Protein AF-0000000087535527 (afdb_homodimer)

Foldseek 3Di:
DVVVVVLVLLVLLLLLLLVQCLQAPANVPDDPVSSCVRSVHDPVSCCVNPVDSLVSLQVLVVVVLVLLLVLLCVVQDPVHQLLLSVLLSLLLQLLLLQVGVSSLRSLLVLCPDVVNVVVVLLVVLVSCCVRLCVQVPPQDSVNSSVVSNVLSVLSSVLSVDHADPVRHSLNSSLVSQVVSCVSSRPDPVVSVVSNVVVVPDPSNVSSVVSVVVSQVVSCVVSVHDHDD/DVVVVVLVLLVLLLLLLLVQCLQAPANVPDDPVSSCVRSVHDPVSCCVNPVDSLVSLQVLVVVVLVLLLVLLCVVQDDVHQLLLSVLLSLLLQLLLLQVGVSSLRSLLVLCPPVVNVVVVLLVVLVSCCVRLCVQVPPDDSVNSSVVSNVLSVLSSVLSVDHADPVRHSLNSSLVSQVVVCVSSRPDPVVSVVSNVVVVPDPSNVSSVVSVVVSQVVSCVVSVHDHDD

Structure (mmCIF, N/CA/C/O backbone):
data_AF-0000000087535527-model_v1
#
loop_
_entity.id
_entity.type
_entity.pdbx_description
1 polymer 'TetR/AcrR family transcriptional regulator'
#
loop_
_atom_site.group_PDB
_atom_site.id
_atom_site.type_symbol
_atom_site.label_atom_id
_atom_site.label_alt_id
_atom_site.label_comp_id
_atom_site.label_asym_id
_atom_site.label_entity_id
_atom_site.label_seq_id
_atom_site.pdbx_PDB_ins_code
_atom_site.Cartn_x
_atom_site.Cartn_y
_atom_site.Cartn_z
_atom_site.occupancy
_atom_site.B_iso_or_equiv
_atom_site.auth_seq_id
_atom_site.auth_comp_id
_atom_site.auth_asym_id
_atom_site.auth_atom_id
_atom_site.pdbx_PDB_model_num
ATOM 1 N N . MET A 1 1 ? 24.469 -5.582 -38.344 1 39.59 1 MET A N 1
ATOM 2 C CA . MET A 1 1 ? 23.812 -6.855 -38.062 1 39.59 1 MET A CA 1
ATOM 3 C C . MET A 1 1 ? 24.359 -7.5 -36.812 1 39.59 1 MET A C 1
ATOM 5 O O . MET A 1 1 ? 23.609 -8.07 -36 1 39.59 1 MET A O 1
ATOM 9 N N . ALA A 1 2 ? 25.688 -7.484 -36.688 1 49.69 2 ALA A N 1
ATOM 10 C CA . ALA A 1 2 ? 26.5 -8 -35.594 1 49.69 2 ALA A CA 1
ATOM 11 C C . ALA A 1 2 ? 26.141 -7.309 -34.281 1 49.69 2 ALA A C 1
ATOM 13 O O . ALA A 1 2 ? 26.062 -7.953 -33.219 1 49.69 2 ALA A O 1
ATOM 14 N N . SER A 1 3 ? 25.578 -6.176 -34.406 1 61.81 3 SER A N 1
ATOM 15 C CA . SER A 1 3 ? 25.297 -5.258 -33.281 1 61.81 3 SER A CA 1
ATOM 16 C C . SER A 1 3 ? 23.984 -5.613 -32.594 1 61.81 3 SER A C 1
ATOM 18 O O . SER A 1 3 ? 23.922 -5.621 -31.359 1 61.81 3 SER A O 1
ATOM 20 N N . ARG A 1 4 ? 23.172 -6.223 -33.469 1 56.72 4 ARG A N 1
ATOM 21 C CA . ARG A 1 4 ? 21.875 -6.613 -32.906 1 56.72 4 ARG A CA 1
ATOM 22 C C . ARG A 1 4 ? 22 -7.91 -32.125 1 56.72 4 ARG A C 1
ATOM 24 O O . ARG A 1 4 ? 21.453 -8.023 -31.016 1 56.72 4 ARG A O 1
ATOM 31 N N . TYR A 1 5 ? 22.625 -8.836 -32.656 1 60.5 5 TYR A N 1
ATOM 32 C CA . TYR A 1 5 ? 22.844 -10.125 -32 1 60.5 5 TYR A CA 1
ATOM 33 C C . TYR A 1 5 ? 23.609 -9.961 -30.703 1 60.5 5 TYR A C 1
ATOM 35 O O . TYR A 1 5 ? 23.281 -10.609 -29.703 1 60.5 5 TYR A O 1
ATOM 43 N N . GLU A 1 6 ? 24.453 -9.078 -30.812 1 70.62 6 GLU A N 1
ATOM 44 C CA . GLU A 1 6 ? 25.234 -8.805 -29.594 1 70.62 6 GLU A CA 1
ATOM 45 C C . GLU A 1 6 ? 24.344 -8.188 -28.516 1 70.62 6 GLU A C 1
ATOM 47 O O . GLU A 1 6 ? 24.484 -8.531 -27.328 1 70.62 6 GLU A O 1
ATOM 52 N N . LYS A 1 7 ? 23.562 -7.43 -29.094 1 74.19 7 LYS A N 1
ATOM 53 C CA . LYS A 1 7 ? 22.641 -6.785 -28.156 1 74.19 7 LYS A CA 1
ATOM 54 C C . LYS A 1 7 ? 21.672 -7.793 -27.562 1 74.19 7 LYS A C 1
ATOM 56 O O . LYS A 1 7 ? 21.359 -7.73 -26.375 1 74.19 7 LYS A O 1
ATOM 61 N N . GLU A 1 8 ? 21.188 -8.703 -28.422 1 80.38 8 GLU A N 1
ATOM 62 C CA . GLU A 1 8 ? 20.266 -9.734 -27.953 1 80.38 8 GLU A CA 1
ATOM 63 C C . GLU A 1 8 ? 20.938 -10.664 -26.953 1 80.38 8 GLU A C 1
ATOM 65 O O . GLU A 1 8 ? 20.312 -11.078 -25.969 1 80.38 8 GLU A O 1
ATOM 70 N N . ASP A 1 9 ? 22.016 -10.984 -27.234 1 88.19 9 ASP A N 1
ATOM 71 C CA . ASP A 1 9 ? 22.781 -11.836 -26.328 1 88.19 9 ASP A CA 1
ATOM 72 C C . ASP A 1 9 ? 23.016 -11.141 -25 1 88.19 9 ASP A C 1
ATOM 74 O O . ASP A 1 9 ? 22.891 -11.758 -23.938 1 88.19 9 ASP A O 1
ATOM 78 N N . SER A 1 10 ? 23.328 -9.883 -25.094 1 91.38 10 SER A N 1
ATOM 79 C CA . SER A 1 10 ? 23.531 -9.117 -23.859 1 91.38 10 SER A CA 1
ATOM 80 C C . SER A 1 10 ? 22.234 -9.008 -23.062 1 91.38 10 SER A C 1
ATOM 82 O O . SER A 1 10 ? 22.25 -9.102 -21.828 1 91.38 10 SER A O 1
ATOM 84 N N . LYS A 1 11 ? 21.172 -8.828 -23.828 1 91.81 11 LYS A N 1
ATOM 85 C CA . LYS A 1 11 ? 19.875 -8.75 -23.156 1 91.81 11 LYS A CA 1
ATOM 86 C C . LYS A 1 11 ? 19.562 -10.039 -22.406 1 91.81 11 LYS A C 1
ATOM 88 O O . LYS A 1 11 ? 19.109 -10 -21.266 1 91.81 11 LYS A O 1
ATOM 93 N N . ARG A 1 12 ? 19.797 -11.078 -23.016 1 91.81 12 ARG A N 1
ATOM 94 C CA . ARG A 1 12 ? 19.562 -12.375 -22.406 1 91.81 12 ARG A CA 1
ATOM 95 C C . ARG A 1 12 ? 20.453 -12.562 -21.172 1 91.81 12 ARG A C 1
ATOM 97 O O . ARG A 1 12 ? 19.984 -13.055 -20.141 1 91.81 12 ARG A O 1
ATOM 104 N N . ARG A 1 13 ? 21.625 -12.219 -21.203 1 93.88 13 ARG A N 1
ATOM 105 C CA . ARG A 1 13 ? 22.562 -12.367 -20.094 1 93.88 13 ARG A CA 1
ATOM 106 C C . ARG A 1 13 ? 22.141 -11.484 -18.922 1 93.88 13 ARG A C 1
ATOM 108 O O . ARG A 1 13 ? 22.234 -11.898 -17.75 1 93.88 13 ARG A O 1
ATOM 115 N N . ILE A 1 14 ? 21.734 -10.336 -19.25 1 93.81 14 ILE A N 1
ATOM 116 C CA . ILE A 1 14 ? 21.312 -9.406 -18.203 1 93.81 14 ILE A CA 1
ATOM 117 C C . ILE A 1 14 ? 20.062 -9.945 -17.5 1 93.81 14 ILE A C 1
ATOM 119 O O . ILE A 1 14 ? 20 -9.984 -16.281 1 93.81 14 ILE A O 1
ATOM 123 N N . LEU A 1 15 ? 19.172 -10.438 -18.297 1 93.25 15 LEU A N 1
ATOM 124 C CA . LEU A 1 15 ? 17.938 -10.977 -17.734 1 93.25 15 LEU A CA 1
ATOM 125 C C . LEU A 1 15 ? 18.234 -12.195 -16.859 1 93.25 15 LEU A C 1
ATOM 127 O O . LEU A 1 15 ? 17.719 -12.312 -15.75 1 93.25 15 LEU A O 1
ATOM 131 N N . SER A 1 16 ? 19.031 -13 -17.406 1 94.69 16 SER A N 1
ATOM 132 C CA . SER A 1 16 ? 19.406 -14.203 -16.672 1 94.69 16 SER A CA 1
ATOM 133 C C . SER A 1 16 ? 20.078 -13.859 -15.344 1 94.69 16 SER A C 1
ATOM 135 O O . SER A 1 16 ? 19.719 -14.406 -14.305 1 94.69 16 SER A O 1
ATOM 137 N N . ALA A 1 17 ? 20.969 -12.977 -15.344 1 94.69 17 ALA A N 1
ATOM 138 C CA . ALA A 1 17 ? 21.688 -12.547 -14.148 1 94.69 17 ALA A CA 1
ATOM 139 C C . ALA A 1 17 ? 20.734 -11.93 -13.133 1 94.69 17 ALA A C 1
ATOM 141 O O . ALA A 1 17 ? 20.797 -12.25 -11.938 1 94.69 17 ALA A O 1
ATOM 142 N N . CYS A 1 18 ? 19.906 -11.094 -13.609 1 93.94 18 CYS A N 1
ATOM 143 C CA . CYS A 1 18 ? 18.969 -10.391 -12.742 1 93.94 18 CYS A CA 1
ATOM 144 C C . CYS A 1 18 ? 18 -11.367 -12.078 1 93.94 18 CYS A C 1
ATOM 146 O O . CYS A 1 18 ? 17.844 -11.344 -10.852 1 93.94 18 CYS A O 1
ATOM 148 N N . VAL A 1 19 ? 17.422 -12.188 -12.875 1 94.31 19 VAL A N 1
ATOM 149 C CA . VAL A 1 19 ? 16.422 -13.117 -12.352 1 94.31 19 VAL A CA 1
ATOM 150 C C . VAL A 1 19 ? 17.062 -14.039 -11.312 1 94.31 19 VAL A C 1
ATOM 152 O O . VAL A 1 19 ? 16.516 -14.234 -10.227 1 94.31 19 VAL A O 1
ATOM 155 N N . GLN A 1 20 ? 18.203 -14.508 -11.617 1 95.19 20 GLN A N 1
ATOM 156 C CA . GLN A 1 20 ? 18.922 -15.375 -10.68 1 95.19 2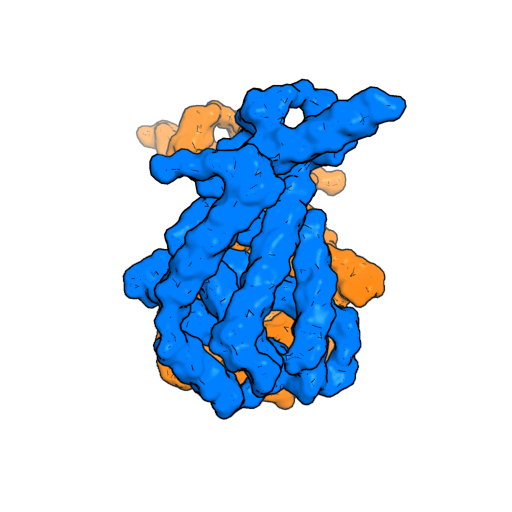0 GLN A CA 1
ATOM 157 C C . GLN A 1 20 ? 19.25 -14.633 -9.383 1 95.19 20 GLN A C 1
ATOM 159 O O . GLN A 1 20 ? 18.984 -15.133 -8.289 1 95.19 20 GLN A O 1
ATOM 164 N N . LEU A 1 21 ? 19.75 -13.477 -9.508 1 95.69 21 LEU A N 1
ATOM 165 C CA . LEU A 1 21 ? 20.156 -12.703 -8.344 1 95.69 21 LEU A CA 1
ATOM 166 C C . LEU A 1 21 ? 18.953 -12.312 -7.504 1 95.69 21 LEU A C 1
ATOM 168 O O . LEU A 1 21 ? 18.984 -12.375 -6.273 1 95.69 21 LEU A O 1
ATOM 172 N N . PHE A 1 22 ? 17.859 -11.93 -8.18 1 95 22 PHE A N 1
ATOM 173 C CA . PHE A 1 22 ? 16.641 -11.562 -7.473 1 95 22 PHE A CA 1
ATOM 174 C C . PHE A 1 22 ? 16.109 -12.742 -6.664 1 95 22 PHE A C 1
ATOM 176 O O . PHE A 1 22 ? 15.672 -12.578 -5.523 1 95 22 PHE A O 1
ATOM 183 N N . LEU A 1 23 ? 16.188 -13.867 -7.258 1 94 23 LEU A N 1
ATOM 184 C CA . LEU A 1 23 ? 15.648 -15.055 -6.605 1 94 23 LEU A CA 1
ATOM 185 C C . LEU A 1 23 ? 16.562 -15.508 -5.473 1 94 23 LEU A C 1
ATOM 187 O O . LEU A 1 23 ? 16.078 -16.047 -4.469 1 94 23 LEU A O 1
ATOM 191 N N . GLU A 1 24 ? 17.859 -15.227 -5.551 1 94.38 24 GLU A N 1
ATOM 192 C CA . GLU A 1 24 ? 18.828 -15.734 -4.586 1 94.38 24 GLU A CA 1
ATOM 193 C C . GLU A 1 24 ? 19.031 -14.758 -3.432 1 94.38 24 GLU A C 1
ATOM 195 O O . GLU A 1 24 ? 19.219 -15.18 -2.287 1 94.38 24 GLU A O 1
ATOM 200 N N . LYS A 1 25 ? 18.938 -13.453 -3.742 1 93.62 25 LYS A N 1
ATOM 201 C CA . LYS A 1 25 ? 19.359 -12.508 -2.707 1 93.62 25 LYS A CA 1
ATOM 202 C C . LYS A 1 25 ? 18.281 -11.453 -2.469 1 93.62 25 LYS A C 1
ATOM 204 O O . LYS A 1 25 ? 18.359 -10.672 -1.52 1 93.62 25 LYS A O 1
ATOM 209 N N . GLY A 1 26 ? 17.297 -11.508 -3.338 1 93.25 26 GLY A N 1
ATOM 210 C CA . GLY A 1 26 ? 16.281 -10.484 -3.232 1 93.25 26 GLY A CA 1
ATOM 211 C C . GLY A 1 26 ? 16.516 -9.305 -4.164 1 93.25 26 GLY A C 1
ATOM 212 O O . GLY A 1 26 ? 17.625 -9.102 -4.641 1 93.25 26 GLY A O 1
ATOM 213 N N . TYR A 1 27 ? 15.539 -8.578 -4.41 1 93.38 27 TYR A N 1
ATOM 214 C CA . TYR A 1 27 ? 15.586 -7.441 -5.328 1 93.38 27 TYR A CA 1
ATOM 215 C C . TYR A 1 27 ? 16.375 -6.285 -4.73 1 93.38 27 TYR A C 1
ATOM 217 O O . TYR A 1 27 ? 17.25 -5.719 -5.391 1 93.38 27 TYR A O 1
ATOM 225 N N . GLN A 1 28 ? 16.078 -5.941 -3.492 1 89.62 28 GLN A N 1
ATOM 226 C CA . GLN A 1 28 ? 16.656 -4.773 -2.844 1 89.62 28 GLN A CA 1
ATOM 227 C C . GLN A 1 28 ? 18.156 -4.965 -2.604 1 89.62 28 GLN A C 1
ATOM 229 O O . GLN A 1 28 ? 18.938 -4.016 -2.709 1 89.62 28 GLN A O 1
ATOM 234 N N . LYS A 1 29 ? 18.562 -6.109 -2.383 1 92.19 29 LYS A N 1
ATOM 235 C CA . LYS A 1 29 ? 19.953 -6.395 -2.041 1 92.19 29 LYS A CA 1
ATOM 236 C C . LYS A 1 29 ? 20.797 -6.578 -3.295 1 92.19 29 LYS A C 1
ATOM 238 O O . LYS A 1 29 ? 22.031 -6.621 -3.219 1 92.19 29 LYS A O 1
ATOM 243 N N . THR A 1 30 ? 20.125 -6.723 -4.398 1 95 30 THR A N 1
ATOM 244 C CA . THR A 1 30 ? 20.859 -6.879 -5.648 1 95 30 THR A CA 1
ATOM 245 C C . THR A 1 30 ? 21.297 -5.523 -6.188 1 95 30 THR A C 1
ATOM 247 O O . THR A 1 30 ? 20.469 -4.645 -6.438 1 95 30 THR A O 1
ATOM 250 N N . THR A 1 31 ? 22.625 -5.371 -6.426 1 93.44 31 THR A N 1
ATOM 251 C CA . THR A 1 31 ? 23.156 -4.105 -6.91 1 93.44 31 THR A CA 1
ATOM 252 C C . THR A 1 31 ? 23.406 -4.168 -8.414 1 93.44 31 THR A C 1
ATOM 254 O O . THR A 1 31 ? 23.531 -5.254 -8.984 1 93.44 31 THR A O 1
ATOM 257 N N . THR A 1 32 ? 23.5 -2.955 -8.953 1 92.56 32 THR A N 1
ATOM 258 C CA . THR A 1 32 ? 23.812 -2.879 -10.375 1 92.56 32 THR A CA 1
ATOM 259 C C . THR A 1 32 ? 25.219 -3.439 -10.641 1 92.56 32 THR A C 1
ATOM 261 O O . THR A 1 32 ? 25.422 -4.117 -11.648 1 92.56 32 THR A O 1
ATOM 264 N N . VAL A 1 33 ? 26.078 -3.221 -9.773 1 94.19 33 VAL A N 1
ATOM 265 C CA . VAL A 1 33 ? 27.438 -3.713 -9.914 1 94.19 33 VAL A CA 1
ATOM 266 C C . VAL A 1 33 ? 27.438 -5.238 -9.992 1 94.19 33 VAL A C 1
ATOM 268 O O . VAL A 1 33 ? 28.109 -5.824 -10.836 1 94.19 33 VAL A O 1
ATOM 271 N N . GLU A 1 34 ? 26.688 -5.887 -9.156 1 95.81 34 GLU A N 1
ATOM 272 C CA . GLU A 1 34 ? 26.594 -7.344 -9.156 1 95.81 34 GLU A CA 1
ATOM 273 C C . GLU A 1 34 ? 26 -7.855 -10.461 1 95.81 34 GLU A C 1
ATOM 275 O O . GLU A 1 34 ? 26.438 -8.875 -10.992 1 95.81 34 GLU A O 1
ATOM 280 N N . ILE A 1 35 ? 25.016 -7.156 -10.922 1 95.19 35 ILE A N 1
ATOM 281 C CA . ILE A 1 35 ? 24.344 -7.535 -12.164 1 95.19 35 ILE A CA 1
ATOM 282 C C . ILE A 1 35 ? 25.344 -7.457 -13.32 1 95.19 35 ILE A C 1
ATOM 284 O O . ILE A 1 35 ? 25.438 -8.391 -14.125 1 95.19 35 ILE A O 1
ATOM 288 N N . LEU A 1 36 ? 26.062 -6.348 -13.375 1 95.44 36 LEU A N 1
ATOM 289 C CA . LEU A 1 36 ? 27.047 -6.137 -14.445 1 95.44 36 LEU A CA 1
ATOM 290 C C . LEU A 1 36 ? 28.109 -7.227 -14.43 1 95.44 36 LEU A C 1
ATOM 292 O O . LEU A 1 36 ? 28.469 -7.758 -15.484 1 95.44 36 LEU A O 1
ATOM 296 N N . LYS A 1 37 ? 28.578 -7.516 -13.297 1 96.5 37 LYS A N 1
ATOM 297 C CA . LYS A 1 37 ? 29.609 -8.539 -13.133 1 96.5 37 LYS A CA 1
ATOM 298 C C . LYS A 1 37 ? 29.094 -9.906 -13.562 1 96.5 37 LYS A C 1
ATOM 300 O O . LYS A 1 37 ? 29.766 -10.617 -14.328 1 96.5 37 LYS A O 1
ATOM 305 N N . LYS A 1 38 ? 27.984 -10.266 -13.188 1 95.38 38 LYS A N 1
ATOM 306 C CA . LYS A 1 38 ? 27.438 -11.586 -13.484 1 95.38 38 LYS A CA 1
ATOM 307 C C . LYS A 1 38 ? 27.078 -11.719 -14.961 1 95.38 38 LYS A C 1
ATOM 309 O O . LYS A 1 38 ? 27.281 -12.766 -15.562 1 95.38 38 LYS A O 1
ATOM 314 N N . ALA A 1 39 ? 26.438 -10.68 -15.461 1 95.19 39 ALA A N 1
ATOM 315 C CA . ALA A 1 39 ? 26.016 -10.68 -16.859 1 95.19 39 ALA A CA 1
ATOM 316 C C . ALA A 1 39 ? 27.219 -10.469 -17.797 1 95.19 39 ALA A C 1
ATOM 318 O O . ALA A 1 39 ? 27.109 -10.672 -19 1 95.19 39 ALA A O 1
ATOM 319 N N . ASP A 1 40 ? 28.266 -10.031 -17.219 1 95.38 40 ASP A N 1
ATOM 320 C CA . ASP A 1 40 ? 29.484 -9.727 -17.969 1 95.38 40 ASP A CA 1
ATOM 321 C C . ASP A 1 40 ? 29.203 -8.703 -19.062 1 95.38 40 ASP A C 1
ATOM 323 O O . ASP A 1 40 ? 29.484 -8.969 -20.234 1 95.38 40 ASP A O 1
ATOM 327 N N . VAL A 1 41 ? 28.688 -7.555 -18.688 1 95.12 41 VAL A N 1
ATOM 328 C CA . VAL A 1 41 ? 28.422 -6.453 -19.609 1 95.12 41 VAL A CA 1
ATOM 329 C C . VAL A 1 41 ? 28.906 -5.141 -19 1 95.12 41 VAL A C 1
ATOM 331 O O . VAL A 1 41 ? 29.109 -5.047 -17.781 1 95.12 41 VAL A O 1
ATOM 334 N N . THR A 1 42 ? 29.125 -4.164 -19.844 1 93.81 42 THR A N 1
ATOM 335 C CA . THR A 1 42 ? 29.516 -2.834 -19.391 1 93.81 42 THR A CA 1
ATOM 336 C C . THR A 1 42 ? 28.297 -2.035 -18.938 1 93.81 42 THR A C 1
ATOM 338 O O . THR A 1 42 ? 27.172 -2.326 -19.344 1 93.81 42 THR A O 1
ATOM 341 N N . PRO A 1 43 ? 28.547 -1.015 -18.047 1 93.75 43 PRO A N 1
ATOM 342 C CA . PRO A 1 43 ? 27.438 -0.139 -17.656 1 93.75 43 PRO A CA 1
ATOM 343 C C . PRO A 1 43 ? 26.734 0.485 -18.844 1 93.75 43 PRO A C 1
ATOM 345 O O . PRO A 1 43 ? 25.5 0.557 -18.875 1 93.75 43 PRO A O 1
ATOM 348 N N . SER A 1 44 ? 27.453 0.892 -19.812 1 93.38 44 SER A N 1
ATOM 349 C CA . SER A 1 44 ? 26.891 1.519 -21 1 93.38 44 SER A CA 1
ATOM 350 C C . SER A 1 44 ? 25.938 0.568 -21.719 1 93.38 44 SER A C 1
ATOM 352 O O . SER A 1 44 ? 24.844 0.963 -22.125 1 93.38 44 SER A O 1
ATOM 354 N N . THR A 1 45 ? 26.391 -0.658 -21.859 1 92.38 45 THR A N 1
ATOM 355 C CA . THR A 1 45 ? 25.562 -1.669 -22.516 1 92.38 45 THR A CA 1
ATOM 356 C C . THR A 1 45 ? 24.281 -1.894 -21.734 1 92.38 45 THR A C 1
ATOM 358 O O . THR A 1 45 ? 23.188 -1.955 -22.312 1 92.38 45 THR A O 1
ATOM 361 N N . PHE A 1 46 ? 24.422 -2.051 -20.391 1 93 46 PHE A N 1
ATOM 362 C CA . PHE A 1 46 ? 23.281 -2.271 -19.516 1 93 46 PHE A CA 1
ATOM 363 C C . PHE A 1 46 ? 22.266 -1.146 -19.672 1 93 46 PHE A C 1
ATOM 365 O O . PHE A 1 46 ? 21.078 -1.399 -19.906 1 93 46 PHE A O 1
ATOM 372 N N . TYR A 1 47 ? 22.688 0.06 -19.641 1 91.69 47 TYR A N 1
ATOM 373 C CA . TYR A 1 47 ? 21.797 1.212 -19.625 1 91.69 47 TYR A CA 1
ATOM 374 C C . TYR A 1 47 ? 21.203 1.458 -21.016 1 91.69 47 TYR A C 1
ATOM 376 O O . TYR A 1 47 ? 20.109 2.008 -21.141 1 91.69 47 TYR A O 1
ATOM 384 N N . ASN A 1 48 ? 21.922 1.005 -22.016 1 91.56 48 ASN A N 1
ATOM 385 C CA . ASN A 1 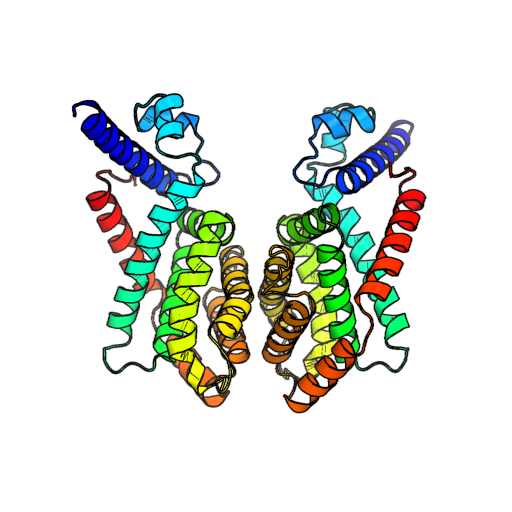48 ? 21.406 1.078 -23.375 1 91.56 48 ASN A CA 1
ATOM 386 C C . ASN A 1 48 ? 20.234 0.116 -23.578 1 91.56 48 ASN A C 1
ATOM 388 O O . ASN A 1 48 ? 19.312 0.402 -24.359 1 91.56 48 ASN A O 1
ATOM 392 N N . ILE A 1 49 ? 20.391 -0.993 -22.875 1 89.94 49 ILE A N 1
ATOM 393 C CA . ILE A 1 49 ? 19.375 -2.027 -23.062 1 89.94 49 ILE A CA 1
ATOM 394 C C . ILE A 1 49 ? 18.234 -1.817 -22.062 1 89.94 49 ILE A C 1
ATOM 396 O O . ILE A 1 49 ? 17.062 -1.855 -22.422 1 89.94 49 ILE A O 1
ATOM 400 N N . TYR A 1 50 ? 18.672 -1.758 -20.672 1 87.81 50 TYR A N 1
ATOM 401 C CA . TYR A 1 50 ? 17.719 -1.548 -19.594 1 87.81 50 TYR A CA 1
ATOM 402 C C . TYR A 1 50 ? 18 -0.243 -18.859 1 87.81 50 TYR A C 1
ATOM 404 O O . TYR A 1 50 ? 19.141 0.016 -18.469 1 87.81 50 TYR A O 1
ATOM 412 N N . HIS A 1 51 ? 17.219 0.588 -18.906 1 81.19 51 HIS A N 1
ATOM 413 C CA . HIS A 1 51 ? 17.422 1.875 -18.266 1 81.19 51 HIS A CA 1
ATOM 414 C C . HIS A 1 51 ? 17.578 1.708 -16.75 1 81.19 51 HIS A C 1
ATOM 416 O O . HIS A 1 51 ? 18.422 2.357 -16.141 1 81.19 51 HIS A O 1
ATOM 422 N N . THR A 1 52 ? 16.844 0.732 -16.125 1 82.94 52 THR A N 1
ATOM 423 C CA . THR A 1 52 ? 16.875 0.519 -14.688 1 82.94 52 THR A CA 1
ATOM 424 C C . THR A 1 52 ? 16.594 -0.941 -14.352 1 82.94 52 THR A C 1
ATOM 426 O O . THR A 1 52 ? 16.094 -1.693 -15.195 1 82.94 52 THR A O 1
ATOM 429 N N . LYS A 1 53 ? 16.891 -1.369 -13.102 1 86 53 LYS A N 1
ATOM 430 C CA . LYS A 1 53 ? 16.531 -2.703 -12.625 1 86 53 LYS A CA 1
ATOM 431 C C . LYS A 1 53 ? 15.023 -2.891 -12.594 1 86 53 LYS A C 1
ATOM 433 O O . LYS A 1 53 ? 14.531 -4.02 -12.656 1 86 53 LYS A O 1
ATOM 438 N N . GLY A 1 54 ? 14.336 -1.789 -12.57 1 86.31 54 GLY A N 1
ATOM 439 C CA . GLY A 1 54 ? 12.883 -1.82 -12.562 1 86.31 54 GLY A CA 1
ATOM 440 C C . GLY A 1 54 ? 12.289 -2.422 -13.82 1 86.31 54 GLY A C 1
ATOM 441 O O . GLY A 1 54 ? 11.297 -3.156 -13.758 1 86.31 54 GLY A O 1
ATOM 442 N N . SER A 1 55 ? 12.906 -2.146 -14.875 1 87.5 55 SER A N 1
ATOM 443 C CA . SER A 1 55 ? 12.414 -2.676 -16.141 1 87.5 55 SER A CA 1
ATOM 444 C C . SER A 1 55 ? 12.539 -4.195 -16.188 1 87.5 55 SER A C 1
ATOM 446 O O . SER A 1 55 ? 11.695 -4.871 -16.797 1 87.5 55 SER A O 1
ATOM 448 N N . ILE A 1 56 ? 13.508 -4.699 -15.594 1 90.38 56 ILE A N 1
ATOM 449 C CA . ILE A 1 56 ? 13.719 -6.145 -15.547 1 90.38 56 ILE A CA 1
ATOM 450 C C . ILE A 1 56 ? 12.688 -6.785 -14.625 1 90.38 56 ILE A C 1
ATOM 452 O O . ILE A 1 56 ? 12.156 -7.855 -14.93 1 90.38 56 ILE A O 1
ATOM 456 N N . LEU A 1 57 ? 12.414 -6.133 -13.555 1 92.56 57 LEU A N 1
ATOM 457 C CA . LEU A 1 57 ? 11.391 -6.598 -12.625 1 92.56 57 LEU A CA 1
ATOM 458 C C . LEU A 1 57 ? 10.047 -6.754 -13.336 1 92.56 57 LEU A C 1
ATOM 460 O O . LEU A 1 57 ? 9.312 -7.707 -13.078 1 92.56 57 LEU A O 1
ATOM 464 N N . THR A 1 58 ? 9.828 -5.832 -14.219 1 91 58 THR A N 1
ATOM 465 C CA . THR A 1 58 ? 8.578 -5.848 -14.961 1 91 58 THR A CA 1
ATOM 466 C C . THR A 1 58 ? 8.477 -7.105 -15.82 1 91 58 THR A C 1
ATOM 468 O O . THR A 1 58 ? 7.453 -7.797 -15.797 1 91 58 THR A O 1
ATOM 471 N N . GLU A 1 59 ? 9.484 -7.414 -16.5 1 88.5 59 GLU A N 1
ATOM 472 C CA . GLU A 1 59 ? 9.484 -8.602 -17.344 1 88.5 59 GLU A CA 1
ATOM 473 C C . GLU A 1 59 ? 9.359 -9.875 -16.5 1 88.5 59 GLU A C 1
ATOM 475 O O . GLU A 1 59 ? 8.609 -10.781 -16.859 1 88.5 59 GLU A O 1
ATOM 480 N N . LEU A 1 60 ? 10.102 -9.922 -15.453 1 91.56 60 LEU A N 1
ATOM 481 C CA . LEU A 1 60 ? 10.062 -11.078 -14.562 1 91.56 60 LEU A CA 1
ATOM 482 C C . LEU A 1 60 ? 8.664 -11.281 -13.992 1 91.56 60 LEU A C 1
ATOM 484 O O . LEU A 1 60 ? 8.125 -12.383 -14.039 1 91.56 60 LEU A O 1
ATOM 488 N N . THR A 1 61 ? 8.016 -10.273 -13.547 1 91.44 61 THR A N 1
ATOM 489 C CA . THR A 1 61 ? 6.727 -10.398 -12.867 1 91.44 61 THR A CA 1
ATOM 490 C C . THR A 1 61 ? 5.613 -10.68 -13.875 1 91.44 61 THR A C 1
ATOM 492 O O . THR A 1 61 ? 4.645 -11.375 -13.555 1 91.44 61 THR A O 1
ATOM 495 N N . GLU A 1 62 ? 5.773 -10.133 -15.039 1 88.56 62 GLU A N 1
ATOM 496 C CA . GLU A 1 62 ? 4.816 -10.484 -16.078 1 88.56 62 GLU A CA 1
ATOM 497 C C . GLU A 1 62 ? 4.809 -11.992 -16.344 1 88.56 62 GLU A C 1
ATOM 499 O O . GLU A 1 62 ? 3.744 -12.594 -16.5 1 88.56 62 GLU A O 1
ATOM 504 N N . PHE A 1 63 ? 5.965 -12.516 -16.375 1 87.38 63 PHE A N 1
ATOM 505 C CA . PHE A 1 63 ? 6.094 -13.961 -16.562 1 87.38 63 PHE A CA 1
ATOM 506 C C . PHE A 1 63 ? 5.496 -14.719 -15.391 1 87.38 63 PHE A C 1
ATOM 508 O O . PHE A 1 63 ? 4.75 -15.68 -15.578 1 87.38 63 PHE A O 1
ATOM 515 N N . MET A 1 64 ? 5.727 -14.297 -14.195 1 87.88 64 MET A N 1
ATOM 516 C CA . MET A 1 64 ? 5.27 -14.977 -12.992 1 87.88 64 MET A CA 1
ATOM 517 C C . MET A 1 64 ? 3.748 -14.914 -12.875 1 87.88 64 MET A C 1
ATOM 519 O O . MET A 1 64 ? 3.102 -15.922 -12.602 1 87.88 64 MET A O 1
ATOM 523 N N . PHE A 1 65 ? 3.15 -13.742 -13.148 1 85.19 65 PHE A N 1
ATOM 524 C CA . PHE A 1 65 ? 1.71 -13.547 -13.039 1 85.19 65 PHE A CA 1
ATOM 525 C C . PHE A 1 65 ? 0.972 -14.359 -14.094 1 85.19 65 PHE A C 1
ATOM 527 O O . PHE A 1 65 ? -0.078 -14.945 -13.82 1 85.19 65 PHE A O 1
ATOM 534 N N . GLY A 1 66 ? 1.544 -14.367 -15.312 1 81.12 66 GLY A N 1
ATOM 535 C CA . GLY A 1 66 ? 0.951 -15.172 -16.375 1 81.12 66 GLY A CA 1
ATOM 536 C C . GLY A 1 66 ? 0.88 -16.656 -16.031 1 81.12 66 GLY A C 1
ATOM 537 O O . GLY A 1 66 ? -0.149 -17.297 -16.25 1 81.12 66 GLY A O 1
ATOM 538 N N . ASN A 1 67 ? 1.841 -17.172 -15.438 1 78.75 67 ASN A N 1
ATOM 539 C CA . ASN A 1 67 ? 1.911 -18.562 -15.047 1 78.75 67 ASN A CA 1
ATOM 540 C C . ASN A 1 67 ? 0.941 -18.891 -13.914 1 78.75 67 ASN A C 1
ATOM 542 O O . ASN A 1 67 ? 0.289 -19.938 -13.922 1 78.75 67 ASN A O 1
ATOM 546 N N . GLN A 1 68 ? 0.778 -17.984 -13.016 1 77.38 68 GLN A N 1
ATOM 547 C CA . GLN A 1 68 ? -0.063 -18.203 -11.844 1 77.38 68 GLN A CA 1
ATOM 548 C C . GLN A 1 68 ? -1.539 -18.25 -12.227 1 77.38 68 GLN A C 1
ATOM 550 O O . GLN A 1 68 ? -2.301 -19.047 -11.688 1 77.38 68 GLN A O 1
ATOM 555 N N . PHE A 1 69 ? -1.947 -17.438 -13.133 1 76.69 69 PHE A N 1
ATOM 556 C CA . PHE A 1 69 ? -3.332 -17.438 -13.586 1 76.69 69 PHE A CA 1
ATOM 557 C C . PHE A 1 69 ? -3.682 -18.75 -14.266 1 76.69 69 PHE A C 1
ATOM 559 O O . PHE A 1 69 ? -4.754 -19.312 -14.031 1 76.69 69 PHE A O 1
ATOM 566 N N . ASN A 1 70 ? -2.727 -19.234 -15.031 1 77.75 70 ASN A N 1
ATOM 567 C CA . ASN A 1 70 ? -2.928 -20.516 -15.711 1 77.75 70 ASN A CA 1
ATOM 568 C C . ASN A 1 70 ? -3.049 -21.672 -14.719 1 77.75 70 ASN A C 1
ATOM 570 O O . ASN A 1 70 ? -3.914 -22.531 -14.875 1 77.75 70 ASN A O 1
ATOM 574 N N . ILE A 1 71 ? -2.299 -21.672 -13.742 1 81.44 71 ILE A N 1
ATOM 575 C CA . ILE A 1 71 ? -2.293 -22.719 -12.727 1 81.44 71 ILE A CA 1
ATOM 576 C C . ILE A 1 71 ? -3.584 -22.656 -11.914 1 81.44 71 ILE A C 1
ATOM 578 O O . ILE A 1 71 ? -4.191 -23.688 -11.617 1 81.44 71 ILE A O 1
ATOM 582 N N . SER A 1 72 ? -3.971 -21.469 -11.508 1 82.94 72 SER A N 1
ATOM 583 C CA . SER A 1 72 ? -5.203 -21.312 -10.75 1 82.94 72 SER A CA 1
ATOM 584 C C . SER A 1 72 ? -6.406 -21.844 -11.523 1 82.94 72 SER A C 1
ATOM 586 O O . SER A 1 72 ? -7.32 -22.422 -10.938 1 82.94 72 SER A O 1
ATOM 588 N N . GLY A 1 73 ? -6.352 -21.594 -12.836 1 82.75 73 GLY A N 1
ATOM 589 C CA . GLY A 1 73 ? -7.41 -22.141 -13.672 1 82.75 73 GLY A CA 1
ATOM 590 C C . GLY A 1 73 ? -7.492 -23.656 -13.625 1 82.75 73 GLY A C 1
ATOM 591 O O . GLY A 1 73 ? -8.586 -24.219 -13.602 1 82.75 73 GLY A O 1
ATOM 592 N N . LYS A 1 74 ? -6.371 -24.312 -13.555 1 82.75 74 LYS A N 1
ATOM 593 C CA . LYS A 1 74 ? -6.316 -25.781 -13.484 1 82.75 74 LYS A CA 1
ATOM 594 C C . LYS A 1 74 ? -6.801 -26.281 -12.125 1 82.75 74 LYS A C 1
ATOM 596 O O . LYS A 1 74 ? -7.387 -27.359 -12.031 1 82.75 74 LYS A O 1
ATOM 601 N N . ILE A 1 75 ? -6.562 -25.562 -11.133 1 82.12 75 ILE A N 1
ATOM 602 C CA . ILE A 1 75 ? -6.941 -25.938 -9.773 1 82.12 75 ILE A CA 1
ATOM 603 C C . ILE A 1 75 ? -8.461 -25.891 -9.633 1 82.12 75 ILE A C 1
ATOM 605 O O . ILE A 1 75 ? -9.062 -26.797 -9.062 1 82.12 75 ILE A O 1
ATOM 609 N N . VAL A 1 76 ? -9.086 -24.812 -10.094 1 83.25 76 VAL A N 1
ATOM 610 C CA . VAL A 1 76 ? -10.516 -24.609 -9.891 1 83.25 76 VAL A CA 1
ATOM 611 C C . VAL A 1 76 ? -11.297 -25.375 -10.961 1 83.25 76 VAL A C 1
ATOM 613 O O . VAL A 1 76 ? -12.477 -25.688 -10.773 1 83.25 76 VAL A O 1
ATOM 616 N N . GLY A 1 77 ? -10.75 -25.797 -11.961 1 76.5 77 GLY A N 1
ATOM 617 C CA . GLY A 1 77 ? -11.414 -26.516 -13.039 1 76.5 77 GLY A CA 1
ATOM 618 C C . GLY A 1 77 ? -12.07 -25.594 -14.047 1 76.5 77 GLY A C 1
ATOM 619 O O . GLY A 1 77 ? -12.188 -24.391 -13.805 1 76.5 77 GLY A O 1
ATOM 620 N N . GLU A 1 78 ? -12.422 -26.031 -15.289 1 62 78 GLU A N 1
ATOM 621 C CA . GLU A 1 78 ? -12.867 -25.281 -16.469 1 62 78 GLU A CA 1
ATOM 622 C C . GLU A 1 78 ? -14.219 -24.609 -16.203 1 62 78 GLU A C 1
ATOM 624 O O . GLU A 1 78 ? -14.477 -23.516 -16.703 1 62 78 GLU A O 1
ATOM 629 N N . GLU A 1 79 ? -15.133 -25.25 -15.656 1 62.31 79 GLU A N 1
ATOM 630 C CA . GLU A 1 79 ? -16.438 -24.625 -15.5 1 62.31 79 GLU A CA 1
ATOM 631 C C . GLU A 1 79 ? -16.484 -23.719 -14.266 1 62.31 79 GLU A C 1
ATOM 633 O O . GLU A 1 79 ? -17.547 -23.484 -13.688 1 62.31 79 GLU A O 1
ATOM 638 N N . THR A 1 80 ? -15.422 -22.812 -14.031 1 75.69 80 THR A N 1
ATOM 639 C CA . THR A 1 80 ? -15.195 -22.281 -12.688 1 75.69 80 THR A CA 1
ATOM 640 C C . THR A 1 80 ? -15.805 -20.891 -12.555 1 75.69 80 THR A C 1
ATOM 642 O O . THR A 1 80 ? -15.883 -20.141 -13.523 1 75.69 80 THR A O 1
ATOM 645 N N . ASN A 1 81 ? -16.531 -20.734 -11.469 1 86.69 81 ASN A N 1
ATOM 646 C CA . ASN A 1 81 ? -16.938 -19.438 -10.945 1 86.69 81 ASN A CA 1
ATOM 647 C C . ASN A 1 81 ? -15.797 -18.422 -10.984 1 86.69 81 ASN A C 1
ATOM 649 O O . ASN A 1 81 ? -14.773 -18.625 -10.328 1 86.69 81 ASN A O 1
ATOM 653 N N . PRO A 1 82 ? -15.914 -17.422 -11.953 1 92.38 82 PRO A N 1
ATOM 654 C CA . PRO A 1 82 ? -14.828 -16.453 -12.102 1 92.38 82 PRO A CA 1
ATOM 655 C C . PRO A 1 82 ? -14.406 -15.844 -10.766 1 92.38 82 PRO A C 1
ATOM 657 O O . PRO A 1 82 ? -13.227 -15.508 -10.586 1 92.38 82 PRO A O 1
ATOM 660 N N . VAL A 1 83 ? -15.336 -15.727 -9.875 1 95.88 83 VAL A N 1
ATOM 661 C CA . VAL A 1 83 ? -15.016 -15.172 -8.562 1 95.88 83 VAL A CA 1
ATOM 662 C C . VAL A 1 83 ? -14.133 -16.141 -7.789 1 95.88 83 VAL A C 1
ATOM 664 O O . VAL A 1 83 ? -13.188 -15.734 -7.109 1 95.88 83 VAL A O 1
ATOM 667 N N . LEU A 1 84 ? -14.461 -17.406 -7.887 1 94.06 84 LEU A N 1
ATOM 668 C CA . LEU A 1 84 ? -13.648 -18.422 -7.238 1 94.06 84 LEU A CA 1
ATOM 669 C C . LEU A 1 84 ? -12.242 -18.453 -7.832 1 94.06 84 LEU A C 1
ATOM 671 O O . LEU A 1 84 ? -11.258 -18.625 -7.105 1 94.06 84 LEU A O 1
ATOM 675 N N . LEU A 1 85 ? -12.148 -18.266 -9.141 1 92.31 85 LEU A N 1
ATOM 676 C CA . LEU A 1 85 ? -10.844 -18.203 -9.789 1 92.31 85 LEU A CA 1
ATOM 677 C C . LEU A 1 85 ? -10.016 -17.047 -9.242 1 92.31 85 LEU A C 1
ATOM 679 O O . LEU A 1 85 ? -8.828 -17.203 -8.953 1 92.31 85 LEU A O 1
ATOM 683 N N . TYR A 1 86 ? -10.625 -15.898 -9.141 1 94.81 86 TYR A N 1
ATOM 684 C CA . TYR A 1 86 ? -9.977 -14.734 -8.547 1 94.81 86 TYR A CA 1
ATOM 685 C C . TYR A 1 86 ? -9.461 -15.055 -7.145 1 94.81 86 TYR A C 1
ATOM 687 O O . TYR A 1 86 ? -8.336 -14.711 -6.797 1 94.81 86 TYR A O 1
ATOM 695 N N . ALA A 1 87 ? -10.312 -15.695 -6.359 1 96 87 ALA A N 1
ATOM 696 C CA . ALA A 1 87 ? -9.977 -16.016 -4.973 1 96 87 ALA A CA 1
ATOM 697 C C . ALA A 1 87 ? -8.773 -16.938 -4.902 1 96 87 ALA A C 1
ATOM 699 O O . ALA A 1 87 ? -7.832 -16.688 -4.145 1 96 87 ALA A O 1
ATOM 700 N N . VAL A 1 88 ? -8.773 -17.938 -5.707 1 94.56 88 VAL A N 1
ATOM 701 C CA . VAL A 1 88 ? -7.695 -18.922 -5.68 1 94.56 88 VAL A CA 1
ATOM 702 C C . VAL A 1 88 ? -6.398 -18.266 -6.16 1 94.56 88 VAL A C 1
ATOM 704 O O . VAL A 1 88 ? -5.34 -18.469 -5.562 1 94.56 88 VAL A O 1
ATOM 707 N N . GLU A 1 89 ? -6.469 -17.5 -7.188 1 93.44 89 GLU A N 1
ATOM 708 C CA . GLU A 1 89 ? -5.293 -16.844 -7.746 1 93.44 89 GLU A CA 1
ATOM 709 C C . GLU A 1 89 ? -4.656 -15.898 -6.738 1 93.44 89 GLU A C 1
ATOM 711 O O . GLU A 1 89 ? -3.438 -15.914 -6.543 1 93.44 89 GLU A O 1
ATOM 716 N N . THR A 1 90 ? -5.422 -15.047 -6.145 1 96.06 90 THR A N 1
ATOM 717 C CA . THR A 1 90 ? -4.891 -14.062 -5.211 1 96.06 90 THR A CA 1
ATOM 718 C C . THR A 1 90 ? -4.348 -14.742 -3.959 1 96.06 90 THR A C 1
ATOM 720 O O . THR A 1 90 ? -3.301 -14.352 -3.436 1 96.06 90 THR A O 1
ATOM 723 N N . CYS A 1 91 ? -5.031 -15.781 -3.506 1 96.62 91 CYS A N 1
ATOM 724 C CA . CYS A 1 91 ? -4.547 -16.516 -2.344 1 96.62 91 CYS A CA 1
ATOM 725 C C . CYS A 1 91 ? -3.234 -17.219 -2.652 1 96.62 91 CYS A C 1
ATOM 727 O O . CYS A 1 91 ? -2.352 -17.297 -1.796 1 96.62 91 CYS A O 1
ATOM 729 N N . LEU A 1 92 ? -3.17 -17.734 -3.869 1 95.44 92 LEU A N 1
ATOM 730 C CA . LEU A 1 92 ? -1.922 -18.359 -4.293 1 95.44 92 LEU A CA 1
ATOM 731 C C . LEU A 1 92 ? -0.774 -17.359 -4.27 1 95.44 92 LEU A C 1
ATOM 733 O O . LEU A 1 92 ? 0.305 -17.656 -3.752 1 95.44 92 LEU A O 1
ATOM 737 N N . GLN A 1 93 ? -0.971 -16.203 -4.773 1 95.25 93 GLN A N 1
ATOM 738 C CA . GLN A 1 93 ? 0.051 -15.156 -4.797 1 95.25 93 GLN A CA 1
ATOM 739 C C . GLN A 1 93 ? 0.479 -14.773 -3.385 1 95.25 93 GLN A C 1
ATOM 741 O O . GLN A 1 93 ? 1.674 -14.672 -3.098 1 95.25 93 GLN A O 1
ATOM 746 N N . LEU A 1 94 ? -0.486 -14.578 -2.527 1 97.62 94 LEU A N 1
ATOM 747 C CA . LEU A 1 94 ? -0.182 -14.234 -1.144 1 97.62 94 LEU A CA 1
ATOM 748 C C . LEU A 1 94 ? 0.613 -15.344 -0.465 1 97.62 94 LEU A C 1
ATOM 750 O O . LEU A 1 94 ? 1.541 -15.07 0.3 1 97.62 94 LEU A O 1
ATOM 754 N N . THR A 1 95 ? 0.241 -16.531 -0.745 1 97.75 95 THR A N 1
ATOM 755 C CA . THR A 1 95 ? 0.904 -17.672 -0.124 1 97.75 95 THR A CA 1
ATOM 756 C C . THR A 1 95 ? 2.334 -17.812 -0.636 1 97.75 95 THR A C 1
ATOM 758 O O . THR A 1 95 ? 3.252 -18.094 0.137 1 97.75 95 THR A O 1
ATOM 761 N N . LEU A 1 96 ? 2.539 -17.625 -1.926 1 95.94 96 LEU A N 1
ATOM 762 C CA . LEU A 1 96 ? 3.885 -17.672 -2.49 1 95.94 96 LEU A CA 1
ATOM 763 C C . LEU A 1 96 ? 4.781 -16.641 -1.817 1 95.94 96 LEU A C 1
ATOM 765 O O . LEU A 1 96 ? 5.922 -16.938 -1.453 1 95.94 96 LEU A O 1
ATOM 769 N N . ALA A 1 97 ? 4.258 -15.438 -1.671 1 96.38 97 ALA A N 1
ATOM 770 C CA . ALA A 1 97 ? 5.004 -14.383 -0.99 1 96.38 97 ALA A CA 1
ATOM 771 C C . ALA A 1 97 ? 5.34 -14.781 0.443 1 96.38 97 ALA A C 1
ATOM 773 O O . ALA A 1 97 ? 6.387 -14.398 0.974 1 96.38 97 ALA A O 1
ATOM 774 N N . GLU A 1 98 ? 4.496 -15.531 1.062 1 97.88 98 GLU A N 1
ATOM 775 C CA . GLU A 1 98 ? 4.703 -15.961 2.441 1 97.88 98 GLU A CA 1
ATOM 776 C C . GLU A 1 98 ? 5.758 -17.062 2.527 1 97.88 98 GLU A C 1
ATOM 778 O O . GLU A 1 98 ? 6.512 -17.125 3.5 1 97.88 98 GLU A O 1
ATOM 783 N N . LEU A 1 99 ? 5.844 -17.875 1.573 1 96.38 99 LEU A N 1
ATOM 784 C CA . LEU A 1 99 ? 6.68 -19.062 1.617 1 96.38 99 LEU A CA 1
ATOM 785 C C . LEU A 1 99 ? 8.133 -18.719 1.325 1 96.38 99 LEU A C 1
ATOM 787 O O . LEU A 1 99 ? 9.039 -19.484 1.674 1 96.38 99 LEU A O 1
ATOM 791 N N . ASN A 1 100 ? 8.391 -17.641 0.611 1 96.19 100 ASN A N 1
ATOM 792 C CA . ASN A 1 100 ? 9.742 -17.281 0.189 1 96.19 100 ASN A CA 1
ATOM 793 C C . ASN A 1 100 ? 9.969 -15.781 0.284 1 96.19 100 ASN A C 1
ATOM 795 O O . ASN A 1 100 ? 9.359 -15 -0.454 1 96.19 100 ASN A O 1
ATOM 799 N N . GLU A 1 101 ? 10.93 -15.398 1.111 1 96.12 101 GLU A N 1
ATOM 800 C CA . GLU A 1 101 ? 11.172 -13.984 1.4 1 96.12 101 GLU A CA 1
ATOM 801 C C . GLU A 1 101 ? 11.656 -13.242 0.159 1 96.12 101 GLU A C 1
ATOM 803 O O . GLU A 1 101 ? 11.328 -12.07 -0.035 1 96.12 101 GLU A O 1
ATOM 808 N N . ASN A 1 102 ? 12.484 -13.883 -0.609 1 95.44 102 ASN A N 1
ATOM 809 C CA . ASN A 1 102 ? 12.961 -13.242 -1.828 1 95.44 102 ASN A CA 1
ATOM 810 C C . ASN A 1 102 ? 11.828 -13.023 -2.828 1 95.44 102 ASN A C 1
ATOM 812 O O . ASN A 1 102 ? 11.75 -11.977 -3.471 1 95.44 102 ASN A O 1
ATOM 816 N N . LEU A 1 103 ? 10.945 -14 -2.945 1 94.69 103 LEU A N 1
ATOM 817 C CA . LEU A 1 103 ? 9.766 -13.828 -3.791 1 94.69 103 LEU A CA 1
ATOM 818 C C . LEU A 1 103 ? 8.875 -12.711 -3.266 1 94.69 103 LEU A C 1
ATOM 820 O O . LEU A 1 103 ? 8.336 -11.922 -4.047 1 94.69 103 LEU A O 1
ATOM 824 N N . ARG A 1 104 ? 8.719 -12.664 -1.934 1 96.5 104 ARG A N 1
ATOM 825 C CA . ARG A 1 104 ? 7.945 -11.578 -1.34 1 96.5 104 ARG A CA 1
ATOM 826 C C . ARG A 1 104 ? 8.492 -10.219 -1.771 1 96.5 104 ARG A C 1
ATOM 828 O O . ARG A 1 104 ? 7.727 -9.344 -2.176 1 96.5 104 ARG A O 1
ATOM 835 N N . GLU A 1 105 ? 9.773 -10.062 -1.69 1 95.81 105 GLU A N 1
ATOM 836 C CA . GLU A 1 105 ? 10.398 -8.797 -2.068 1 95.81 105 GLU A CA 1
ATOM 837 C C . GLU A 1 105 ? 10.125 -8.469 -3.533 1 95.81 105 GLU A C 1
ATOM 839 O O . GLU A 1 105 ? 9.844 -7.316 -3.871 1 95.81 105 GLU A O 1
ATOM 844 N N . ILE A 1 106 ? 10.234 -9.484 -4.305 1 94.69 106 ILE A N 1
ATOM 845 C CA . ILE A 1 106 ? 10 -9.297 -5.734 1 94.69 106 ILE A CA 1
ATOM 846 C C . ILE A 1 106 ? 8.562 -8.828 -5.965 1 94.69 106 ILE A C 1
ATOM 848 O O . ILE A 1 106 ? 8.336 -7.848 -6.676 1 94.69 106 ILE A O 1
ATOM 852 N N . TYR A 1 107 ? 7.602 -9.438 -5.355 1 95.19 107 TYR A N 1
ATOM 853 C CA . TYR A 1 107 ? 6.195 -9.094 -5.535 1 95.19 107 TYR A CA 1
ATOM 854 C C . TYR A 1 107 ? 5.898 -7.699 -4.992 1 95.19 107 TYR A C 1
ATOM 856 O O . TYR A 1 107 ? 5.234 -6.898 -5.656 1 95.19 107 TYR A O 1
ATOM 864 N N . VAL A 1 108 ? 6.355 -7.445 -3.832 1 95.44 108 VAL A N 1
ATOM 865 C CA . VAL A 1 108 ? 6.102 -6.156 -3.199 1 95.44 108 VAL A CA 1
ATOM 866 C C . VAL A 1 108 ? 6.691 -5.039 -4.055 1 95.44 108 VAL A C 1
ATOM 868 O O . VAL A 1 108 ? 6.043 -4.012 -4.281 1 95.44 108 VAL A O 1
ATOM 871 N N . GLU A 1 109 ? 7.902 -5.246 -4.586 1 94.38 109 GLU A N 1
ATOM 872 C CA . GLU A 1 109 ? 8.531 -4.246 -5.445 1 94.38 109 GLU A CA 1
ATOM 873 C C . GLU A 1 109 ? 7.77 -4.09 -6.758 1 94.38 109 GLU A C 1
ATOM 875 O O . GLU A 1 109 ? 7.691 -2.992 -7.312 1 94.38 109 GLU A O 1
ATOM 880 N N . ALA A 1 110 ? 7.297 -5.199 -7.23 1 93.94 110 ALA A N 1
ATOM 881 C CA . ALA A 1 110 ? 6.512 -5.141 -8.461 1 93.94 110 ALA A CA 1
ATOM 882 C C . ALA A 1 110 ? 5.297 -4.234 -8.297 1 93.94 110 ALA A C 1
ATOM 884 O O . ALA A 1 110 ? 4.949 -3.48 -9.211 1 93.94 110 ALA A O 1
ATOM 885 N N . TYR A 1 111 ? 4.691 -4.238 -7.117 1 94.88 111 TYR A N 1
ATOM 886 C CA . TYR A 1 111 ? 3.514 -3.432 -6.824 1 94.88 111 TYR A CA 1
ATOM 887 C C . TYR A 1 111 ? 3.91 -2.025 -6.387 1 94.88 111 TYR A C 1
ATOM 889 O O . TYR A 1 111 ? 3.061 -1.237 -5.965 1 94.88 111 TYR A O 1
ATOM 897 N N . THR A 1 112 ? 5.156 -1.76 -6.418 1 92.38 112 THR A N 1
ATOM 898 C CA . THR A 1 112 ? 5.625 -0.475 -5.91 1 92.38 112 THR A CA 1
ATOM 899 C C . THR A 1 112 ? 6.219 0.368 -7.035 1 92.38 112 THR A C 1
ATOM 901 O O . THR A 1 112 ? 5.934 1.562 -7.141 1 92.38 112 THR A O 1
ATOM 904 N N . VAL A 1 113 ? 7.043 -0.243 -7.879 1 90.19 113 VAL A N 1
ATOM 905 C CA . VAL A 1 113 ? 7.758 0.469 -8.93 1 90.19 113 VAL A CA 1
ATOM 906 C C . VAL A 1 113 ? 6.762 1.017 -9.953 1 90.19 113 VAL A C 1
ATOM 908 O O . VAL A 1 113 ? 5.926 0.276 -10.477 1 90.19 113 VAL A O 1
ATOM 911 N N . PRO A 1 114 ? 6.824 2.258 -10.266 1 87.31 114 PRO A N 1
ATOM 912 C CA . PRO A 1 114 ? 5.797 2.926 -11.07 1 87.31 114 PRO A CA 1
ATOM 913 C C . PRO A 1 114 ? 5.566 2.246 -12.422 1 87.31 114 PRO A C 1
ATOM 915 O O . PRO A 1 114 ? 4.422 1.993 -12.797 1 87.31 114 PRO A O 1
ATOM 918 N N . GLU A 1 115 ? 6.656 1.925 -13.086 1 84 115 GLU A N 1
ATOM 919 C CA . GLU A 1 115 ? 6.488 1.31 -14.406 1 84 115 GLU A CA 1
ATOM 920 C C . GLU A 1 115 ? 5.824 -0.06 -14.289 1 84 115 GLU A C 1
ATOM 922 O O . GLU A 1 115 ? 4.988 -0.42 -15.117 1 84 115 GLU A O 1
ATOM 927 N N . ASN A 1 116 ? 6.117 -0.758 -13.289 1 91.56 116 ASN A N 1
ATOM 928 C CA . ASN A 1 116 ? 5.582 -2.102 -13.102 1 91.56 116 ASN A CA 1
ATOM 929 C C . ASN A 1 116 ? 4.133 -2.066 -12.617 1 91.56 116 ASN A C 1
ATOM 931 O O . ASN A 1 116 ? 3.279 -2.773 -13.156 1 91.56 116 ASN A O 1
ATOM 935 N N . ILE A 1 117 ? 3.857 -1.257 -11.711 1 92.44 117 ILE A N 1
ATOM 936 C CA . ILE A 1 117 ? 2.535 -1.235 -11.094 1 92.44 117 ILE A CA 1
ATOM 937 C C . ILE A 1 117 ? 1.501 -0.755 -12.109 1 92.44 117 ILE A C 1
ATOM 939 O O . ILE A 1 117 ? 0.355 -1.211 -12.102 1 92.44 117 ILE A O 1
ATOM 943 N N . GLU A 1 118 ? 1.892 0.138 -13.039 1 92.19 118 GLU A N 1
ATOM 944 C CA . GLU A 1 118 ? 0.983 0.586 -14.086 1 92.19 118 GLU A CA 1
ATOM 945 C C . GLU A 1 118 ? 0.582 -0.57 -15 1 92.19 118 GLU A C 1
ATOM 947 O O . GLU A 1 118 ? -0.587 -0.698 -15.367 1 92.19 118 GLU A O 1
ATOM 952 N N . LEU A 1 119 ? 1.578 -1.331 -15.289 1 91.56 119 LEU A N 1
ATOM 953 C CA . LEU A 1 119 ? 1.285 -2.494 -16.125 1 91.56 119 LEU A CA 1
ATOM 954 C C . LEU A 1 119 ? 0.355 -3.461 -15.398 1 91.56 119 LEU A C 1
ATOM 956 O O . LEU A 1 119 ? -0.571 -4.008 -16 1 91.56 119 LEU A O 1
ATOM 960 N N . ILE A 1 120 ? 0.561 -3.625 -14.133 1 92.56 120 ILE A N 1
ATOM 961 C CA . ILE A 1 120 ? -0.288 -4.496 -13.328 1 92.56 120 ILE A CA 1
ATOM 962 C C . ILE A 1 120 ? -1.711 -3.943 -13.289 1 92.56 120 ILE A C 1
ATOM 964 O O . ILE A 1 120 ? -2.676 -4.688 -13.484 1 92.56 120 ILE A O 1
ATOM 968 N N . HIS A 1 121 ? -1.846 -2.678 -13.078 1 94.31 121 HIS A N 1
ATOM 969 C CA . HIS A 1 121 ? -3.16 -2.045 -13.047 1 94.31 121 HIS A CA 1
ATOM 970 C C . HIS A 1 121 ? -3.924 -2.303 -14.344 1 94.31 121 HIS A C 1
ATOM 972 O O . HIS A 1 121 ? -5.086 -2.715 -14.312 1 94.31 121 HIS A O 1
ATOM 978 N N . LYS A 1 122 ? -3.256 -2.113 -15.461 1 93.31 122 LYS A N 1
ATOM 979 C CA . LYS A 1 122 ? -3.906 -2.23 -16.766 1 93.31 122 LYS A CA 1
ATOM 980 C C . LYS A 1 122 ? -4.336 -3.67 -17.031 1 93.31 122 LYS A C 1
ATOM 982 O O . LYS A 1 122 ? -5.48 -3.918 -17.422 1 93.31 122 LYS A O 1
ATOM 987 N N . LYS A 1 123 ? -3.492 -4.559 -16.797 1 92.31 123 LYS A N 1
ATOM 988 C CA . LYS A 1 123 ? -3.785 -5.957 -17.094 1 92.31 123 LYS A CA 1
ATOM 989 C C . LYS A 1 123 ? -4.836 -6.512 -16.141 1 92.31 123 LYS A C 1
ATOM 991 O O . LYS A 1 123 ? -5.754 -7.219 -16.547 1 92.31 123 LYS A O 1
ATOM 996 N N . THR A 1 124 ? -4.691 -6.207 -14.883 1 93.62 124 THR A N 1
ATOM 997 C CA . THR A 1 124 ? -5.605 -6.727 -13.875 1 93.62 124 THR A CA 1
ATOM 998 C C . THR A 1 124 ? -6.992 -6.109 -14.031 1 93.62 124 THR A C 1
ATOM 1000 O O . THR A 1 124 ? -8.008 -6.773 -13.797 1 93.62 124 THR A O 1
ATOM 1003 N N . THR A 1 125 ? -7.059 -4.875 -14.453 1 96.31 125 THR A N 1
ATOM 1004 C CA . THR A 1 125 ? -8.328 -4.191 -14.664 1 96.31 125 THR A CA 1
ATOM 1005 C C . THR A 1 125 ? -9.211 -4.977 -15.625 1 96.31 125 THR A C 1
ATOM 1007 O O . THR A 1 125 ? -10.406 -5.164 -15.375 1 96.31 125 THR A O 1
ATOM 1010 N N . VAL A 1 126 ? -8.648 -5.465 -16.672 1 94.25 126 VAL A N 1
ATOM 1011 C CA . VAL A 1 126 ? -9.391 -6.211 -17.672 1 94.25 126 VAL A CA 1
ATOM 1012 C C . VAL A 1 126 ? -10.008 -7.461 -17.047 1 94.25 126 VAL A C 1
ATOM 1014 O O . VAL A 1 126 ? -11.18 -7.762 -17.281 1 94.25 126 VAL A O 1
ATOM 1017 N N . GLN A 1 127 ? -9.273 -8.125 -16.25 1 91.88 127 GLN A N 1
ATOM 1018 C CA . GLN A 1 127 ? -9.742 -9.344 -15.602 1 91.88 127 GLN A CA 1
ATOM 1019 C C . GLN A 1 127 ? -10.812 -9.039 -14.555 1 91.88 127 GLN A C 1
ATOM 1021 O O . GLN A 1 127 ? -11.812 -9.742 -14.461 1 91.88 127 GLN A O 1
ATOM 1026 N N . LEU A 1 128 ? -10.578 -7.977 -13.781 1 95.94 128 LEU A N 1
ATOM 1027 C CA . LEU A 1 128 ? -11.539 -7.598 -12.75 1 95.94 128 LEU A CA 1
ATOM 1028 C C . LEU A 1 128 ? -12.891 -7.246 -13.367 1 95.94 128 LEU A C 1
ATOM 1030 O O . LEU A 1 128 ? -13.938 -7.621 -12.836 1 95.94 128 LEU A O 1
ATOM 1034 N N . GLN A 1 129 ? -12.797 -6.496 -14.461 1 97.12 129 GLN A N 1
ATOM 1035 C CA . GLN A 1 129 ? -14.039 -6.129 -15.133 1 97.12 129 GLN A CA 1
ATOM 1036 C C . GLN A 1 129 ? -14.797 -7.371 -15.602 1 97.12 129 GLN A C 1
ATOM 1038 O O . GLN A 1 129 ? -16.016 -7.48 -15.391 1 97.12 129 GLN A O 1
ATOM 1043 N N . LYS A 1 130 ? -14.086 -8.297 -16.219 1 94.31 130 LYS A N 1
ATOM 1044 C CA . LYS A 1 130 ? -14.695 -9.539 -16.688 1 94.31 130 LYS A CA 1
ATOM 1045 C C . LYS A 1 130 ? -15.328 -10.32 -15.547 1 94.31 130 LYS A C 1
ATOM 1047 O O . LYS A 1 130 ? -16.438 -10.852 -15.695 1 94.31 130 LYS A O 1
ATOM 1052 N N . ILE A 1 131 ? -14.742 -10.328 -14.43 1 94.75 131 ILE A N 1
ATOM 1053 C CA . ILE A 1 131 ? -15.156 -11.164 -13.312 1 94.75 131 ILE A CA 1
ATOM 1054 C C . ILE A 1 131 ? -16.25 -10.469 -12.516 1 94.75 131 ILE A C 1
ATOM 1056 O O . ILE A 1 131 ? -17.234 -11.094 -12.117 1 94.75 131 ILE A O 1
ATOM 1060 N N . PHE A 1 132 ? -16.156 -9.148 -12.305 1 97.69 132 PHE A N 1
ATOM 1061 C CA . PHE A 1 132 ? -16.953 -8.539 -11.25 1 97.69 132 PHE A CA 1
ATOM 1062 C C . PHE A 1 132 ? -17.969 -7.57 -11.836 1 97.69 132 PHE A C 1
ATOM 1064 O O . PHE A 1 132 ? -18.812 -7.02 -11.109 1 97.69 132 PHE A O 1
ATOM 1071 N N . ALA A 1 133 ? -17.969 -7.316 -13.188 1 97.31 133 ALA A N 1
ATOM 1072 C CA . ALA A 1 133 ? -18.922 -6.422 -13.828 1 97.31 133 ALA A CA 1
ATOM 1073 C C . ALA A 1 133 ? -20.359 -6.797 -13.453 1 97.31 133 ALA A C 1
ATOM 1075 O O . ALA A 1 133 ? -21.203 -5.922 -13.242 1 97.31 133 ALA A O 1
ATOM 1076 N N . PRO A 1 134 ? -20.672 -8.078 -13.328 1 97.19 134 PRO A N 1
ATOM 1077 C CA . PRO A 1 134 ? -22.047 -8.445 -12.969 1 97.19 134 PRO A CA 1
ATOM 1078 C C . PRO A 1 134 ? -22.453 -7.922 -11.594 1 97.19 134 PRO A C 1
ATOM 1080 O O . PRO A 1 134 ? -23.641 -7.719 -11.328 1 97.19 134 PRO A O 1
ATOM 1083 N N . TYR A 1 135 ? -21.547 -7.672 -10.688 1 97.62 135 TYR A N 1
ATOM 1084 C CA . TYR A 1 135 ? -21.828 -7.227 -9.328 1 97.62 135 TYR A CA 1
ATOM 1085 C C . TYR A 1 135 ? -21.828 -5.707 -9.242 1 97.62 135 TYR A C 1
ATOM 1087 O O . TYR A 1 135 ? -22.266 -5.137 -8.234 1 97.62 135 TYR A O 1
ATOM 1095 N N . LEU A 1 136 ? -21.281 -5.078 -10.219 1 97.25 136 LEU A N 1
ATOM 1096 C CA . LEU A 1 136 ? -21.141 -3.627 -10.25 1 97.25 136 LEU A CA 1
ATOM 1097 C C . LEU A 1 136 ? -21.719 -3.057 -11.547 1 97.25 136 LEU A C 1
ATOM 1099 O O . LEU A 1 136 ? -20.984 -2.498 -12.359 1 97.25 136 LEU A O 1
ATOM 1103 N N . PRO A 1 137 ? -23.016 -3.17 -11.656 1 96.06 137 PRO A N 1
ATOM 1104 C CA . PRO A 1 137 ? -23.625 -2.682 -12.898 1 96.06 137 PRO A CA 1
ATOM 1105 C C . PRO A 1 137 ? -23.359 -1.198 -13.141 1 96.06 137 PRO A C 1
ATOM 1107 O O . PRO A 1 137 ? -23.438 -0.392 -12.211 1 96.06 137 PRO A O 1
ATOM 1110 N N . GLY A 1 138 ? -22.969 -0.819 -14.367 1 95.38 138 GLY A N 1
ATOM 1111 C CA . GLY A 1 138 ? -22.766 0.571 -14.742 1 95.38 138 GLY A CA 1
ATOM 1112 C C . GLY A 1 138 ? -21.312 1.012 -14.617 1 95.38 138 GLY A C 1
ATOM 1113 O O . GLY A 1 138 ? -20.953 2.105 -15.062 1 95.38 138 GLY A O 1
ATOM 1114 N N . TYR A 1 139 ? -20.484 0.161 -14.016 1 97.12 139 TYR A N 1
ATOM 1115 C CA . TYR A 1 139 ? -19.078 0.514 -13.898 1 97.12 139 TYR A CA 1
ATOM 1116 C C . TYR A 1 139 ? -18.359 0.341 -15.234 1 97.12 139 TYR A C 1
ATOM 1118 O O . TYR A 1 139 ? -18.547 -0.667 -15.922 1 97.12 139 TYR A O 1
ATOM 1126 N N . SER A 1 140 ? -17.594 1.3 -15.57 1 97.06 140 SER A N 1
ATOM 1127 C CA . SER A 1 140 ? -16.797 1.288 -16.797 1 97.06 140 SER A CA 1
ATOM 1128 C C . SER A 1 140 ? -15.406 0.699 -16.547 1 97.06 140 SER A C 1
ATOM 1130 O O . SER A 1 140 ? -15.055 0.376 -15.406 1 97.06 140 SER A O 1
ATOM 1132 N N . ALA A 1 141 ? -14.656 0.559 -17.641 1 96.69 141 ALA A N 1
ATOM 1133 C CA . ALA A 1 141 ? -13.266 0.13 -17.516 1 96.69 141 ALA A CA 1
ATOM 1134 C C . ALA A 1 141 ? -12.477 1.087 -16.641 1 96.69 141 ALA A C 1
ATOM 1136 O O . ALA A 1 141 ? -11.625 0.656 -15.852 1 96.69 141 ALA A O 1
ATOM 1137 N N . SER A 1 142 ? -12.781 2.35 -16.75 1 97 142 SER A N 1
ATOM 1138 C CA . SER A 1 142 ? -12.109 3.354 -15.93 1 97 142 SER A CA 1
ATOM 1139 C C . SER A 1 142 ? -12.438 3.166 -14.453 1 97 142 SER A C 1
ATOM 1141 O O . SER A 1 142 ? -11.562 3.318 -13.594 1 97 142 SER A O 1
ATOM 1143 N N . ASP A 1 143 ? -13.711 2.811 -14.172 1 97.75 143 ASP A N 1
ATOM 1144 C CA . ASP A 1 143 ? -14.094 2.549 -12.789 1 97.75 143 ASP A CA 1
ATOM 1145 C C . ASP A 1 143 ? -13.305 1.374 -12.211 1 97.75 143 ASP A C 1
ATOM 1147 O O . ASP A 1 143 ? -12.812 1.445 -11.086 1 97.75 143 ASP A O 1
ATOM 1151 N N . PHE A 1 144 ? -13.18 0.369 -13.016 1 98.06 144 PHE A N 1
ATOM 1152 C CA . PHE A 1 144 ? -12.453 -0.807 -12.547 1 98.06 144 PHE A CA 1
ATOM 1153 C C . PHE A 1 144 ? -10.969 -0.501 -12.398 1 98.06 144 PHE A C 1
ATOM 1155 O O . PHE A 1 144 ? -10.305 -1.041 -11.508 1 98.06 144 PHE A O 1
ATOM 1162 N N . TYR A 1 145 ? -10.438 0.309 -13.273 1 97.81 145 TYR A N 1
ATOM 1163 C CA . TYR A 1 145 ? -9.047 0.727 -13.141 1 97.81 145 TYR A CA 1
ATOM 1164 C C . TYR A 1 145 ? -8.828 1.468 -11.828 1 97.81 145 TYR A C 1
ATOM 1166 O O . TYR A 1 145 ? -7.852 1.21 -11.117 1 97.81 145 TYR A O 1
ATOM 1174 N N . GLU A 1 146 ? -9.711 2.367 -11.531 1 98.06 146 GLU A N 1
ATOM 1175 C CA . GLU A 1 146 ? -9.617 3.131 -10.297 1 98.06 146 GLU A CA 1
ATOM 1176 C C . GLU A 1 146 ? -9.711 2.219 -9.07 1 98.06 146 GLU A C 1
ATOM 1178 O O . GLU A 1 146 ? -9.008 2.426 -8.086 1 98.06 146 GLU A O 1
ATOM 1183 N N . MET A 1 147 ? -10.578 1.202 -9.133 1 97.75 147 MET A N 1
ATOM 1184 C CA . MET A 1 147 ? -10.688 0.22 -8.055 1 97.75 147 MET A CA 1
ATOM 1185 C C . MET A 1 147 ? -9.406 -0.599 -7.934 1 97.75 147 MET A C 1
ATOM 1187 O O . MET A 1 147 ? -8.969 -0.919 -6.824 1 97.75 147 MET A O 1
ATOM 1191 N N . GLU A 1 148 ? -8.82 -0.88 -9.094 1 97.5 148 GLU A N 1
ATOM 1192 C CA . GLU A 1 148 ? -7.617 -1.703 -9.117 1 97.5 148 GLU A CA 1
ATOM 1193 C C . GLU A 1 148 ? -6.457 -1.002 -8.422 1 97.5 148 GLU A C 1
ATOM 1195 O O . GLU A 1 148 ? -5.629 -1.651 -7.777 1 97.5 148 GLU A O 1
ATOM 1200 N N . ILE A 1 149 ? -6.422 0.281 -8.469 1 96.75 149 ILE A N 1
ATOM 1201 C CA . ILE A 1 149 ? -5.414 1.019 -7.719 1 96.75 149 ILE A CA 1
ATOM 1202 C C . ILE A 1 149 ? -5.48 0.627 -6.246 1 96.75 149 ILE A C 1
ATOM 1204 O O . ILE A 1 149 ? -4.453 0.332 -5.629 1 96.75 149 ILE A O 1
ATOM 1208 N N . GLY A 1 150 ? -6.672 0.536 -5.754 1 96.31 150 GLY A N 1
ATOM 1209 C CA . GLY A 1 150 ? -6.887 0.18 -4.359 1 96.31 150 GLY A CA 1
ATOM 1210 C C . GLY A 1 150 ? -6.629 -1.287 -4.074 1 96.31 150 GLY A C 1
ATOM 1211 O O . GLY A 1 150 ? -5.945 -1.625 -3.104 1 96.31 150 GLY A O 1
ATOM 1212 N N . THR A 1 151 ? -7.133 -2.145 -4.918 1 96.81 151 THR A N 1
ATOM 1213 C CA . THR A 1 151 ? -7.016 -3.57 -4.633 1 96.81 151 THR A CA 1
ATOM 1214 C C . THR A 1 151 ? -5.574 -4.039 -4.812 1 96.81 151 THR A C 1
ATOM 1216 O O . THR A 1 151 ? -5.117 -4.941 -4.109 1 96.81 151 THR A O 1
ATOM 1219 N N . ALA A 1 152 ? -4.887 -3.412 -5.77 1 96.25 152 ALA A N 1
ATOM 1220 C CA . ALA A 1 152 ? -3.457 -3.684 -5.879 1 96.25 152 ALA A CA 1
ATOM 1221 C C . ALA A 1 152 ? -2.717 -3.252 -4.617 1 96.25 152 ALA A C 1
ATOM 1223 O O . ALA A 1 152 ? -1.805 -3.943 -4.156 1 96.25 152 ALA A O 1
ATOM 1224 N N . ALA A 1 153 ? -3.129 -2.156 -4.113 1 96.25 153 ALA A N 1
ATOM 1225 C CA . ALA A 1 153 ? -2.529 -1.683 -2.869 1 96.25 153 ALA A CA 1
ATOM 1226 C C . ALA A 1 153 ? -2.828 -2.637 -1.717 1 96.25 153 ALA A C 1
ATOM 1228 O O . ALA A 1 153 ? -1.97 -2.881 -0.865 1 96.25 153 ALA A O 1
ATOM 1229 N N . PHE A 1 154 ? -4.008 -3.191 -1.686 1 96.12 154 PHE A N 1
ATOM 1230 C CA . PHE A 1 154 ? -4.371 -4.215 -0.714 1 96.12 154 PHE A CA 1
ATOM 1231 C C . PHE A 1 154 ? -3.412 -5.398 -0.789 1 96.12 154 PHE A C 1
ATOM 1233 O O . PHE A 1 154 ? -2.885 -5.844 0.233 1 96.12 154 PHE A O 1
ATOM 1240 N N . MET A 1 155 ? -3.271 -5.789 -1.983 1 97.25 155 MET A N 1
ATOM 1241 C CA . MET A 1 155 ? -2.398 -6.934 -2.23 1 97.25 155 MET A CA 1
ATOM 1242 C C . MET A 1 155 ? -0.979 -6.648 -1.751 1 97.25 155 MET A C 1
ATOM 1244 O O . MET A 1 155 ? -0.394 -7.445 -1.018 1 97.25 155 MET A O 1
ATOM 1248 N N . ARG A 1 156 ? -0.505 -5.527 -2.123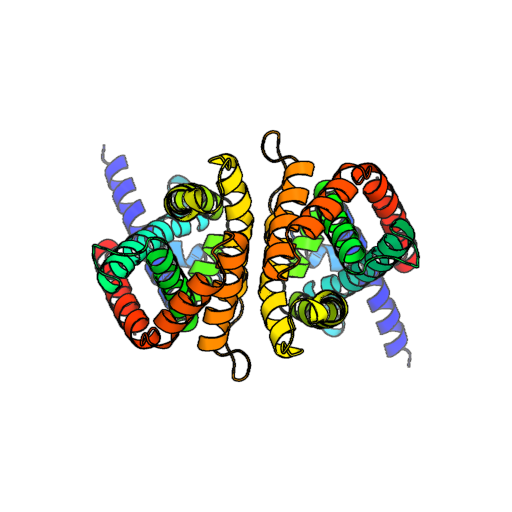 1 96.62 156 ARG A N 1
ATOM 1249 C CA . ARG A 1 156 ? 0.842 -5.133 -1.722 1 96.62 156 ARG A CA 1
ATOM 1250 C C . ARG A 1 156 ? 0.967 -5.082 -0.203 1 96.62 156 ARG A C 1
ATOM 1252 O O . ARG A 1 156 ? 1.972 -5.523 0.358 1 96.62 156 ARG A O 1
ATOM 1259 N N . GLY A 1 157 ? 0.011 -4.477 0.392 1 96.62 157 GLY A N 1
ATOM 1260 C CA . GLY A 1 157 ? 0.042 -4.316 1.837 1 96.62 157 GLY A CA 1
ATOM 1261 C C . GLY A 1 157 ? 0.091 -5.641 2.582 1 96.62 157 GLY A C 1
ATOM 1262 O O . GLY A 1 157 ? 0.896 -5.809 3.5 1 96.62 157 GLY A O 1
ATOM 1263 N N . TYR A 1 158 ? -0.708 -6.535 2.189 1 97.81 158 TYR A N 1
ATOM 1264 C CA . TYR A 1 158 ? -0.75 -7.828 2.865 1 97.81 158 TYR A CA 1
ATOM 1265 C C . TYR A 1 158 ? 0.492 -8.648 2.545 1 97.81 158 TYR A C 1
ATOM 1267 O O . TYR A 1 158 ? 0.97 -9.414 3.387 1 97.81 158 TYR A O 1
ATOM 1275 N N . MET A 1 159 ? 1.034 -8.508 1.328 1 97.38 159 MET A N 1
ATOM 1276 C CA . MET A 1 159 ? 2.271 -9.203 0.987 1 97.38 159 MET A CA 1
ATOM 1277 C C . MET A 1 159 ? 3.438 -8.68 1.818 1 97.38 159 MET A C 1
ATOM 1279 O O . MET A 1 159 ? 4.305 -9.453 2.232 1 97.38 159 MET A O 1
ATOM 1283 N N . ALA A 1 160 ? 3.424 -7.406 2.037 1 95.88 160 ALA A N 1
ATOM 1284 C CA . ALA A 1 160 ? 4.543 -6.758 2.717 1 95.88 160 ALA A CA 1
ATOM 1285 C C . ALA A 1 160 ? 4.582 -7.141 4.195 1 95.88 160 ALA A C 1
ATOM 1287 O O . ALA A 1 160 ? 5.621 -7.008 4.848 1 95.88 160 ALA A O 1
ATOM 1288 N N . ARG A 1 161 ? 3.455 -7.594 4.699 1 95.88 161 ARG A N 1
ATOM 1289 C CA . ARG A 1 161 ? 3.377 -7.977 6.105 1 95.88 161 ARG A CA 1
ATOM 1290 C C . ARG A 1 161 ? 3.529 -9.484 6.27 1 95.88 161 ARG A C 1
ATOM 1292 O O . ARG A 1 161 ? 2.588 -10.242 6.02 1 95.88 161 ARG A O 1
ATOM 1299 N N . PRO A 1 162 ? 4.672 -9.938 6.754 1 96.06 162 PRO A N 1
ATOM 1300 C CA . PRO A 1 162 ? 4.809 -11.375 6.988 1 96.06 162 PRO A CA 1
ATOM 1301 C C . PRO A 1 162 ? 3.863 -11.891 8.07 1 96.06 162 PRO A C 1
ATOM 1303 O O . PRO A 1 162 ? 3.541 -11.156 9.016 1 96.06 162 PRO A O 1
ATOM 1306 N N . CYS A 1 163 ? 3.486 -13.078 7.891 1 97.25 163 CYS A N 1
ATOM 1307 C CA . CYS A 1 163 ? 2.666 -13.734 8.906 1 97.25 163 CYS A CA 1
ATOM 1308 C C . CYS A 1 163 ? 3.469 -14 10.172 1 97.25 163 CYS A C 1
ATOM 1310 O O . CYS A 1 163 ? 4.699 -14.008 10.141 1 97.25 163 CYS A O 1
ATOM 1312 N N . ASP A 1 164 ? 2.816 -14.062 11.258 1 95.75 164 ASP A N 1
ATOM 1313 C CA . ASP A 1 164 ? 3.395 -14.461 12.531 1 95.75 164 ASP A CA 1
ATOM 1314 C C . ASP A 1 164 ? 2.426 -15.344 13.32 1 95.75 164 ASP A C 1
ATOM 1316 O O . ASP A 1 164 ? 1.478 -15.891 12.758 1 95.75 164 ASP A O 1
ATOM 1320 N N . MET A 1 165 ? 2.715 -15.586 14.547 1 94.75 165 MET A N 1
ATOM 1321 C CA . MET A 1 165 ? 1.931 -16.531 15.328 1 94.75 165 MET A CA 1
ATOM 1322 C C . MET A 1 165 ? 0.501 -16.047 15.516 1 94.75 165 MET A C 1
ATOM 1324 O O . MET A 1 165 ? -0.415 -16.844 15.719 1 94.75 165 MET A O 1
ATOM 1328 N N . TYR A 1 166 ? 0.26 -14.742 15.477 1 94.56 166 TYR A N 1
ATOM 1329 C CA . TYR A 1 166 ? -1.07 -14.172 15.672 1 94.56 166 TYR A CA 1
ATOM 1330 C C . TYR A 1 166 ? -1.747 -13.898 14.336 1 94.56 166 TYR A C 1
ATOM 1332 O O . TYR A 1 166 ? -2.938 -14.172 14.164 1 94.56 166 TYR A O 1
ATOM 1340 N N . PHE A 1 167 ? -1.021 -13.414 13.445 1 97.06 167 PHE A N 1
ATOM 1341 C CA . PHE A 1 167 ? -1.493 -13.164 12.086 1 97.06 167 PHE A CA 1
ATOM 1342 C C . PHE A 1 167 ? -1.039 -14.273 11.141 1 97.06 167 PHE A C 1
ATOM 1344 O O . PHE A 1 167 ? -0.102 -14.086 10.359 1 97.06 167 PHE A O 1
ATOM 1351 N N . THR A 1 168 ? -1.824 -15.391 11.156 1 97.56 168 THR A N 1
ATOM 1352 C CA . THR A 1 168 ? -1.456 -16.578 10.398 1 97.56 168 THR A CA 1
ATOM 1353 C C . THR A 1 168 ? -1.797 -16.406 8.922 1 97.56 168 THR A C 1
ATOM 1355 O O . THR A 1 168 ? -2.49 -15.453 8.547 1 97.56 168 THR A O 1
ATOM 1358 N N . LEU A 1 169 ? -1.298 -17.297 8.133 1 98.06 169 LEU A N 1
ATOM 1359 C CA . LEU A 1 169 ? -1.6 -17.25 6.707 1 98.06 169 LEU A CA 1
ATOM 1360 C C . LEU A 1 169 ? -3.1 -17.375 6.465 1 98.06 169 LEU A C 1
ATOM 1362 O O . LEU A 1 169 ? -3.658 -16.672 5.625 1 98.06 169 LEU A O 1
ATOM 1366 N N . GLU A 1 170 ? -3.746 -18.266 7.184 1 97.5 170 GLU A N 1
ATOM 1367 C CA . GLU A 1 170 ? -5.184 -18.484 7.043 1 97.5 170 GLU A CA 1
ATOM 1368 C C . GLU A 1 170 ? -5.961 -17.203 7.328 1 97.5 170 GLU A C 1
ATOM 1370 O O . GLU A 1 170 ? -6.891 -16.859 6.594 1 97.5 170 GLU A O 1
ATOM 1375 N N . ARG A 1 171 ? -5.559 -16.5 8.375 1 97.5 171 ARG A N 1
ATOM 1376 C CA . ARG A 1 171 ? -6.219 -15.25 8.719 1 97.5 171 ARG A CA 1
ATOM 1377 C C . ARG A 1 171 ? -5.969 -14.188 7.656 1 97.5 171 ARG A C 1
ATOM 1379 O O . ARG A 1 171 ? -6.879 -13.438 7.297 1 97.5 171 ARG A O 1
ATOM 1386 N N . LYS A 1 172 ? -4.766 -14.156 7.191 1 98.38 172 LYS A N 1
ATOM 1387 C CA . LYS A 1 172 ? -4.402 -13.203 6.145 1 98.38 172 LYS A CA 1
ATOM 1388 C C . LYS A 1 172 ? -5.246 -13.414 4.895 1 98.38 172 LYS A C 1
ATOM 1390 O O . LYS A 1 172 ? -5.793 -12.453 4.34 1 98.38 172 LYS A O 1
ATOM 1395 N N . LEU A 1 173 ? -5.312 -14.656 4.457 1 98.38 173 LEU A N 1
ATOM 1396 C CA . LEU A 1 173 ? -6.07 -14.977 3.254 1 98.38 173 LEU A CA 1
ATOM 1397 C C . LEU A 1 173 ? -7.547 -14.641 3.441 1 98.38 173 LEU A C 1
ATOM 1399 O O . LEU A 1 173 ? -8.172 -14.062 2.551 1 98.38 173 LEU A O 1
ATOM 1403 N N . ALA A 1 174 ? -8.094 -14.977 4.566 1 97.69 174 ALA A N 1
ATOM 1404 C CA . ALA A 1 174 ? -9.492 -14.703 4.859 1 97.69 174 ALA A CA 1
ATOM 1405 C C . ALA A 1 174 ? -9.773 -13.203 4.875 1 97.69 174 ALA A C 1
ATOM 1407 O O . ALA A 1 174 ? -10.789 -12.75 4.332 1 97.69 174 ALA A O 1
ATOM 1408 N N . ARG A 1 175 ? -8.875 -12.453 5.492 1 97.56 175 ARG A N 1
ATOM 1409 C CA . ARG A 1 175 ? -9.039 -11.008 5.582 1 97.56 175 ARG A CA 1
ATOM 1410 C C . ARG A 1 175 ? -8.961 -10.359 4.203 1 97.56 175 ARG A C 1
ATOM 1412 O O . ARG A 1 175 ? -9.82 -9.547 3.844 1 97.56 175 ARG A O 1
ATOM 1419 N N . PHE A 1 176 ? -7.961 -10.758 3.486 1 98.31 176 PHE A N 1
ATOM 1420 C CA . PHE A 1 176 ? -7.793 -10.211 2.146 1 98.31 176 PHE A CA 1
ATOM 1421 C C . PHE A 1 176 ? -9.031 -10.477 1.296 1 98.31 176 PHE A C 1
ATOM 1423 O O . PHE A 1 176 ? -9.562 -9.57 0.656 1 98.31 176 PHE A O 1
ATOM 1430 N N . LEU A 1 177 ? -9.477 -11.695 1.303 1 97.94 177 LEU A N 1
ATOM 1431 C CA . LEU A 1 177 ? -10.586 -12.094 0.448 1 97.94 177 LEU A CA 1
ATOM 1432 C C . LEU A 1 177 ? -11.875 -11.406 0.883 1 97.94 177 LEU A C 1
ATOM 1434 O O . LEU A 1 177 ? -12.625 -10.891 0.046 1 97.94 177 LEU A O 1
ATOM 1438 N N . SER A 1 178 ? -12.109 -11.438 2.188 1 97.31 178 SER A N 1
ATOM 1439 C CA . SER A 1 178 ? -13.328 -10.797 2.678 1 97.31 178 SER A CA 1
ATOM 1440 C C . SER A 1 178 ? -13.383 -9.328 2.285 1 97.31 178 SER A C 1
ATOM 1442 O O . SER A 1 178 ? -14.414 -8.836 1.819 1 97.31 178 SER A O 1
ATOM 1444 N N . MET A 1 179 ? -12.297 -8.656 2.375 1 97.62 179 MET A N 1
ATOM 1445 C CA . MET A 1 179 ? -12.242 -7.227 2.074 1 97.62 179 MET A CA 1
ATOM 1446 C C . MET A 1 179 ? -12.344 -6.984 0.571 1 97.62 179 MET A C 1
ATOM 1448 O O . MET A 1 179 ? -13.133 -6.152 0.125 1 97.62 179 MET A O 1
ATOM 1452 N N . SER A 1 180 ? -11.57 -7.758 -0.21 1 97.88 180 SER A N 1
ATOM 1453 C CA . SER A 1 180 ? -11.594 -7.57 -1.656 1 97.88 180 SER A CA 1
ATOM 1454 C C . SER A 1 180 ? -12.977 -7.867 -2.229 1 97.88 180 SER A C 1
ATOM 1456 O O . SER A 1 180 ? -13.492 -7.109 -3.053 1 97.88 180 SER A O 1
ATOM 1458 N N . LEU A 1 181 ? -13.562 -8.938 -1.785 1 98.25 181 LEU A N 1
ATOM 1459 C CA . LEU A 1 181 ? -14.859 -9.328 -2.318 1 98.25 181 LEU A CA 1
ATOM 1460 C C . LEU A 1 181 ? -15.945 -8.336 -1.889 1 98.25 181 LEU A C 1
ATOM 1462 O O . LEU A 1 181 ? -16.906 -8.109 -2.623 1 98.25 181 LEU A O 1
ATOM 1466 N N . SER A 1 182 ? -15.797 -7.727 -0.665 1 97.81 182 SER A N 1
ATOM 1467 C CA . SER A 1 182 ? -16.719 -6.684 -0.236 1 97.81 182 SER A CA 1
ATOM 1468 C C . SER A 1 182 ? -16.609 -5.445 -1.119 1 97.81 182 SER A C 1
ATOM 1470 O O . SER A 1 182 ? -17.609 -4.82 -1.461 1 97.81 182 SER A O 1
ATOM 1472 N N . VAL A 1 183 ? -15.414 -5.113 -1.516 1 97.88 183 VAL A N 1
ATOM 1473 C CA . VAL A 1 183 ? -15.164 -3.971 -2.389 1 97.88 183 VAL A CA 1
ATOM 1474 C C . VAL A 1 183 ? -15.867 -4.18 -3.729 1 97.88 183 VAL A C 1
ATOM 1476 O O . VAL A 1 183 ? -16.422 -3.238 -4.301 1 97.88 183 VAL A O 1
ATOM 1479 N N . PHE A 1 184 ? -15.859 -5.43 -4.164 1 98.12 184 PHE A N 1
ATOM 1480 C CA . PHE A 1 184 ? -16.453 -5.734 -5.457 1 98.12 184 PHE A CA 1
ATOM 1481 C C . PHE A 1 184 ? -17.938 -6.078 -5.305 1 98.12 184 PHE A C 1
ATOM 1483 O O . PHE A 1 184 ? -18.562 -6.57 -6.246 1 98.12 184 PHE A O 1
ATOM 1490 N N . LYS A 1 185 ? -18.469 -5.945 -4.125 1 97.5 185 LYS A N 1
ATOM 1491 C CA . LYS A 1 185 ? -19.906 -6.039 -3.82 1 97.5 185 LYS A CA 1
ATOM 1492 C C . LYS A 1 185 ? -20.422 -7.457 -4.039 1 97.5 185 LYS A C 1
ATOM 1494 O O . LYS A 1 185 ? -21.562 -7.652 -4.441 1 97.5 185 LYS A O 1
ATOM 1499 N N . VAL A 1 186 ? -19.578 -8.43 -3.908 1 97.94 186 VAL A N 1
ATOM 1500 C CA . VAL A 1 186 ? -20.016 -9.82 -3.934 1 97.94 186 VAL A CA 1
ATOM 1501 C C . VAL A 1 186 ? -20.906 -10.102 -2.73 1 97.94 186 VAL A C 1
ATOM 1503 O O . VAL A 1 186 ? -20.578 -9.742 -1.601 1 97.94 186 VAL A O 1
ATOM 1506 N N . PRO A 1 187 ? -22.031 -10.734 -2.934 1 96.94 187 PRO A N 1
ATOM 1507 C CA . PRO A 1 187 ? -22.969 -10.992 -1.827 1 96.94 187 PRO A CA 1
ATOM 1508 C C . PRO A 1 187 ? -22.328 -11.82 -0.709 1 96.94 187 PRO A C 1
ATOM 1510 O O . PRO A 1 187 ? -21.5 -12.703 -0.977 1 96.94 187 PRO A O 1
ATOM 1513 N N . GLN A 1 188 ? -22.797 -11.578 0.496 1 95.81 188 GLN A N 1
ATOM 1514 C CA . GLN A 1 188 ? -22.203 -12.156 1.697 1 95.81 188 GLN A CA 1
ATOM 1515 C C . GLN A 1 188 ? -22.203 -13.68 1.637 1 95.81 188 GLN A C 1
ATOM 1517 O O . GLN A 1 188 ? -21.219 -14.328 1.986 1 95.81 188 GLN A O 1
ATOM 1522 N N . GLU A 1 189 ? -23.328 -14.219 1.218 1 97 189 GLU A N 1
ATOM 1523 C CA . GLU A 1 189 ? -23.438 -15.672 1.147 1 97 189 GLU A CA 1
ATOM 1524 C C . GLU A 1 189 ? -22.391 -16.266 0.202 1 97 189 GLU A C 1
ATOM 1526 O O . GLU A 1 189 ? -21.797 -17.297 0.502 1 97 189 GLU A O 1
ATOM 1531 N N . GLU A 1 190 ? -22.203 -15.586 -0.929 1 97.31 190 GLU A N 1
ATOM 1532 C CA . GLU A 1 190 ? -21.203 -16.031 -1.891 1 97.31 190 GLU A CA 1
ATOM 1533 C C . GLU A 1 190 ? -19.797 -15.875 -1.333 1 97.31 190 GLU A C 1
ATOM 1535 O O . GLU A 1 190 ? -18.938 -16.734 -1.555 1 97.31 190 GLU A O 1
ATOM 1540 N N . GLN A 1 191 ? -19.484 -14.82 -0.628 1 97.75 191 GLN A N 1
ATOM 1541 C CA . GLN A 1 191 ? -18.203 -14.641 0.032 1 97.75 191 GLN A CA 1
ATOM 1542 C C . GLN A 1 191 ? -17.891 -15.797 0.979 1 97.75 191 GLN A C 1
ATOM 1544 O O . GLN A 1 191 ? -16.797 -16.344 0.964 1 97.75 191 GLN A O 1
ATOM 1549 N N . GLU A 1 192 ? -18.906 -16.141 1.771 1 97.38 192 GLU A N 1
ATOM 1550 C CA . GLU A 1 192 ? -18.734 -17.203 2.756 1 97.38 192 GLU A CA 1
ATOM 1551 C C . GLU A 1 192 ? -18.438 -18.531 2.08 1 97.38 192 GLU A C 1
ATOM 1553 O O . GLU A 1 192 ? -17.609 -19.312 2.564 1 97.38 192 GLU A O 1
ATOM 1558 N N . ALA A 1 193 ? -19.109 -18.797 1.01 1 96.81 193 ALA A N 1
ATOM 1559 C CA . ALA A 1 193 ? -18.875 -20.016 0.26 1 96.81 193 ALA A CA 1
ATOM 1560 C C . ALA A 1 193 ? -17.453 -20.062 -0.281 1 96.81 193 ALA A C 1
ATOM 1562 O O . ALA A 1 193 ? -16.797 -21.109 -0.217 1 96.81 193 ALA A O 1
ATOM 1563 N N . ILE A 1 194 ? -16.984 -18.953 -0.797 1 96.5 194 ILE A N 1
ATOM 1564 C CA . ILE A 1 194 ? -15.641 -18.859 -1.365 1 96.5 194 ILE A CA 1
ATOM 1565 C C . ILE A 1 194 ? -14.602 -19.031 -0.261 1 96.5 194 ILE A C 1
ATOM 1567 O O . ILE A 1 194 ? -13.625 -19.766 -0.427 1 96.5 194 ILE A O 1
ATOM 1571 N N . LEU A 1 195 ? -14.805 -18.375 0.863 1 97.12 195 LEU A N 1
ATOM 1572 C CA . LEU A 1 195 ? -13.891 -18.484 1.994 1 97.12 195 LEU A CA 1
ATOM 1573 C C . LEU A 1 195 ? -13.805 -19.922 2.488 1 97.12 195 LEU A C 1
ATOM 1575 O O . LEU A 1 195 ? -12.719 -20.406 2.801 1 97.12 195 LEU A O 1
ATOM 1579 N N . SER A 1 196 ? -14.953 -20.547 2.561 1 97 196 SER A N 1
ATOM 1580 C CA . SER A 1 196 ? -15 -21.938 2.967 1 97 196 SER A CA 1
ATOM 1581 C C . SER A 1 196 ? -14.219 -22.828 1.998 1 97 196 SER A C 1
ATOM 1583 O O . SER A 1 196 ? -13.508 -23.734 2.418 1 97 196 SER A O 1
ATOM 1585 N N . TYR A 1 197 ? -14.383 -22.562 0.747 1 94.88 197 TYR A N 1
ATOM 1586 C CA . TYR A 1 197 ? -13.641 -23.312 -0.26 1 94.88 197 TYR A CA 1
ATOM 1587 C C . TYR A 1 197 ? -12.141 -23.156 -0.052 1 94.88 197 TYR A C 1
ATOM 1589 O O . TYR A 1 197 ? -11.406 -24.141 -0.046 1 94.88 197 TYR A O 1
ATOM 1597 N N . ILE A 1 198 ? -11.641 -21.953 0.114 1 95.69 198 ILE A N 1
ATOM 1598 C CA . ILE A 1 198 ? -10.219 -21.656 0.277 1 95.69 198 ILE A CA 1
ATOM 1599 C C . ILE A 1 198 ? -9.703 -22.328 1.549 1 95.69 198 ILE A C 1
ATOM 1601 O O . ILE A 1 198 ? -8.594 -22.875 1.564 1 95.69 198 ILE A O 1
ATOM 1605 N N . GLU A 1 199 ? -10.477 -22.25 2.586 1 95.19 199 GLU A N 1
ATOM 1606 C CA . GLU A 1 199 ? -10.094 -22.844 3.861 1 95.19 199 GLU A CA 1
ATOM 1607 C C . GLU A 1 199 ? -9.875 -24.344 3.721 1 95.19 199 GLU A C 1
ATOM 1609 O O . GLU A 1 199 ? -9.07 -24.922 4.445 1 95.19 199 GLU A O 1
ATOM 1614 N N . ASN A 1 200 ? -10.578 -24.922 2.838 1 94.44 200 ASN A N 1
ATOM 1615 C CA . ASN A 1 200 ? -10.508 -26.375 2.674 1 94.44 200 ASN A CA 1
ATOM 1616 C C . ASN A 1 200 ? -9.469 -26.766 1.63 1 94.44 200 ASN A C 1
ATOM 1618 O O . ASN A 1 200 ? -9.219 -27.953 1.415 1 94.44 200 ASN A O 1
ATOM 1622 N N . LEU A 1 201 ? -8.953 -25.797 1.002 1 91.88 201 LEU A N 1
ATOM 1623 C CA . LEU A 1 201 ? -7.887 -26.031 0.034 1 91.88 201 LEU A CA 1
ATOM 1624 C C . LEU A 1 201 ? -6.535 -26.125 0.73 1 91.88 201 LEU A C 1
ATOM 1626 O O . LEU A 1 201 ? -6.246 -25.359 1.651 1 91.88 201 LEU A O 1
ATOM 1630 N N . ASN A 1 202 ? -5.73 -27.109 0.556 1 92.69 202 ASN A N 1
ATOM 1631 C CA . ASN A 1 202 ? -4.355 -27.125 1.035 1 92.69 202 ASN A CA 1
ATOM 1632 C C . ASN A 1 202 ? -3.477 -26.156 0.238 1 92.69 202 ASN A C 1
ATOM 1634 O O . ASN A 1 202 ? -2.588 -26.594 -0.498 1 92.69 202 ASN A O 1
ATOM 1638 N N . ILE A 1 203 ? -3.631 -24.906 0.452 1 94.12 203 ILE A N 1
ATOM 1639 C CA . ILE A 1 203 ? -3.066 -23.859 -0.394 1 94.12 203 ILE A CA 1
ATOM 1640 C C . ILE A 1 203 ? -1.548 -23.828 -0.241 1 94.12 203 ILE A C 1
ATOM 1642 O O . ILE A 1 203 ? -0.828 -23.516 -1.191 1 94.12 203 ILE A O 1
ATOM 1646 N N . ARG A 1 204 ? -1.031 -24.156 0.902 1 95.19 204 ARG A N 1
ATOM 1647 C CA . ARG A 1 204 ? 0.412 -24.172 1.114 1 95.19 204 ARG A CA 1
ATOM 1648 C C . ARG A 1 204 ? 1.081 -25.234 0.239 1 95.19 204 ARG A C 1
ATOM 1650 O O . ARG A 1 204 ? 2.117 -24.969 -0.374 1 95.19 204 ARG A O 1
ATOM 1657 N N . GLU A 1 205 ? 0.466 -26.344 0.234 1 94.69 205 GLU A N 1
ATOM 1658 C CA . GLU A 1 205 ? 1.008 -27.422 -0.595 1 94.69 205 GLU A CA 1
ATOM 1659 C C . GLU A 1 205 ? 0.95 -27.047 -2.076 1 94.69 205 GLU A C 1
ATOM 1661 O O . GLU A 1 205 ? 1.917 -27.266 -2.811 1 94.69 205 GLU A O 1
ATOM 1666 N N . ILE A 1 206 ? -0.172 -26.531 -2.455 1 93.06 206 ILE A N 1
ATOM 1667 C CA . ILE A 1 206 ? -0.35 -26.125 -3.844 1 93.06 206 ILE A CA 1
ATOM 1668 C C . ILE A 1 206 ? 0.68 -25.062 -4.199 1 93.06 206 ILE A C 1
ATOM 1670 O O . ILE A 1 206 ? 1.349 -25.141 -5.23 1 93.06 206 ILE A O 1
ATOM 1674 N N . ALA A 1 207 ? 0.863 -24.062 -3.361 1 94.5 207 ALA A N 1
ATOM 1675 C CA . ALA A 1 207 ? 1.797 -22.969 -3.594 1 94.5 207 ALA A CA 1
ATOM 1676 C C . ALA A 1 207 ? 3.234 -23.469 -3.668 1 94.5 207 ALA A C 1
ATOM 1678 O O . ALA A 1 207 ? 4.027 -23 -4.484 1 94.5 207 ALA A O 1
ATOM 1679 N N . ASN A 1 208 ? 3.539 -24.406 -2.822 1 94.81 208 ASN A N 1
ATOM 1680 C CA . ASN A 1 208 ? 4.879 -24.984 -2.85 1 94.81 208 ASN A CA 1
ATOM 1681 C C . ASN A 1 208 ? 5.172 -25.656 -4.188 1 94.81 208 ASN A C 1
ATOM 1683 O O . ASN A 1 208 ? 6.258 -25.5 -4.746 1 94.81 208 ASN A O 1
ATOM 1687 N N 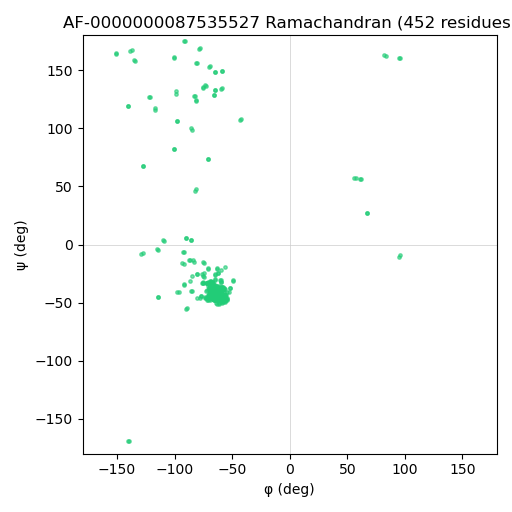. LYS A 1 209 ? 4.219 -26.375 -4.648 1 92.25 209 LYS A N 1
ATOM 1688 C CA . LYS A 1 209 ? 4.371 -27.031 -5.945 1 92.25 209 LYS A CA 1
ATOM 1689 C C . LYS A 1 209 ? 4.504 -26 -7.066 1 92.25 209 LYS A C 1
ATOM 1691 O O . LYS A 1 209 ? 5.355 -26.156 -7.949 1 92.25 209 LYS A O 1
ATOM 1696 N N . VAL A 1 210 ? 3.686 -25.016 -7.008 1 90.94 210 VAL A N 1
ATOM 1697 C CA . VAL A 1 210 ? 3.707 -23.969 -8.008 1 90.94 210 VAL A CA 1
ATOM 1698 C C . VAL A 1 210 ? 5.051 -23.25 -7.973 1 90.94 210 VAL A C 1
ATOM 1700 O O . VAL A 1 210 ? 5.617 -22.922 -9.023 1 90.94 210 VAL A O 1
ATOM 1703 N N . MET A 1 211 ? 5.539 -22.969 -6.824 1 91.88 211 MET A N 1
ATOM 1704 C CA . MET A 1 211 ? 6.82 -22.297 -6.652 1 91.88 211 MET A CA 1
ATOM 1705 C C . MET A 1 211 ? 7.957 -23.109 -7.258 1 91.88 211 MET A C 1
ATOM 1707 O O . MET A 1 211 ? 8.812 -22.578 -7.961 1 91.88 211 MET A O 1
ATOM 1711 N N . GLN A 1 212 ? 7.965 -24.391 -6.977 1 91.5 212 GLN A N 1
ATOM 1712 C CA . GLN A 1 212 ? 8.984 -25.266 -7.531 1 91.5 212 GLN A CA 1
ATOM 1713 C C . GLN A 1 212 ? 8.938 -25.281 -9.055 1 91.5 212 GLN A C 1
ATOM 1715 O O . GLN A 1 212 ? 9.977 -25.188 -9.719 1 91.5 212 GLN A O 1
ATOM 1720 N N . GLN A 1 213 ? 7.766 -25.359 -9.523 1 89.75 213 GLN A N 1
ATOM 1721 C CA . GLN A 1 213 ? 7.602 -25.344 -10.977 1 89.75 213 GLN A CA 1
ATOM 1722 C C . GLN A 1 213 ? 8.055 -24.016 -11.562 1 89.75 213 GLN A C 1
ATOM 1724 O O . GLN A 1 213 ? 8.656 -23.969 -12.641 1 89.75 213 GLN A O 1
ATOM 1729 N N . LEU A 1 214 ? 7.688 -22.969 -10.898 1 89.19 214 LEU A N 1
ATOM 1730 C CA . LEU A 1 214 ? 8.086 -21.641 -11.336 1 89.19 214 LEU A CA 1
ATOM 1731 C C . LEU A 1 214 ? 9.602 -21.516 -11.422 1 89.19 214 LEU A C 1
ATOM 1733 O O . LEU A 1 214 ? 10.133 -21 -12.414 1 89.19 214 LEU A O 1
ATOM 1737 N N . PHE A 1 215 ? 10.297 -21.984 -10.43 1 90.38 215 PHE A N 1
ATOM 1738 C CA . PHE A 1 215 ? 11.75 -21.906 -10.398 1 90.38 215 PHE A CA 1
ATOM 1739 C C . PHE A 1 215 ? 12.367 -22.719 -11.539 1 90.38 215 PHE A C 1
ATOM 1741 O O . PHE A 1 215 ? 13.297 -22.25 -12.203 1 90.38 215 PHE A O 1
ATOM 1748 N N . VAL A 1 216 ? 11.812 -23.844 -11.766 1 91.56 216 VAL A N 1
ATOM 1749 C CA . VAL A 1 216 ? 12.312 -24.688 -12.852 1 91.56 216 VAL A CA 1
ATOM 1750 C C . VAL A 1 216 ? 12.102 -23.984 -14.188 1 91.56 216 VAL A C 1
ATOM 1752 O O . VAL A 1 216 ? 13 -23.938 -15.023 1 91.56 216 VAL A O 1
ATOM 1755 N N . THR A 1 217 ? 10.945 -23.422 -14.359 1 90.88 217 THR A N 1
ATOM 1756 C CA . THR A 1 217 ? 10.609 -22.75 -15.609 1 90.88 217 THR A CA 1
ATOM 1757 C C . THR A 1 217 ? 11.492 -21.531 -15.82 1 90.88 217 THR A C 1
ATOM 1759 O O . THR A 1 217 ? 11.922 -21.25 -16.938 1 90.88 217 THR A O 1
ATOM 1762 N N . LEU A 1 218 ? 11.727 -20.797 -14.727 1 89.75 218 LEU A N 1
ATOM 1763 C CA . LEU A 1 218 ? 12.586 -19.609 -14.82 1 89.75 218 LEU A CA 1
ATOM 1764 C C . LEU A 1 218 ? 14.016 -20.016 -15.148 1 89.75 218 LEU A C 1
ATOM 1766 O O . LEU A 1 218 ? 14.68 -19.359 -15.953 1 89.75 218 LEU A O 1
ATOM 1770 N N . GLU A 1 219 ? 14.477 -21.094 -14.523 1 91.75 219 GLU A N 1
ATOM 1771 C CA . GLU A 1 219 ? 15.805 -21.609 -14.82 1 91.75 219 GLU A CA 1
ATOM 1772 C C . GLU A 1 219 ? 15.945 -21.953 -16.297 1 91.75 219 GLU A C 1
ATOM 1774 O O . GLU A 1 219 ? 16.953 -21.641 -16.922 1 91.75 219 GLU A O 1
ATOM 1779 N N . MET A 1 220 ? 14.969 -22.562 -16.797 1 90.31 220 MET A N 1
ATOM 1780 C CA . MET A 1 220 ? 14.984 -22.984 -18.203 1 90.31 220 MET A CA 1
ATOM 1781 C C . MET A 1 220 ? 14.875 -21.797 -19.141 1 90.31 220 MET A C 1
ATOM 1783 O O . MET A 1 220 ? 15.641 -21.688 -20.094 1 90.31 220 MET A O 1
ATOM 1787 N N . LYS A 1 221 ? 13.969 -20.906 -18.844 1 89.31 221 LYS A N 1
ATOM 1788 C CA . LYS A 1 221 ? 13.688 -19.766 -19.719 1 89.31 221 LYS A CA 1
ATOM 1789 C C . LYS A 1 221 ? 14.875 -18.812 -19.766 1 89.31 221 LYS A C 1
ATOM 1791 O O . LYS A 1 221 ? 15.203 -18.281 -20.828 1 89.31 221 LYS A O 1
ATOM 1796 N N . TYR A 1 222 ? 15.492 -18.641 -18.625 1 89.56 222 TYR A N 1
ATOM 1797 C CA . TYR A 1 222 ? 16.531 -17.625 -18.578 1 89.56 222 TYR A CA 1
ATOM 1798 C C . TYR A 1 222 ? 17.906 -18.25 -18.453 1 89.56 222 TYR A C 1
ATOM 1800 O O . TYR A 1 222 ? 18.906 -17.547 -18.234 1 89.56 222 TYR A O 1
ATOM 1808 N N . GLU A 1 223 ? 18.016 -19.469 -18.484 1 89.25 223 GLU A N 1
ATOM 1809 C CA . GLU A 1 223 ? 19.25 -20.234 -18.609 1 89.25 223 GLU A CA 1
ATOM 1810 C C . GLU A 1 223 ? 20.203 -19.969 -17.453 1 89.25 223 GLU A C 1
ATOM 1812 O O . GLU A 1 223 ? 21.344 -19.547 -17.656 1 89.25 223 GLU A O 1
ATOM 1817 N N . PHE A 1 224 ? 19.672 -20.203 -16.281 1 88.56 224 PHE A N 1
ATOM 1818 C CA . PHE A 1 224 ? 20.5 -20.156 -15.086 1 88.56 224 PHE A CA 1
ATOM 1819 C C . PHE A 1 224 ? 20.172 -21.312 -14.148 1 88.56 224 PHE A C 1
ATOM 1821 O O . PHE A 1 224 ? 19.25 -22.094 -14.406 1 88.56 224 PHE A O 1
ATOM 1828 N N . THR A 1 225 ? 21.047 -21.516 -13.164 1 88.94 225 THR A N 1
ATOM 1829 C CA . THR A 1 225 ? 20.781 -22.484 -12.117 1 88.94 225 THR A CA 1
ATOM 1830 C C . THR A 1 225 ? 20.812 -21.828 -10.742 1 88.94 225 THR A C 1
ATOM 1832 O O . THR A 1 225 ? 21.734 -21.094 -10.422 1 88.94 225 THR A O 1
ATOM 1835 N N . LEU A 1 226 ? 19.719 -22.047 -10 1 88.56 226 LEU A N 1
ATOM 1836 C CA . LEU A 1 226 ? 19.656 -21.5 -8.656 1 88.56 226 LEU A CA 1
ATOM 1837 C C . LEU A 1 226 ? 20.578 -22.266 -7.707 1 88.56 226 LEU A C 1
ATOM 1839 O O . LEU A 1 226 ? 20.688 -23.484 -7.801 1 88.56 226 LEU A O 1
ATOM 1843 N N . THR A 1 227 ? 21.266 -21.5 -6.906 1 75.75 227 THR A N 1
ATOM 1844 C CA . THR A 1 227 ? 22.156 -22.125 -5.93 1 75.75 227 THR A CA 1
ATOM 1845 C C . THR A 1 227 ? 21.391 -22.516 -4.664 1 75.75 227 THR A C 1
ATOM 1847 O O . THR A 1 227 ? 20.609 -21.703 -4.137 1 75.75 227 THR A O 1
ATOM 1850 N N . ASN A 1 228 ? 20.938 -23.781 -4.441 1 60.66 228 ASN A N 1
ATOM 1851 C CA . ASN A 1 228 ? 20.234 -24.281 -3.273 1 60.66 228 ASN A CA 1
ATOM 1852 C C . ASN A 1 228 ? 20.953 -23.922 -1.976 1 60.66 228 ASN A C 1
ATOM 1854 O O . ASN A 1 228 ? 22.172 -23.844 -1.94 1 60.66 228 ASN A O 1
ATOM 1858 N N . MET B 1 1 ? 25.688 16.062 33.312 1 38.03 1 MET B N 1
ATOM 1859 C CA . MET B 1 1 ? 24.469 16.859 33.25 1 38.03 1 MET B CA 1
ATOM 1860 C C . MET B 1 1 ? 24.406 17.656 31.953 1 38.03 1 MET B C 1
ATOM 1862 O O . MET B 1 1 ? 23.328 17.844 31.391 1 38.03 1 MET B O 1
ATOM 1866 N N . ALA B 1 2 ? 25.578 18.266 31.578 1 48.59 2 ALA B N 1
ATOM 1867 C CA . ALA B 1 2 ? 25.859 19.031 30.359 1 48.59 2 ALA B CA 1
ATOM 1868 C C . ALA B 1 2 ? 25.562 18.203 29.109 1 48.59 2 ALA B C 1
ATOM 1870 O O . ALA B 1 2 ? 25.062 18.734 28.125 1 48.59 2 ALA B O 1
ATOM 1871 N N . SER B 1 3 ? 25.5 16.938 29.281 1 61.22 3 SER B N 1
ATOM 1872 C CA . SER B 1 3 ? 25.469 15.93 28.234 1 61.22 3 SER B CA 1
ATOM 1873 C C . SER B 1 3 ? 24.047 15.68 27.75 1 61.22 3 SER B C 1
ATOM 1875 O O . SER B 1 3 ? 23.797 15.609 26.547 1 61.22 3 SER B O 1
ATOM 1877 N N . ARG B 1 4 ? 23.172 15.875 28.766 1 55.69 4 ARG B N 1
ATOM 1878 C CA . ARG B 1 4 ? 21.781 15.68 28.422 1 55.69 4 ARG B CA 1
ATOM 1879 C C . ARG B 1 4 ? 21.219 16.875 27.656 1 55.69 4 ARG B C 1
ATOM 1881 O O . ARG B 1 4 ? 20.516 16.719 26.656 1 55.69 4 ARG B O 1
ATOM 1888 N N . TYR B 1 5 ? 21.484 18.016 28.125 1 58.44 5 TYR B N 1
ATOM 1889 C CA . TYR B 1 5 ? 21.031 19.25 27.5 1 58.44 5 TYR B CA 1
ATOM 1890 C C . TYR B 1 5 ? 21.578 19.391 26.094 1 58.44 5 TYR B C 1
ATOM 1892 O O . TYR B 1 5 ? 20.875 19.812 25.188 1 58.44 5 TYR B O 1
ATOM 1900 N N . GLU B 1 6 ? 22.734 18.953 26.047 1 69.75 6 GLU B N 1
ATOM 1901 C CA . GLU B 1 6 ? 23.344 19 24.719 1 69.75 6 GLU B CA 1
ATOM 1902 C C . GLU B 1 6 ? 22.672 18.031 23.766 1 69.75 6 GLU B C 1
ATOM 1904 O O . GLU B 1 6 ? 22.469 18.344 22.594 1 69.75 6 GLU B O 1
ATOM 1909 N N . LYS B 1 7 ? 22.375 17 24.438 1 73.25 7 LYS B N 1
ATOM 1910 C CA . LYS B 1 7 ? 21.703 16.016 23.625 1 73.25 7 LYS B CA 1
ATOM 1911 C C . LYS B 1 7 ? 20.312 16.484 23.219 1 73.25 7 LYS B C 1
ATOM 1913 O O . LYS B 1 7 ? 19.859 16.25 22.078 1 73.25 7 LYS B O 1
ATOM 1918 N N . GLU B 1 8 ? 19.609 17.141 24.172 1 79.56 8 GLU B N 1
ATOM 1919 C CA . GLU B 1 8 ? 18.281 17.656 23.891 1 79.56 8 GLU B CA 1
ATOM 1920 C C . GLU B 1 8 ? 18.328 18.766 22.828 1 79.56 8 GLU B C 1
ATOM 1922 O O . GLU B 1 8 ? 17.453 18.844 21.969 1 79.56 8 GLU B O 1
ATOM 1927 N N . ASP B 1 9 ? 19.219 19.5 22.969 1 87.88 9 ASP B N 1
ATOM 1928 C CA . ASP B 1 9 ? 19.406 20.562 21.984 1 87.88 9 ASP B CA 1
ATOM 1929 C C . ASP B 1 9 ? 19.719 20 20.609 1 87.88 9 ASP B C 1
ATOM 1931 O O . ASP B 1 9 ? 19.172 20.453 19.594 1 87.88 9 ASP B O 1
ATOM 1935 N N . SER B 1 10 ? 20.531 18.984 20.609 1 91.31 10 SER B N 1
ATOM 1936 C CA . SER B 1 10 ? 20.859 18.344 19.344 1 91.31 10 SER B CA 1
ATOM 1937 C C . SER B 1 10 ? 19.625 17.672 18.734 1 91.31 10 SER B C 1
ATOM 1939 O O . SER B 1 10 ? 19.422 17.734 17.531 1 91.31 10 SER B O 1
ATOM 1941 N N . LYS B 1 11 ? 18.859 17.078 19.641 1 91.81 11 LYS B N 1
ATOM 1942 C CA . LYS B 1 11 ? 17.641 16.453 19.188 1 91.81 11 LYS B CA 1
ATOM 1943 C C . LYS B 1 11 ? 16.703 17.469 18.531 1 91.81 11 LYS B C 1
ATOM 1945 O O . LYS B 1 11 ? 16.141 17.203 17.469 1 91.81 11 LYS B O 1
ATOM 1950 N N . ARG B 1 12 ? 16.578 18.531 19.141 1 91.75 12 ARG B N 1
ATOM 1951 C CA . ARG B 1 12 ? 15.719 19.578 18.609 1 91.75 12 ARG B CA 1
ATOM 1952 C C . ARG B 1 12 ? 16.234 20.094 17.266 1 91.75 12 ARG B C 1
ATOM 1954 O O . ARG B 1 12 ? 15.461 20.312 16.328 1 91.75 12 ARG B O 1
ATOM 1961 N N . ARG B 1 13 ? 17.453 20.266 17.109 1 93.81 13 ARG B N 1
ATOM 1962 C CA . ARG B 1 13 ? 18.047 20.766 15.867 1 93.81 13 ARG B CA 1
ATOM 1963 C C . ARG B 1 13 ? 17.891 19.75 14.742 1 93.81 13 ARG B C 1
ATOM 1965 O O . ARG B 1 13 ? 17.609 20.125 13.602 1 93.81 13 ARG B O 1
ATOM 1972 N N . ILE B 1 14 ? 18.047 18.547 15.094 1 93.81 14 ILE B N 1
ATOM 1973 C CA . ILE B 1 14 ? 17.891 17.484 14.102 1 93.81 14 ILE B CA 1
ATOM 1974 C C . ILE B 1 14 ? 16.453 17.438 13.609 1 93.81 14 ILE B C 1
ATOM 1976 O O . ILE B 1 14 ? 16.203 17.391 12.406 1 93.81 14 ILE B O 1
ATOM 1980 N N . LEU B 1 15 ? 15.562 17.531 14.547 1 93.31 15 LEU B N 1
ATOM 1981 C CA . LEU B 1 15 ? 14.148 17.484 14.188 1 93.31 15 LEU B CA 1
ATOM 1982 C C . LEU B 1 15 ? 13.773 18.688 13.328 1 93.31 15 LEU B C 1
ATOM 1984 O O . LEU B 1 15 ? 13.102 18.531 12.305 1 93.31 15 LEU B O 1
ATOM 1988 N N . SER B 1 16 ? 14.211 19.766 13.773 1 94.62 16 SER B N 1
ATOM 1989 C CA . SER B 1 16 ? 13.938 21 13.031 1 94.62 16 SER B CA 1
ATOM 1990 C C . SER B 1 16 ? 14.477 20.922 11.609 1 94.62 16 SER B C 1
ATOM 1992 O O . SER B 1 16 ? 13.773 21.234 10.648 1 94.62 16 SER B O 1
ATOM 1994 N N . ALA B 1 17 ? 15.672 20.484 11.445 1 94.69 17 ALA B N 1
ATOM 1995 C CA . ALA B 1 17 ? 16.312 20.375 10.133 1 94.69 17 ALA B CA 1
ATOM 1996 C C . ALA B 1 17 ? 15.562 19.375 9.25 1 94.69 17 ALA B C 1
ATOM 1998 O O . ALA B 1 17 ? 15.297 19.641 8.078 1 94.69 17 ALA B O 1
ATOM 1999 N N . CYS B 1 18 ? 15.234 18.281 9.82 1 93.94 18 CYS B N 1
ATOM 2000 C CA . CYS B 1 18 ? 14.555 17.219 9.078 1 93.94 18 CYS B CA 1
ATOM 2001 C C . CYS B 1 18 ? 13.188 17.688 8.594 1 93.94 18 CYS B C 1
ATOM 2003 O O . CYS B 1 18 ? 12.859 17.547 7.418 1 93.94 18 CYS B O 1
ATOM 2005 N N . VAL B 1 19 ? 12.438 18.219 9.508 1 94.31 19 VAL B N 1
ATOM 2006 C CA . VAL B 1 19 ? 11.078 18.625 9.172 1 94.31 19 VAL B CA 1
ATOM 2007 C C . VAL B 1 19 ? 11.117 19.688 8.078 1 94.31 19 VAL B C 1
ATOM 2009 O O . VAL B 1 19 ? 10.383 19.609 7.09 1 94.31 19 VAL B O 1
ATOM 2012 N N . GLN B 1 20 ? 11.992 20.609 8.227 1 95.19 20 GLN B N 1
ATOM 2013 C CA . GLN B 1 20 ? 12.133 21.656 7.223 1 95.19 20 GLN B CA 1
ATOM 2014 C C . GLN B 1 20 ? 12.539 21.078 5.871 1 95.19 20 GLN B C 1
ATOM 2016 O O . GLN B 1 20 ? 11.93 21.391 4.844 1 95.19 20 GLN B O 1
ATOM 2021 N N . LEU B 1 21 ? 13.492 20.25 5.879 1 95.69 21 LEU B N 1
ATOM 2022 C CA . LEU B 1 21 ? 14 19.672 4.637 1 95.69 21 LEU B CA 1
ATOM 2023 C C . LEU B 1 21 ? 12.953 18.781 3.982 1 95.69 21 LEU B C 1
ATOM 2025 O O . LEU B 1 21 ? 12.781 18.812 2.76 1 95.69 21 LEU B O 1
ATOM 2029 N N . PHE B 1 22 ? 12.25 18 4.797 1 95 22 PHE B N 1
ATOM 2030 C CA . PHE B 1 22 ? 11.195 17.125 4.266 1 95 22 PHE B CA 1
ATOM 2031 C C . PHE B 1 22 ? 10.109 17.953 3.586 1 95 22 PHE B C 1
ATOM 2033 O O . PHE B 1 22 ? 9.617 17.578 2.521 1 95 22 PHE B O 1
ATOM 2040 N N . LEU B 1 23 ? 9.805 19.031 4.199 1 94 23 LEU B N 1
ATOM 2041 C CA . LEU B 1 23 ? 8.727 19.859 3.676 1 94 23 LEU B CA 1
ATOM 2042 C C . LEU B 1 23 ? 9.172 20.625 2.432 1 94 23 LEU B C 1
ATOM 2044 O O . LEU B 1 23 ? 8.375 20.875 1.529 1 94 23 LEU B O 1
ATOM 2048 N N . GLU B 1 24 ? 10.469 20.906 2.309 1 94.38 24 GLU B N 1
ATOM 2049 C CA . GLU B 1 24 ? 10.977 21.75 1.228 1 94.38 24 GLU B CA 1
ATOM 2050 C C . GLU B 1 24 ? 11.391 20.906 0.024 1 94.38 24 GLU B C 1
ATOM 2052 O O . GLU B 1 24 ? 11.211 21.312 -1.123 1 94.38 24 GLU B O 1
ATOM 2057 N N . LYS B 1 25 ? 11.922 19.688 0.31 1 93.56 25 LYS B N 1
ATOM 2058 C CA . LYS B 1 25 ? 12.531 18.969 -0.801 1 93.56 25 LYS B CA 1
ATOM 2059 C C . LYS B 1 25 ? 11.969 17.547 -0.913 1 93.56 25 LYS B C 1
ATOM 2061 O O . LYS B 1 25 ? 12.227 16.844 -1.892 1 93.56 25 LYS B O 1
ATOM 2066 N N . GLY B 1 26 ? 11.195 17.219 0.08 1 93.31 26 GLY B N 1
ATOM 2067 C CA . GLY B 1 26 ? 10.688 15.859 0.097 1 93.31 26 GLY B CA 1
ATOM 2068 C C . GLY B 1 26 ? 11.539 14.922 0.938 1 93.31 26 GLY B C 1
ATOM 2069 O O . GLY B 1 26 ? 12.703 15.211 1.221 1 93.31 26 GLY B O 1
ATOM 2070 N N . TYR B 1 27 ? 11 13.867 1.318 1 93.56 27 TYR B N 1
ATOM 2071 C CA . TYR B 1 27 ? 11.656 12.891 2.178 1 93.56 27 TYR B CA 1
ATOM 2072 C C . TYR B 1 27 ? 12.758 12.148 1.425 1 93.56 27 TYR B C 1
ATOM 2074 O O . TYR B 1 27 ? 13.875 12.016 1.923 1 93.56 27 TYR B O 1
ATOM 2082 N N . GLN B 1 28 ? 12.453 11.68 0.231 1 89.75 28 GLN B N 1
ATOM 2083 C CA . GLN B 1 28 ? 13.367 10.836 -0.542 1 89.75 28 GLN B CA 1
ATOM 2084 C C . GLN B 1 28 ? 14.586 11.633 -0.995 1 89.75 28 GLN B C 1
ATOM 2086 O O . GLN B 1 28 ? 15.695 11.094 -1.044 1 89.75 28 GLN B O 1
ATOM 2091 N N . LYS B 1 29 ? 14.445 12.828 -1.226 1 92.31 29 LYS B N 1
ATOM 2092 C CA . LYS B 1 29 ? 15.516 13.656 -1.763 1 92.31 29 LYS B CA 1
ATOM 2093 C C . LYS B 1 29 ? 16.391 14.219 -0.643 1 92.31 29 LYS B C 1
ATOM 2095 O O . LYS B 1 29 ? 17.453 14.773 -0.9 1 92.31 29 LYS B O 1
ATOM 2100 N N . THR B 1 30 ? 15.891 14.109 0.55 1 95 30 THR B N 1
ATOM 2101 C CA . THR B 1 30 ? 16.656 14.602 1.684 1 95 30 THR B CA 1
ATOM 2102 C C . THR B 1 30 ? 17.703 13.57 2.105 1 95 30 THR B C 1
ATOM 2104 O O . THR B 1 30 ? 17.375 12.438 2.455 1 95 30 THR B O 1
ATOM 2107 N N . THR B 1 31 ? 18.984 13.992 2.121 1 93.5 31 THR B N 1
ATOM 2108 C CA . THR B 1 31 ? 20.062 13.086 2.48 1 93.5 31 THR B CA 1
ATOM 2109 C C . THR B 1 31 ? 20.5 13.297 3.93 1 93.5 31 THR B C 1
ATOM 2111 O O . THR B 1 31 ? 20.234 14.352 4.508 1 93.5 31 THR B O 1
ATOM 2114 N N . THR B 1 32 ? 21.156 12.25 4.406 1 92.69 32 THR B N 1
ATOM 2115 C CA . THR B 1 32 ? 21.688 12.367 5.758 1 92.69 32 THR B CA 1
ATOM 2116 C C . THR B 1 32 ? 22.75 13.469 5.84 1 92.69 32 THR B C 1
ATOM 2118 O O . THR B 1 32 ? 22.797 14.211 6.82 1 92.69 32 THR B O 1
ATOM 2121 N N . VAL B 1 33 ? 23.484 13.609 4.852 1 94.19 33 VAL B N 1
ATOM 2122 C CA . VAL B 1 33 ? 24.516 14.633 4.805 1 94.19 33 VAL B CA 1
ATOM 2123 C C . VAL B 1 33 ? 23.891 16.016 4.93 1 94.19 33 VAL B C 1
ATOM 2125 O O . VAL B 1 33 ? 24.375 16.859 5.684 1 94.19 33 VAL B O 1
ATOM 2128 N N . GLU B 1 34 ? 22.828 16.266 4.234 1 95.88 34 GLU B N 1
ATOM 2129 C CA . GLU B 1 34 ? 22.125 17.547 4.301 1 95.88 34 GLU B CA 1
ATOM 2130 C C . GLU B 1 34 ? 21.578 17.797 5.699 1 95.88 34 GLU B C 1
ATOM 2132 O O . GLU B 1 34 ? 21.625 18.938 6.188 1 95.88 34 GLU B O 1
ATOM 2137 N N . ILE B 1 35 ? 21.047 16.766 6.266 1 95.19 35 ILE B N 1
ATOM 2138 C CA . ILE B 1 35 ? 20.484 16.875 7.605 1 95.19 35 ILE B CA 1
ATOM 2139 C C . ILE B 1 35 ? 21.578 17.266 8.602 1 95.19 35 ILE B C 1
ATOM 2141 O O . ILE B 1 35 ? 21.391 18.172 9.406 1 95.19 35 ILE B O 1
ATOM 2145 N N . LEU B 1 36 ? 22.703 16.562 8.516 1 95.44 36 LEU B N 1
ATOM 2146 C CA . LEU B 1 36 ? 23.828 16.812 9.414 1 95.44 36 LEU B CA 1
ATOM 2147 C C . LEU B 1 36 ? 24.312 18.25 9.281 1 95.44 36 LEU B C 1
ATOM 2149 O O . LEU B 1 36 ? 24.578 18.922 10.281 1 95.44 36 LEU B O 1
ATOM 2153 N N . LYS B 1 37 ? 24.453 18.672 8.109 1 96.5 37 LYS B N 1
ATOM 2154 C CA . LYS B 1 37 ? 24.922 20.031 7.828 1 96.5 37 LYS B CA 1
ATOM 2155 C C . LYS B 1 37 ? 23.953 21.062 8.375 1 96.5 37 LYS B C 1
ATOM 2157 O O . LYS B 1 37 ? 24.375 22.016 9.047 1 96.5 37 LYS B O 1
ATOM 2162 N N . LYS B 1 38 ? 22.766 20.906 8.172 1 95.31 38 LYS B N 1
ATOM 2163 C CA . LYS B 1 38 ? 21.766 21.891 8.586 1 95.31 38 LYS B CA 1
ATOM 2164 C C . LYS B 1 38 ? 21.594 21.906 10.102 1 95.31 38 LYS B C 1
ATOM 2166 O O . LYS B 1 38 ? 21.438 22.969 10.703 1 95.31 38 LYS B O 1
ATOM 2171 N N . ALA B 1 39 ? 21.547 20.719 10.656 1 95.12 39 ALA B N 1
ATOM 2172 C CA . ALA B 1 39 ? 21.375 20.594 12.109 1 95.12 39 ALA B CA 1
ATOM 2173 C C . ALA B 1 39 ? 22.672 20.938 12.836 1 95.12 39 ALA B C 1
ATOM 2175 O O . ALA B 1 39 ? 22.672 21.109 14.055 1 95.12 39 ALA B O 1
ATOM 2176 N N . ASP B 1 40 ? 23.719 20.969 12.094 1 95.38 40 ASP B N 1
ATOM 2177 C CA . ASP B 1 40 ? 25.047 21.219 12.641 1 95.38 40 ASP B CA 1
ATOM 2178 C C . ASP B 1 40 ? 25.391 20.219 13.742 1 95.38 40 ASP B C 1
ATOM 2180 O O . ASP B 1 40 ? 25.703 20.609 14.867 1 95.38 40 ASP B O 1
ATOM 2184 N N . VAL B 1 41 ? 25.344 18.938 13.414 1 95.12 41 VAL B N 1
ATOM 2185 C CA . VAL B 1 41 ? 25.703 17.859 14.32 1 95.12 41 VAL B CA 1
ATOM 2186 C C . VAL B 1 41 ? 26.594 16.844 13.609 1 95.12 41 VAL B C 1
ATOM 2188 O O . VAL B 1 41 ? 26.641 16.812 12.375 1 95.12 41 VAL B O 1
ATOM 2191 N N . THR B 1 42 ? 27.328 16.094 14.375 1 93.81 42 THR B N 1
ATOM 2192 C CA . THR B 1 42 ? 28.172 15.031 13.82 1 93.81 42 THR B CA 1
ATOM 2193 C C . THR B 1 42 ? 27.344 13.781 13.539 1 93.81 42 THR B C 1
ATOM 2195 O O . THR B 1 42 ? 26.281 13.586 14.125 1 93.81 42 THR B O 1
ATOM 2198 N N . PRO B 1 43 ? 27.859 12.914 12.562 1 93.69 43 PRO B N 1
ATOM 2199 C CA . PRO B 1 43 ? 27.188 11.648 12.312 1 93.69 43 PRO B CA 1
ATOM 2200 C C . PRO B 1 43 ? 26.984 10.82 13.586 1 93.69 43 PRO B C 1
ATOM 2202 O O . PRO B 1 43 ? 25.922 10.242 13.789 1 93.69 43 PRO B O 1
ATOM 2205 N N . SER B 1 44 ? 27.953 10.805 14.414 1 93.38 44 SER B N 1
ATOM 2206 C CA . SER B 1 44 ? 27.891 10.031 15.656 1 93.38 44 SER B CA 1
ATOM 2207 C C . SER B 1 44 ? 26.75 10.523 16.547 1 93.38 44 SER B C 1
ATOM 2209 O O . SER B 1 44 ? 26 9.719 17.094 1 93.38 44 SER B O 1
ATOM 2211 N N . THR B 1 45 ? 26.656 11.828 16.672 1 92.44 45 THR B N 1
ATOM 2212 C CA . THR B 1 45 ? 25.594 12.422 17.469 1 92.44 45 THR B CA 1
ATOM 2213 C C . THR B 1 45 ? 24.234 12.055 16.891 1 92.44 45 THR B C 1
ATOM 2215 O O . THR B 1 45 ? 23.328 11.672 17.641 1 92.44 45 THR B O 1
ATOM 2218 N N . PHE B 1 46 ? 24.094 12.211 15.555 1 93 46 PHE B N 1
ATOM 2219 C CA . PHE B 1 46 ? 22.844 11.898 14.875 1 93 46 PHE B CA 1
ATOM 2220 C C . PHE B 1 46 ? 22.438 10.453 15.141 1 93 46 PHE B C 1
ATOM 2222 O O . PHE B 1 46 ? 21.297 10.195 15.555 1 93 46 PHE B O 1
ATOM 2229 N N . TYR B 1 47 ? 23.312 9.523 14.992 1 91.75 47 TYR B N 1
ATOM 2230 C CA . TYR B 1 47 ? 23 8.102 15.078 1 91.75 47 TYR B CA 1
ATOM 2231 C C . TYR B 1 47 ? 22.781 7.68 16.531 1 91.75 47 TYR B C 1
ATOM 2233 O O . TYR B 1 47 ? 22.047 6.723 16.797 1 91.75 47 TYR B O 1
ATOM 2241 N N . ASN B 1 48 ? 23.375 8.438 17.438 1 91.56 48 ASN B N 1
ATOM 2242 C CA . ASN B 1 48 ? 23.141 8.195 18.859 1 91.56 48 ASN B CA 1
ATOM 2243 C C . ASN B 1 48 ? 21.734 8.586 19.266 1 91.56 48 ASN B C 1
ATOM 2245 O O . ASN B 1 48 ? 21.141 7.965 20.156 1 91.56 48 ASN B O 1
ATOM 2249 N N . ILE B 1 49 ? 21.297 9.633 18.578 1 90 49 ILE B N 1
ATOM 2250 C CA . ILE B 1 49 ? 19.984 10.148 18.938 1 90 49 ILE B CA 1
ATOM 2251 C C . ILE B 1 49 ? 18.906 9.445 18.109 1 90 49 ILE B C 1
ATOM 2253 O O . ILE B 1 49 ? 17.891 9 18.641 1 90 49 ILE B O 1
ATOM 2257 N N . TYR B 1 50 ? 19.125 9.539 16.672 1 87.94 50 TYR B N 1
ATOM 2258 C CA . TYR B 1 50 ? 18.188 8.906 15.742 1 87.94 50 TYR B CA 1
ATOM 2259 C C . TYR B 1 50 ? 18.891 7.824 14.93 1 87.94 50 TYR B C 1
ATOM 2261 O O . TYR B 1 50 ? 19.969 8.047 14.383 1 87.94 50 TYR B O 1
ATOM 2269 N N . HIS B 1 51 ? 18.516 6.723 15.047 1 81.5 51 HIS B N 1
ATOM 2270 C CA . HIS B 1 51 ? 19.141 5.629 14.32 1 81.5 51 HIS B CA 1
ATOM 2271 C C . HIS B 1 51 ? 18.984 5.805 12.812 1 81.5 51 HIS B C 1
ATOM 2273 O O . HIS B 1 51 ? 19.922 5.547 12.055 1 81.5 51 HIS B O 1
ATOM 2279 N N . THR B 1 52 ? 17.828 6.352 12.359 1 83.06 52 THR B N 1
ATOM 2280 C CA . THR B 1 52 ? 17.547 6.512 10.938 1 83.06 52 THR B CA 1
ATOM 2281 C C . THR B 1 52 ? 16.625 7.703 10.695 1 83.06 52 THR B C 1
ATOM 2283 O O . THR B 1 52 ? 16 8.211 11.625 1 83.06 52 THR B O 1
ATOM 2286 N N . LYS B 1 53 ? 16.531 8.18 9.438 1 86.25 53 LYS B N 1
ATOM 2287 C CA . LYS B 1 53 ? 15.594 9.227 9.062 1 86.25 53 LYS B CA 1
ATOM 2288 C C . LYS B 1 53 ? 14.148 8.758 9.266 1 86.25 53 LYS B C 1
ATOM 2290 O O . LYS B 1 53 ? 13.25 9.578 9.445 1 86.25 53 LYS B O 1
ATOM 2295 N N . GLY B 1 54 ? 13.992 7.465 9.312 1 86.56 54 GLY B N 1
ATOM 2296 C CA . GLY B 1 54 ? 12.68 6.887 9.531 1 86.56 54 GLY B CA 1
ATOM 2297 C C . GLY B 1 54 ? 12.086 7.223 10.883 1 86.56 54 GLY B C 1
ATOM 2298 O O . GLY B 1 54 ? 10.891 7.473 11 1 86.56 54 GLY B O 1
ATOM 2299 N N . SER B 1 55 ? 12.93 7.266 11.82 1 87.81 55 SER B N 1
ATOM 2300 C CA . SER B 1 55 ? 12.461 7.578 13.164 1 87.81 55 SER B CA 1
ATOM 2301 C C . SER B 1 55 ? 11.945 9.016 13.25 1 87.81 55 SER B C 1
ATOM 2303 O O . SER B 1 55 ? 11.008 9.297 14 1 87.81 55 SER B O 1
ATOM 2305 N N . ILE B 1 56 ? 12.516 9.859 12.531 1 90.69 56 ILE B N 1
ATOM 2306 C CA . ILE B 1 56 ? 12.094 11.258 12.508 1 90.69 56 ILE B CA 1
ATOM 2307 C C . ILE B 1 56 ? 10.766 11.383 11.773 1 90.69 56 ILE B C 1
ATOM 2309 O O . ILE B 1 56 ? 9.883 12.141 12.203 1 90.69 56 ILE B O 1
ATOM 2313 N N . LEU B 1 57 ? 10.641 10.648 10.727 1 92.81 57 LEU B N 1
ATOM 2314 C CA . LEU B 1 57 ? 9.391 10.617 9.984 1 92.81 57 LEU B CA 1
ATOM 2315 C C . LEU B 1 57 ? 8.227 10.227 10.891 1 92.81 57 LEU B C 1
ATOM 2317 O O . LEU B 1 57 ? 7.129 10.773 10.773 1 92.81 57 LEU B O 1
ATOM 2321 N N . THR B 1 58 ? 8.539 9.312 11.758 1 91.06 58 THR B N 1
ATOM 2322 C CA . THR B 1 58 ? 7.52 8.828 12.688 1 91.06 58 THR B CA 1
ATOM 2323 C C . THR B 1 58 ? 7.031 9.953 13.594 1 91.06 58 THR B C 1
ATOM 2325 O O . THR B 1 58 ? 5.824 10.148 13.75 1 91.06 58 THR B O 1
ATOM 2328 N N . GLU B 1 59 ? 7.898 10.68 14.109 1 88.56 59 GLU B N 1
ATOM 2329 C CA . GLU B 1 59 ? 7.527 11.789 14.984 1 88.56 59 GLU B CA 1
ATOM 2330 C C . GLU B 1 59 ? 6.762 12.867 14.227 1 88.56 59 GLU B C 1
ATOM 2332 O O . GLU B 1 59 ? 5.762 13.391 14.719 1 88.56 59 GLU B O 1
ATOM 2337 N N . LEU B 1 60 ? 7.246 13.18 13.078 1 91.56 60 LEU B N 1
ATOM 2338 C CA . LEU B 1 60 ? 6.598 14.18 12.242 1 91.56 60 LEU B CA 1
ATOM 2339 C C . LEU B 1 60 ? 5.172 13.758 11.898 1 91.56 60 LEU B C 1
ATOM 2341 O O . LEU B 1 60 ? 4.23 14.539 12.062 1 91.56 60 LEU B O 1
ATOM 2345 N N . THR B 1 61 ? 4.949 12.555 11.516 1 91.38 61 THR B N 1
ATOM 2346 C CA . THR B 1 61 ? 3.643 12.109 11.047 1 91.38 61 THR B CA 1
ATOM 2347 C C . THR B 1 61 ? 2.678 11.93 12.211 1 91.38 61 THR B C 1
ATOM 2349 O O . THR B 1 61 ? 1.474 12.148 12.07 1 91.38 61 THR B O 1
ATOM 2352 N N . GLU B 1 62 ? 3.227 11.547 13.32 1 88.56 62 GLU B N 1
ATOM 2353 C CA . GLU B 1 62 ? 2.383 11.5 14.516 1 88.56 62 GLU B CA 1
ATOM 2354 C C . GLU B 1 62 ? 1.781 12.867 14.82 1 88.56 62 GLU B C 1
ATOM 2356 O O . GLU B 1 62 ? 0.601 12.969 15.156 1 88.56 62 GLU B O 1
ATOM 2361 N N . PHE B 1 63 ? 2.602 13.828 14.703 1 87.19 63 PHE B N 1
ATOM 2362 C CA . PHE B 1 63 ? 2.139 15.195 14.922 1 87.19 63 PHE B CA 1
ATOM 2363 C C . PHE B 1 63 ? 1.112 15.594 13.867 1 87.19 63 PHE B C 1
ATOM 2365 O O . PHE B 1 63 ? 0.07 16.172 14.195 1 87.19 63 PHE B O 1
ATOM 2372 N N . MET B 1 64 ? 1.321 15.273 12.648 1 87.56 64 MET B N 1
ATOM 2373 C CA . MET B 1 64 ? 0.444 15.656 11.547 1 87.56 64 MET B CA 1
ATOM 2374 C C . MET B 1 64 ? -0.909 14.961 11.656 1 87.56 64 MET B C 1
ATOM 2376 O O . MET B 1 64 ? -1.953 15.602 11.523 1 87.56 64 MET B O 1
ATOM 2380 N N . PHE B 1 65 ? -0.911 13.656 11.984 1 84.81 65 PHE B N 1
ATOM 2381 C CA . PHE B 1 65 ? -2.141 12.875 12.086 1 84.81 65 PHE B CA 1
ATOM 2382 C C . PHE B 1 65 ? -2.977 13.336 13.273 1 84.81 65 PHE B C 1
ATOM 2384 O O . PHE B 1 65 ? -4.203 13.422 13.188 1 84.81 65 PHE B O 1
ATOM 2391 N N . GLY B 1 66 ? -2.277 13.648 14.383 1 80.75 66 GLY B N 1
ATOM 2392 C CA . GLY B 1 66 ? -2.979 14.164 15.539 1 80.75 66 GLY B CA 1
ATOM 2393 C C . GLY B 1 66 ? -3.715 15.461 15.266 1 80.75 66 GLY B C 1
ATOM 2394 O O . GLY B 1 66 ? -4.867 15.625 15.672 1 80.75 66 GLY B O 1
ATOM 2395 N N . ASN B 1 67 ? -3.17 16.312 14.539 1 78.44 67 ASN B N 1
ATOM 2396 C CA . ASN B 1 67 ? -3.76 17.594 14.195 1 78.44 67 ASN B CA 1
ATOM 2397 C C . ASN B 1 67 ? -4.934 17.438 13.234 1 78.44 67 ASN B C 1
ATOM 2399 O O . ASN B 1 67 ? -5.949 18.125 13.367 1 78.44 67 ASN B O 1
ATOM 2403 N N . GLN B 1 68 ? -4.852 16.516 12.344 1 76.88 68 GLN B N 1
ATOM 2404 C CA . GLN B 1 68 ? -5.875 16.312 11.32 1 76.88 68 GLN B CA 1
ATOM 2405 C C . GLN B 1 68 ? -7.16 15.758 11.93 1 76.88 68 GLN B C 1
ATOM 2407 O O . GLN B 1 68 ? -8.258 16.156 11.539 1 76.88 68 GLN B O 1
ATOM 2412 N N . PHE B 1 69 ? -7.062 14.891 12.867 1 75.88 69 PHE B N 1
ATOM 2413 C CA . PHE B 1 69 ? -8.227 14.328 13.531 1 75.88 69 PHE B CA 1
ATOM 2414 C C . PHE B 1 69 ? -9 15.406 14.281 1 75.88 69 PHE B C 1
ATOM 2416 O O . PHE B 1 69 ? -10.234 15.445 14.227 1 75.88 69 PHE B O 1
ATOM 2423 N N . ASN B 1 70 ? -8.234 16.281 14.898 1 76.81 70 ASN B N 1
ATOM 2424 C CA . ASN B 1 70 ? -8.859 17.375 15.633 1 76.81 70 ASN B CA 1
ATOM 2425 C C . ASN B 1 70 ? -9.602 18.328 14.703 1 76.81 70 ASN B C 1
ATOM 2427 O O . ASN B 1 70 ? -10.711 18.766 15 1 76.81 70 ASN B O 1
ATOM 2431 N N . ILE B 1 71 ? -9.078 18.594 13.617 1 80.75 71 ILE B N 1
ATOM 2432 C CA . ILE B 1 71 ? -9.664 19.516 12.641 1 80.75 71 ILE B CA 1
ATOM 2433 C C . ILE B 1 71 ? -10.914 18.875 12.023 1 80.75 71 ILE B C 1
ATOM 2435 O O . ILE B 1 71 ? -11.93 19.547 11.852 1 80.75 71 ILE B O 1
ATOM 2439 N N . SER B 1 72 ? -10.82 17.625 11.664 1 82.12 72 SER B N 1
ATOM 2440 C CA . SER B 1 72 ? -11.961 16.922 11.094 1 82.12 72 SER B CA 1
ATOM 2441 C C . SER B 1 72 ? -13.148 16.938 12.055 1 82.12 72 SER B C 1
ATOM 2443 O O . SER B 1 72 ? -14.297 17.062 11.625 1 82.12 72 SER B O 1
ATOM 2445 N N . GLY B 1 73 ? -12.812 16.797 13.328 1 82.56 73 GLY B N 1
ATOM 2446 C CA . GLY B 1 73 ? -13.859 16.875 14.328 1 82.56 73 GLY B CA 1
ATOM 2447 C C . GLY B 1 73 ? -14.586 18.219 14.328 1 82.56 73 GLY B C 1
ATOM 2448 O O . GLY B 1 73 ? -15.805 18.266 14.484 1 82.56 73 GLY B O 1
ATOM 2449 N N . LYS B 1 74 ? -13.875 19.281 14.117 1 82.38 74 LYS B N 1
ATOM 2450 C CA . LYS B 1 74 ? -14.445 20.625 14.078 1 82.38 74 LYS B CA 1
ATOM 2451 C C . LYS B 1 74 ? -15.289 20.828 12.82 1 82.38 74 LYS B C 1
ATOM 2453 O O . LYS B 1 74 ? -16.281 21.562 12.836 1 82.38 74 LYS B O 1
ATOM 2458 N N . ILE B 1 75 ? -14.922 20.219 11.789 1 81.81 75 ILE B N 1
ATOM 2459 C CA . ILE B 1 75 ? -15.609 20.344 10.508 1 81.81 75 ILE B CA 1
ATOM 2460 C C . ILE B 1 75 ? -16.969 19.672 10.586 1 81.81 75 ILE B C 1
ATOM 2462 O O . ILE B 1 75 ? -17.984 20.219 10.133 1 81.81 75 ILE B O 1
ATOM 2466 N N . VAL B 1 76 ? -17.016 18.469 11.117 1 83.12 76 VAL B N 1
ATOM 2467 C CA . VAL B 1 76 ? -18.25 17.688 11.125 1 83.12 76 VAL B CA 1
ATOM 2468 C C . VAL B 1 76 ? -19.109 18.094 12.32 1 83.12 76 VAL B C 1
ATOM 2470 O O . VAL B 1 76 ? -20.328 17.875 12.312 1 83.12 76 VAL B O 1
ATOM 2473 N N . GLY B 1 77 ? -18.672 18.75 13.219 1 76.06 77 GLY B N 1
ATOM 2474 C CA . GLY B 1 77 ? -19.391 19.156 14.406 1 76.06 77 GLY B CA 1
ATOM 2475 C C . GLY B 1 77 ? -19.438 18.078 15.477 1 76.06 77 GLY B C 1
ATOM 2476 O O . GLY B 1 77 ? -19.078 16.938 15.227 1 76.06 77 GLY B O 1
ATOM 2477 N N . GLU B 1 78 ? -19.766 18.375 16.766 1 61.56 78 GLU B N 1
ATOM 2478 C CA . GLU B 1 78 ? -19.688 17.562 17.984 1 61.56 78 GLU B CA 1
ATOM 2479 C C . GLU B 1 78 ? -20.625 16.375 17.906 1 61.56 78 GLU B C 1
ATOM 2481 O O . GLU B 1 78 ? -20.312 15.289 18.406 1 61.56 78 GLU B O 1
ATOM 2486 N N . GLU B 1 79 ? -21.812 16.547 17.531 1 61.97 79 GLU B N 1
ATOM 2487 C CA . GLU B 1 79 ? -22.734 15.414 17.547 1 61.97 79 GLU B CA 1
ATOM 2488 C C . GLU B 1 79 ? -22.562 14.531 16.312 1 61.97 79 GLU B C 1
ATOM 2490 O O . GLU B 1 79 ? -23.5 13.852 15.898 1 61.97 79 GLU B O 1
ATOM 2495 N N . THR B 1 80 ? -21.234 14.117 15.906 1 75.75 80 THR B N 1
ATOM 2496 C CA . THR B 1 80 ? -20.984 13.695 14.531 1 75.75 80 THR B CA 1
ATOM 2497 C C . THR B 1 80 ? -20.984 12.172 14.43 1 75.75 80 THR B C 1
ATOM 2499 O O . THR B 1 80 ? -20.641 11.484 15.391 1 75.75 80 THR B O 1
ATOM 2502 N N . ASN B 1 81 ? -21.75 11.688 13.477 1 86.69 81 ASN B N 1
ATOM 2503 C CA . ASN B 1 81 ? -21.656 10.32 12.977 1 86.69 81 ASN B CA 1
ATOM 2504 C C . ASN B 1 81 ? -20.203 9.883 12.805 1 86.69 81 ASN B C 1
ATOM 2506 O O . ASN B 1 81 ? -19.469 10.461 12 1 86.69 81 ASN B O 1
ATOM 2510 N N . PRO B 1 82 ? -19.734 8.953 13.742 1 92.25 82 PRO B N 1
ATOM 2511 C CA . PRO B 1 82 ? -18.344 8.531 13.688 1 92.25 82 PRO B CA 1
ATOM 2512 C C . PRO B 1 82 ? -17.906 8.109 12.289 1 92.25 82 PRO B C 1
ATOM 2514 O O . PRO B 1 82 ? -16.734 8.289 11.922 1 92.25 82 PRO B O 1
ATOM 2517 N N . VAL B 1 83 ? -18.828 7.59 11.547 1 95.81 83 VAL B N 1
ATOM 2518 C CA . VAL B 1 83 ? -18.5 7.172 10.188 1 95.81 83 VAL B CA 1
ATOM 2519 C C . VAL B 1 83 ? -18.234 8.398 9.312 1 95.81 83 VAL B C 1
ATOM 2521 O O . VAL B 1 83 ? -17.328 8.398 8.484 1 95.81 83 VAL B O 1
ATOM 2524 N N . LEU B 1 84 ? -19.047 9.406 9.508 1 94 84 LEU B N 1
ATOM 2525 C CA . LEU B 1 84 ? -18.844 10.656 8.773 1 94 84 LEU B CA 1
ATOM 2526 C C . LEU B 1 84 ? -17.516 11.289 9.148 1 94 84 LEU B C 1
ATOM 2528 O O . LEU B 1 84 ? -16.812 11.836 8.289 1 94 84 LEU B O 1
ATOM 2532 N N . LEU B 1 85 ? -17.141 11.195 10.414 1 92.31 85 LEU B N 1
ATOM 2533 C CA . LEU B 1 85 ? -15.852 11.711 10.859 1 92.31 85 LEU B CA 1
ATOM 2534 C C . LEU B 1 85 ? -14.711 10.984 10.156 1 92.31 85 LEU B C 1
ATOM 2536 O O . LEU B 1 85 ? -13.758 11.617 9.695 1 92.31 85 LEU B O 1
ATOM 2540 N N . TYR B 1 86 ? -14.789 9.688 10.109 1 94.69 86 TYR B N 1
ATOM 2541 C CA . TYR B 1 86 ? -13.812 8.883 9.383 1 94.69 86 TYR B CA 1
ATOM 2542 C C . TYR B 1 86 ? -13.695 9.344 7.934 1 94.69 86 TYR B C 1
ATOM 2544 O O . TYR B 1 86 ? -12.594 9.492 7.41 1 94.69 86 TYR B O 1
ATOM 2552 N N . ALA B 1 87 ? -14.844 9.539 7.309 1 95.94 87 ALA B N 1
ATOM 2553 C CA . ALA B 1 87 ? -14.891 9.922 5.902 1 95.94 87 ALA B CA 1
ATOM 2554 C C . ALA B 1 87 ? -14.203 11.266 5.68 1 95.94 87 ALA B C 1
ATOM 2556 O O . ALA B 1 87 ? -13.375 11.406 4.781 1 95.94 87 ALA B O 1
ATOM 2557 N N . VAL B 1 88 ? -14.5 12.195 6.516 1 94.44 88 VAL B N 1
ATOM 2558 C CA . VAL B 1 88 ? -13.945 13.539 6.363 1 94.44 88 VAL B CA 1
ATOM 2559 C C . VAL B 1 88 ? -12.445 13.508 6.625 1 94.44 88 VAL B C 1
ATOM 2561 O O . VAL B 1 88 ? -11.664 14.117 5.879 1 94.44 88 VAL B O 1
ATOM 2564 N N . GLU B 1 89 ? -12.039 12.828 7.609 1 93.19 89 GLU B N 1
ATOM 2565 C CA . GLU B 1 89 ? -10.625 12.742 7.969 1 93.19 89 GLU B CA 1
ATOM 2566 C C . GLU B 1 89 ? -9.805 12.117 6.844 1 93.19 89 GLU B C 1
ATOM 2568 O O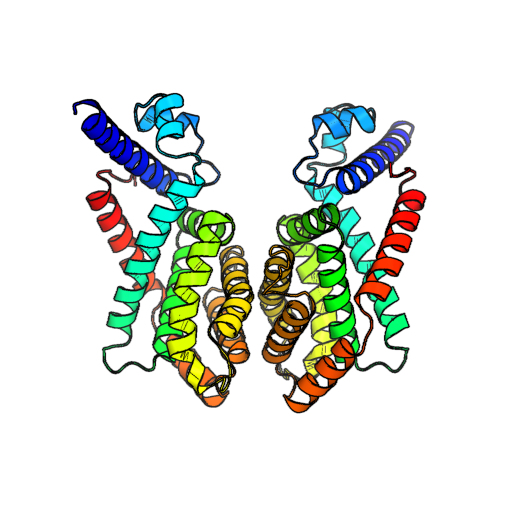 . GLU B 1 89 ? -8.75 12.641 6.473 1 93.19 89 GLU B O 1
ATOM 2573 N N . THR B 1 90 ? -10.227 11 6.359 1 95.94 90 THR B N 1
ATOM 2574 C CA . THR B 1 90 ? -9.477 10.297 5.32 1 95.94 90 THR B CA 1
ATOM 2575 C C . THR B 1 90 ? -9.461 11.102 4.023 1 95.94 90 THR B C 1
ATOM 2577 O O . THR B 1 90 ? -8.438 11.164 3.34 1 95.94 90 THR B O 1
ATOM 2580 N N . CYS B 1 91 ? -10.57 11.742 3.713 1 96.62 91 CYS B N 1
ATOM 2581 C CA . CYS B 1 91 ? -10.625 12.57 2.516 1 96.62 91 CYS B CA 1
ATOM 2582 C C . CYS B 1 91 ? -9.695 13.773 2.646 1 96.62 91 CYS B C 1
ATOM 2584 O O . CYS B 1 91 ? -9.07 14.188 1.67 1 96.62 91 CYS B O 1
ATOM 2586 N N . LEU B 1 92 ? -9.672 14.312 3.848 1 95.31 92 LEU B N 1
ATOM 2587 C CA . LEU B 1 92 ? -8.758 15.414 4.102 1 95.31 92 LEU B CA 1
ATOM 2588 C C . LEU B 1 92 ? -7.312 14.984 3.875 1 95.31 92 LEU B C 1
ATOM 2590 O O . LEU B 1 92 ? -6.543 15.688 3.213 1 95.31 92 LEU B O 1
ATOM 2594 N N . GLN B 1 93 ? -6.934 13.867 4.363 1 95.12 93 GLN B N 1
ATOM 2595 C CA . GLN B 1 93 ? -5.578 13.344 4.203 1 95.12 93 GLN B CA 1
ATOM 2596 C C . GLN B 1 93 ? -5.242 13.133 2.73 1 95.12 93 GLN B C 1
ATOM 2598 O O . GLN B 1 93 ? -4.172 13.531 2.268 1 95.12 93 GLN B O 1
ATOM 2603 N N . LEU B 1 94 ? -6.152 12.531 2.023 1 97.62 94 LEU B N 1
ATOM 2604 C CA . LEU B 1 94 ? -5.941 12.297 0.598 1 97.62 94 LEU B CA 1
ATOM 2605 C C . LEU B 1 94 ? -5.793 13.617 -0.151 1 97.62 94 LEU B C 1
ATOM 2607 O O . LEU B 1 94 ? -4.961 13.734 -1.054 1 97.62 94 LEU B O 1
ATOM 2611 N N . THR B 1 95 ? -6.582 14.555 0.225 1 97.69 95 THR B N 1
ATOM 2612 C CA . THR B 1 95 ? -6.559 15.852 -0.446 1 97.69 95 THR B CA 1
ATOM 2613 C C . THR B 1 95 ? -5.258 16.594 -0.148 1 97.69 95 THR B C 1
ATOM 2615 O O . THR B 1 95 ? -4.668 17.203 -1.039 1 97.69 95 THR B O 1
ATOM 2618 N N . LEU B 1 96 ? -4.809 16.547 1.085 1 95.88 96 LEU B N 1
ATOM 2619 C CA . LEU B 1 96 ? -3.535 17.156 1.443 1 95.88 96 LEU B CA 1
ATOM 2620 C C . LEU B 1 96 ? -2.398 16.578 0.611 1 95.88 96 LEU B C 1
ATOM 2622 O O . LEU B 1 96 ? -1.56 17.312 0.091 1 95.88 96 LEU B O 1
ATOM 2626 N N . ALA B 1 97 ? -2.385 15.258 0.501 1 96.38 97 ALA B N 1
ATOM 2627 C CA . ALA B 1 97 ? -1.377 14.586 -0.316 1 96.38 97 ALA B CA 1
ATOM 2628 C C . ALA B 1 97 ? -1.455 15.047 -1.77 1 96.38 97 ALA B C 1
ATOM 2630 O O . ALA B 1 97 ? -0.435 15.125 -2.459 1 96.38 97 ALA B O 1
ATOM 2631 N N . GLU B 1 98 ? -2.619 15.367 -2.219 1 97.88 98 GLU B N 1
ATOM 2632 C CA . GLU B 1 98 ? -2.816 15.797 -3.6 1 97.88 98 GLU B CA 1
ATOM 2633 C C . GLU B 1 98 ? -2.338 17.234 -3.803 1 97.88 98 GLU B C 1
ATOM 2635 O O . GLU B 1 98 ? -1.833 17.578 -4.875 1 97.88 98 GLU B O 1
ATOM 2640 N N . LEU B 1 99 ? -2.461 18.047 -2.852 1 96.44 99 LEU B N 1
ATOM 2641 C CA . LEU B 1 99 ? -2.217 19.469 -2.979 1 96.44 99 LEU B CA 1
ATOM 2642 C C . LEU B 1 99 ? -0.724 19.781 -2.916 1 96.44 99 LEU B C 1
ATOM 2644 O O . LEU B 1 99 ? -0.282 20.828 -3.373 1 96.44 99 LEU B O 1
ATOM 2648 N N . ASN B 1 100 ? 0.058 18.922 -2.275 1 96.19 100 ASN B N 1
ATOM 2649 C CA . ASN B 1 100 ? 1.48 19.188 -2.07 1 96.19 100 ASN B CA 1
ATOM 2650 C C . ASN B 1 100 ? 2.307 17.906 -2.252 1 96.19 100 ASN B C 1
ATOM 2652 O O . ASN B 1 100 ? 2.193 16.969 -1.461 1 96.19 100 ASN B O 1
ATOM 2656 N N . GLU B 1 101 ? 3.203 17.938 -3.223 1 96.12 101 GLU B N 1
ATOM 2657 C CA . GLU B 1 101 ? 3.969 16.75 -3.592 1 96.12 101 GLU B CA 1
ATOM 2658 C C . GLU B 1 101 ? 4.895 16.312 -2.459 1 96.12 101 GLU B C 1
ATOM 2660 O O . GLU B 1 101 ? 5.121 15.125 -2.258 1 96.12 101 GLU B O 1
ATOM 2665 N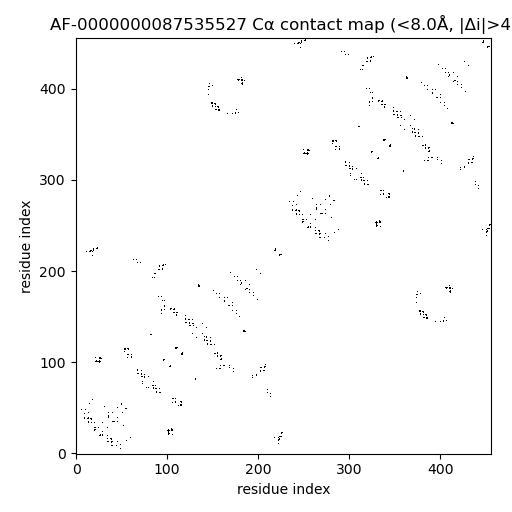 N . ASN B 1 102 ? 5.477 17.281 -1.803 1 95.44 102 ASN B N 1
ATOM 2666 C CA . ASN B 1 102 ? 6.355 16.938 -0.69 1 95.44 102 ASN B CA 1
ATOM 2667 C C . ASN B 1 102 ? 5.578 16.297 0.459 1 95.44 102 ASN B C 1
ATOM 2669 O O . ASN B 1 102 ? 6.047 15.328 1.07 1 95.44 102 ASN B O 1
ATOM 2673 N N . LEU B 1 103 ? 4.398 16.812 0.741 1 94.62 103 LEU B N 1
ATOM 2674 C CA . LEU B 1 103 ? 3.539 16.188 1.746 1 94.62 103 LEU B CA 1
ATOM 2675 C C . LEU B 1 103 ? 3.133 14.789 1.321 1 94.62 103 LEU B C 1
ATOM 2677 O O . LEU B 1 103 ? 3.098 13.875 2.146 1 94.62 103 LEU B O 1
ATOM 2681 N N . ARG B 1 104 ? 2.812 14.641 0.021 1 96.56 104 ARG B N 1
ATOM 2682 C CA . ARG B 1 104 ? 2.486 13.305 -0.485 1 96.56 104 ARG B CA 1
ATOM 2683 C C . ARG B 1 104 ? 3.605 12.32 -0.182 1 96.56 104 ARG B C 1
ATOM 2685 O O . ARG B 1 104 ? 3.35 11.211 0.307 1 96.56 104 ARG B O 1
ATOM 2692 N N . GLU B 1 105 ? 4.801 12.711 -0.463 1 95.81 105 GLU B N 1
ATOM 2693 C CA . GLU B 1 105 ? 5.945 11.836 -0.224 1 95.81 105 GLU B CA 1
ATOM 2694 C C . GLU B 1 105 ? 6.062 11.469 1.254 1 95.81 105 GLU B C 1
ATOM 2696 O O . GLU B 1 105 ? 6.336 10.32 1.594 1 95.81 105 GLU B O 1
ATOM 2701 N N . ILE B 1 106 ? 5.859 12.469 2.041 1 94.69 106 ILE B N 1
ATOM 2702 C CA . ILE B 1 106 ? 5.941 12.25 3.48 1 94.69 106 ILE B CA 1
ATOM 2703 C C . ILE B 1 106 ? 4.883 11.234 3.908 1 94.69 106 ILE B C 1
ATOM 2705 O O . ILE B 1 106 ? 5.191 10.266 4.613 1 94.69 106 ILE B O 1
ATOM 2709 N N . TYR B 1 107 ? 3.678 11.359 3.467 1 95.12 107 TYR B N 1
ATOM 2710 C CA . TYR B 1 107 ? 2.584 10.469 3.844 1 95.12 107 TYR B CA 1
ATOM 2711 C C . TYR B 1 107 ? 2.818 9.062 3.309 1 95.12 107 TYR B C 1
ATOM 2713 O O . TYR B 1 107 ? 2.656 8.078 4.035 1 95.12 107 TYR B O 1
ATOM 2721 N N . VAL B 1 108 ? 3.166 8.977 2.082 1 95.44 108 VAL B N 1
ATOM 2722 C CA . VAL B 1 108 ? 3.385 7.68 1.456 1 95.44 108 VAL B CA 1
ATOM 2723 C C . VAL B 1 108 ? 4.512 6.941 2.178 1 95.44 108 VAL B C 1
ATOM 2725 O O . VAL B 1 108 ? 4.395 5.75 2.467 1 95.44 108 VAL B O 1
ATOM 2728 N N . GLU B 1 109 ? 5.582 7.66 2.521 1 94.5 109 GLU B N 1
ATOM 2729 C CA . GLU B 1 109 ? 6.688 7.047 3.244 1 94.5 109 GLU B CA 1
ATOM 2730 C C . GLU B 1 109 ? 6.27 6.633 4.652 1 94.5 109 GLU B C 1
ATOM 2732 O O . GLU B 1 109 ? 6.738 5.621 5.176 1 94.5 109 GLU B O 1
ATOM 2737 N N . ALA B 1 110 ? 5.453 7.457 5.219 1 94 110 ALA B N 1
ATOM 2738 C CA . ALA B 1 110 ? 4.953 7.117 6.547 1 94 110 ALA B CA 1
ATOM 2739 C C . ALA B 1 110 ? 4.223 5.777 6.535 1 94 110 ALA B C 1
ATOM 2741 O O . ALA B 1 110 ? 4.359 4.977 7.465 1 94 110 ALA B O 1
ATOM 2742 N N . TYR B 1 111 ? 3.51 5.484 5.465 1 95 111 TYR B N 1
ATOM 2743 C CA . TYR B 1 111 ? 2.75 4.246 5.324 1 95 111 TYR B CA 1
ATOM 2744 C C . TYR B 1 111 ? 3.631 3.125 4.789 1 95 111 TYR B C 1
ATOM 2746 O O . TYR B 1 111 ? 3.137 2.043 4.465 1 95 111 TYR B O 1
ATOM 2754 N N . THR B 1 112 ? 4.863 3.408 4.625 1 92.56 112 THR B N 1
ATOM 2755 C CA . THR B 1 112 ? 5.746 2.42 4.016 1 92.56 112 THR B CA 1
ATOM 2756 C C . THR B 1 112 ? 6.797 1.945 5.012 1 92.56 112 THR B C 1
ATOM 2758 O O . THR B 1 112 ? 7.059 0.746 5.121 1 92.56 112 THR B O 1
ATOM 2761 N N . VAL B 1 113 ? 7.398 2.877 5.734 1 90.56 113 VAL B N 1
ATOM 2762 C CA . VAL B 1 113 ? 8.5 2.566 6.645 1 90.56 113 VAL B CA 1
ATOM 2763 C C . VAL B 1 113 ? 7.988 1.689 7.789 1 90.56 113 VAL B C 1
ATOM 2765 O O . VAL B 1 113 ? 7.008 2.033 8.453 1 90.56 113 VAL B O 1
ATOM 2768 N N . PRO B 1 114 ? 8.617 0.604 8.055 1 87.62 114 PRO B N 1
ATOM 2769 C CA . PRO B 1 114 ? 8.094 -0.404 8.984 1 87.62 114 PRO B CA 1
ATOM 2770 C C . PRO B 1 114 ? 7.809 0.166 10.367 1 87.62 114 PRO B C 1
ATOM 2772 O O . PRO B 1 114 ? 6.738 -0.078 10.93 1 87.62 114 PRO B O 1
ATOM 2775 N N . GLU B 1 115 ? 8.742 0.937 10.875 1 84.44 115 GLU B N 1
ATOM 2776 C CA . GLU B 1 115 ? 8.531 1.474 12.219 1 84.44 115 GLU B CA 1
ATOM 2777 C C . GLU B 1 115 ? 7.348 2.432 12.242 1 84.44 115 GLU B C 1
ATOM 2779 O O . GLU B 1 115 ? 6.574 2.441 13.211 1 84.44 115 GLU B O 1
ATOM 2784 N N . ASN B 1 116 ? 7.164 3.143 11.227 1 91.81 116 ASN B N 1
ATOM 2785 C CA . ASN B 1 116 ? 6.09 4.125 11.164 1 91.81 116 ASN B CA 1
ATOM 2786 C C . ASN B 1 116 ? 4.738 3.463 10.906 1 91.81 116 ASN B C 1
ATOM 2788 O O . ASN B 1 116 ? 3.756 3.764 11.586 1 91.81 116 ASN B O 1
ATOM 2792 N N . ILE B 1 117 ? 4.703 2.578 10.031 1 92.62 117 ILE B N 1
ATOM 2793 C CA . ILE B 1 117 ? 3.439 1.978 9.617 1 92.62 117 ILE B CA 1
ATOM 2794 C C . ILE B 1 117 ? 2.865 1.145 10.758 1 92.62 117 ILE B C 1
ATOM 2796 O O . ILE B 1 117 ? 1.646 1.075 10.93 1 92.62 117 ILE B O 1
ATOM 2800 N N . GLU B 1 118 ? 3.727 0.526 11.586 1 92.31 118 GLU B N 1
ATOM 2801 C CA . GLU B 1 118 ? 3.26 -0.221 12.75 1 92.31 118 GLU B CA 1
ATOM 2802 C C . GLU B 1 118 ? 2.549 0.694 13.742 1 92.31 118 GLU B C 1
ATOM 2804 O O . GLU B 1 118 ? 1.504 0.333 14.289 1 92.31 118 GLU B O 1
ATOM 2809 N N . LEU B 1 119 ? 3.162 1.809 13.898 1 91.69 119 LEU B N 1
ATOM 2810 C CA . LEU B 1 119 ? 2.533 2.771 14.797 1 91.69 119 LEU B CA 1
ATOM 2811 C C . LEU B 1 119 ? 1.185 3.225 14.25 1 91.69 119 LEU B C 1
ATOM 2813 O O . LEU B 1 119 ? 0.217 3.355 15 1 91.69 119 LEU B O 1
ATOM 2817 N N . ILE B 1 120 ? 1.115 3.424 12.977 1 92.62 120 ILE B N 1
ATOM 2818 C CA . ILE B 1 120 ? -0.132 3.824 12.336 1 92.62 120 ILE B CA 1
ATOM 2819 C C . ILE B 1 120 ? -1.174 2.719 12.492 1 92.62 120 ILE B C 1
ATOM 2821 O O . ILE B 1 120 ? -2.322 2.988 12.852 1 92.62 120 ILE B O 1
ATOM 2825 N N . HIS B 1 121 ? -0.79 1.507 12.266 1 94.31 121 HIS B N 1
ATOM 2826 C CA . HIS B 1 121 ? -1.697 0.375 12.414 1 94.31 121 HIS B CA 1
ATOM 2827 C C . HIS B 1 121 ? -2.299 0.334 13.812 1 94.31 121 HIS B C 1
ATOM 2829 O O . HIS B 1 121 ? -3.518 0.219 13.969 1 94.31 121 HIS B O 1
ATOM 2835 N N . LYS B 1 122 ? -1.46 0.48 14.805 1 93.31 122 LYS B N 1
ATOM 2836 C CA . LYS B 1 122 ? -1.901 0.359 16.188 1 93.31 122 LYS B CA 1
ATOM 2837 C C . LYS B 1 122 ? -2.854 1.491 16.562 1 93.31 122 LYS B C 1
ATOM 2839 O O . LYS B 1 122 ? -3.924 1.25 17.125 1 93.31 122 LYS B O 1
ATOM 2844 N N . LYS B 1 123 ? -2.504 2.65 16.234 1 92.25 123 LYS B N 1
ATOM 2845 C CA . LYS B 1 123 ? -3.312 3.807 16.609 1 92.25 123 LYS B CA 1
ATOM 2846 C C . LYS B 1 123 ? -4.629 3.828 15.844 1 92.25 123 LYS B C 1
ATOM 2848 O O . LYS B 1 123 ? -5.688 4.098 16.422 1 92.25 123 LYS B O 1
ATOM 2853 N N . THR B 1 124 ? -4.551 3.562 14.578 1 93.56 124 THR B N 1
ATOM 2854 C CA . THR B 1 124 ? -5.738 3.613 13.734 1 93.56 124 THR B CA 1
ATOM 2855 C C . THR B 1 124 ? -6.695 2.473 14.078 1 93.56 124 THR B C 1
ATOM 2857 O O . THR B 1 124 ? -7.914 2.639 14.016 1 93.56 124 THR B O 1
ATOM 2860 N N . THR B 1 125 ? -6.18 1.349 14.469 1 96.31 125 THR B N 1
ATOM 2861 C CA . THR B 1 125 ? -6.992 0.2 14.844 1 96.31 125 THR B CA 1
ATOM 2862 C C . THR B 1 125 ? -7.973 0.573 15.953 1 96.31 125 THR B C 1
ATOM 2864 O O . THR B 1 125 ? -9.156 0.236 15.883 1 96.31 125 THR B O 1
ATOM 2867 N N . VAL B 1 126 ? -7.516 1.282 16.922 1 94.19 126 VAL B N 1
ATOM 2868 C CA . VAL B 1 126 ? -8.344 1.683 18.047 1 94.19 126 VAL B CA 1
ATOM 2869 C C . VAL B 1 126 ? -9.508 2.537 17.562 1 94.19 126 VAL B C 1
ATOM 2871 O O . VAL B 1 126 ? -10.656 2.326 17.969 1 94.19 126 VAL B O 1
ATOM 2874 N N . GLN B 1 127 ? -9.25 3.422 16.688 1 91.69 127 GLN B N 1
ATOM 2875 C CA . GLN B 1 127 ? -10.273 4.312 16.156 1 91.69 127 GLN B CA 1
ATOM 2876 C C . GLN B 1 127 ? -11.258 3.551 15.273 1 91.69 127 GLN B C 1
ATOM 2878 O O . GLN B 1 127 ? -12.469 3.771 15.352 1 91.69 127 GLN B O 1
ATOM 2883 N N . LEU B 1 128 ? -10.711 2.664 14.43 1 96 128 LEU B N 1
ATOM 2884 C CA . LEU B 1 128 ? -11.57 1.89 13.539 1 96 128 LEU B CA 1
ATOM 2885 C C . LEU B 1 128 ? -12.539 1.021 14.336 1 96 128 LEU B C 1
ATOM 2887 O O . LEU B 1 128 ? -13.711 0.901 13.969 1 96 128 LEU B O 1
ATOM 2891 N N . GLN B 1 129 ? -11.984 0.418 15.375 1 97 129 GLN B N 1
ATOM 2892 C CA . GLN B 1 129 ? -12.844 -0.416 16.203 1 97 129 GLN B CA 1
ATOM 2893 C C . GLN B 1 129 ? -13.977 0.402 16.828 1 97 129 GLN B C 1
ATOM 2895 O O . GLN B 1 129 ? -15.133 -0.016 16.812 1 97 129 GLN B O 1
ATOM 2900 N N . LYS B 1 130 ? -13.641 1.562 17.359 1 94.25 130 LYS B N 1
ATOM 2901 C CA . LYS B 1 130 ? -14.633 2.445 17.953 1 94.25 130 LYS B CA 1
ATOM 2902 C C . LYS B 1 130 ? -15.703 2.848 16.953 1 94.25 130 LYS B C 1
ATOM 2904 O O . LYS B 1 130 ? -16.891 2.883 17.266 1 94.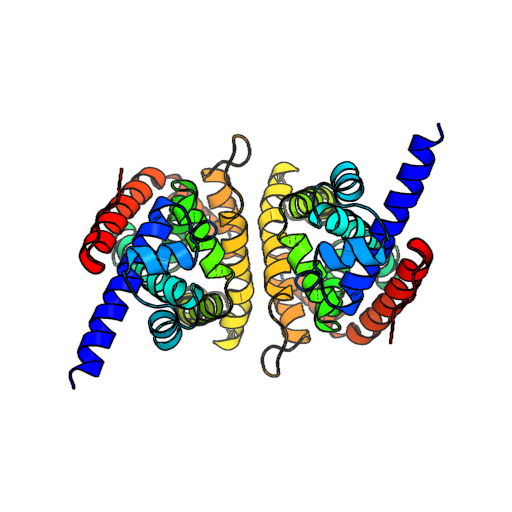25 130 LYS B O 1
ATOM 2909 N N . ILE B 1 131 ? -15.344 3.066 15.758 1 94.75 131 ILE B N 1
ATOM 2910 C CA . ILE B 1 131 ? -16.234 3.617 14.742 1 94.75 131 ILE B CA 1
ATOM 2911 C C . ILE B 1 131 ? -17.047 2.492 14.094 1 94.75 131 ILE B C 1
ATOM 2913 O O . ILE B 1 131 ? -18.25 2.633 13.867 1 94.75 131 ILE B O 1
ATOM 2917 N N . PHE B 1 132 ? -16.422 1.333 13.828 1 97.69 132 PHE B N 1
ATOM 2918 C CA . PHE B 1 132 ? -17.031 0.406 12.883 1 97.69 132 PHE B CA 1
ATOM 2919 C C . PHE B 1 132 ? -17.453 -0.882 13.578 1 97.69 132 PHE B C 1
ATOM 2921 O O . PHE B 1 132 ? -18.078 -1.754 12.969 1 97.69 132 PHE B O 1
ATOM 2928 N N . ALA B 1 133 ? -17.141 -1.06 14.906 1 97.31 133 ALA B N 1
ATOM 2929 C CA . ALA B 1 133 ? -17.531 -2.256 15.656 1 97.31 133 ALA B CA 1
ATOM 2930 C C . ALA B 1 133 ? -19.016 -2.527 15.516 1 97.31 133 ALA B C 1
ATOM 2932 O O . ALA B 1 133 ? -19.438 -3.682 15.398 1 97.31 133 ALA B O 1
ATOM 2933 N N . PRO B 1 134 ? -19.875 -1.502 15.484 1 97.19 134 PRO B N 1
ATOM 2934 C CA . PRO B 1 134 ? -21.312 -1.758 15.344 1 97.19 134 PRO B CA 1
ATOM 2935 C C . PRO B 1 134 ? -21.656 -2.443 14.023 1 97.19 134 PRO B C 1
ATOM 2937 O O . PRO B 1 134 ? -22.672 -3.135 13.938 1 97.19 134 PRO B O 1
ATOM 2940 N N . TYR B 1 135 ? -20.859 -2.32 12.984 1 97.62 135 TYR B N 1
ATOM 2941 C CA . TYR B 1 135 ? -21.141 -2.881 11.664 1 97.62 135 TYR B CA 1
ATOM 2942 C C . TYR B 1 135 ? -20.5 -4.258 11.516 1 97.62 135 TYR B C 1
ATOM 2944 O O . TYR B 1 135 ? -20.797 -4.984 10.562 1 97.62 135 TYR B O 1
ATOM 2952 N N . LEU B 1 136 ? -19.594 -4.57 12.383 1 97.25 136 LEU B N 1
ATOM 2953 C CA . LEU B 1 136 ? -18.859 -5.824 12.336 1 97.25 136 LEU B CA 1
ATOM 2954 C C . LEU B 1 136 ? -18.938 -6.547 13.68 1 97.25 136 LEU B C 1
ATOM 2956 O O . LEU B 1 136 ? -17.922 -6.719 14.352 1 97.25 136 LEU B O 1
ATOM 2960 N N . PRO B 1 137 ? -20.125 -6.984 13.992 1 96.06 137 PRO B N 1
ATOM 2961 C CA . PRO B 1 137 ? -20.281 -7.645 15.297 1 96.06 137 PRO B CA 1
ATOM 2962 C C . PRO B 1 137 ? -19.375 -8.875 15.438 1 96.06 137 PRO B C 1
ATOM 2964 O O . PRO B 1 137 ? -19.266 -9.672 14.5 1 96.06 137 PRO B O 1
ATOM 2967 N N . GLY B 1 138 ? -18.703 -9.008 16.594 1 95.38 138 GLY B N 1
ATOM 2968 C CA . GLY B 1 138 ? -17.875 -10.172 16.875 1 95.38 138 GLY B CA 1
ATOM 2969 C C . GLY B 1 138 ? -16.406 -9.969 16.531 1 95.38 138 GLY B C 1
ATOM 2970 O O . GLY B 1 138 ? -15.562 -10.797 16.875 1 95.38 138 GLY B O 1
ATOM 2971 N N . TYR B 1 139 ? -16.125 -8.867 15.836 1 97.19 139 TYR B N 1
ATOM 2972 C CA . TYR B 1 139 ? -14.734 -8.602 15.508 1 97.19 139 TYR B CA 1
ATOM 2973 C C . TYR B 1 139 ? -13.977 -8.094 16.719 1 97.19 139 TYR B C 1
ATOM 2975 O O . TYR B 1 139 ? -14.469 -7.238 17.469 1 97.19 139 TYR B O 1
ATOM 2983 N N . SER B 1 140 ? -12.828 -8.617 16.906 1 97.06 140 SER B N 1
ATOM 2984 C CA . SER B 1 140 ? -11.938 -8.227 18 1 97.06 140 SER B CA 1
ATOM 2985 C C . SER B 1 140 ? -10.984 -7.121 17.578 1 97.06 140 SER B C 1
ATOM 2987 O O . SER B 1 140 ? -10.969 -6.723 16.406 1 97.06 140 SER B O 1
ATOM 2989 N N . ALA B 1 141 ? -10.219 -6.645 18.562 1 96.69 141 ALA B N 1
ATOM 2990 C CA . ALA B 1 141 ? -9.164 -5.676 18.25 1 96.69 141 ALA B CA 1
ATOM 2991 C C . ALA B 1 141 ? -8.188 -6.246 17.219 1 96.69 141 ALA B C 1
ATOM 2993 O O . ALA B 1 141 ? -7.723 -5.527 16.328 1 96.69 141 ALA B O 1
ATOM 2994 N N . SER B 1 142 ? -7.906 -7.52 17.359 1 97 142 SER B N 1
ATOM 2995 C CA . SER B 1 142 ? -7.008 -8.18 16.422 1 97 142 SER B CA 1
ATOM 2996 C C . SER B 1 142 ? -7.598 -8.203 15.008 1 97 142 SER B C 1
ATOM 2998 O O . SER B 1 142 ? -6.879 -8.008 14.031 1 97 142 SER B O 1
ATOM 3000 N N . ASP B 1 143 ? -8.922 -8.43 14.938 1 97.81 143 ASP B N 1
ATOM 3001 C CA . ASP B 1 143 ? -9.578 -8.398 13.641 1 97.81 143 ASP B CA 1
ATOM 3002 C C . ASP B 1 143 ? -9.453 -7.023 12.984 1 97.81 143 ASP B C 1
ATOM 3004 O O . ASP B 1 143 ? -9.141 -6.922 11.797 1 97.81 143 ASP B O 1
ATOM 3008 N N . PHE B 1 144 ? -9.641 -6.023 13.781 1 98.06 144 PHE B N 1
ATOM 3009 C CA . PHE B 1 144 ? -9.555 -4.668 13.25 1 98.06 144 PHE B CA 1
ATOM 3010 C C . PHE B 1 144 ? -8.117 -4.328 12.867 1 98.06 144 PHE B C 1
ATOM 3012 O O . PHE B 1 144 ? -7.883 -3.592 11.906 1 98.06 144 PHE B O 1
ATOM 3019 N N . TYR B 1 145 ? -7.176 -4.812 13.633 1 97.75 145 TYR B N 1
ATOM 3020 C CA . TYR B 1 145 ? -5.773 -4.617 13.273 1 97.75 145 TYR B CA 1
ATOM 3021 C C . TYR B 1 145 ? -5.461 -5.242 11.922 1 97.75 145 TYR B C 1
ATOM 3023 O O . TYR B 1 145 ? -4.801 -4.625 11.086 1 97.75 145 TYR B O 1
ATOM 3031 N N . GLU B 1 146 ? -5.918 -6.449 11.742 1 98 146 GLU B N 1
ATOM 3032 C CA . GLU B 1 146 ? -5.695 -7.145 10.477 1 98 146 GLU B CA 1
ATOM 3033 C C . GLU B 1 146 ? -6.34 -6.398 9.312 1 98 146 GLU B C 1
ATOM 3035 O O . GLU B 1 146 ? -5.766 -6.32 8.227 1 98 146 GLU B O 1
ATOM 3040 N N . MET B 1 147 ? -7.539 -5.84 9.531 1 97.75 147 MET B N 1
ATOM 3041 C CA . MET B 1 147 ? -8.211 -5.035 8.516 1 97.75 147 MET B CA 1
ATOM 3042 C C . MET B 1 147 ? -7.426 -3.758 8.234 1 97.75 147 MET B C 1
ATOM 3044 O O . MET B 1 147 ? -7.336 -3.32 7.086 1 97.75 147 MET B O 1
ATOM 3048 N N . GLU B 1 148 ? -6.848 -3.209 9.305 1 97.5 148 GLU B N 1
ATOM 3049 C CA . GLU B 1 148 ? -6.113 -1.953 9.172 1 97.5 148 GLU B CA 1
ATOM 3050 C C . GLU B 1 148 ? -4.879 -2.123 8.289 1 97.5 148 GLU B C 1
ATOM 3052 O O . GLU B 1 148 ? -4.508 -1.208 7.555 1 97.5 148 GLU B O 1
ATOM 3057 N N . ILE B 1 149 ? -4.312 -3.273 8.273 1 96.75 149 ILE B N 1
ATOM 3058 C CA . ILE B 1 149 ? -3.211 -3.543 7.359 1 96.75 149 ILE B CA 1
ATOM 3059 C C . ILE B 1 149 ? -3.654 -3.264 5.926 1 96.75 149 ILE B C 1
ATOM 3061 O O . ILE B 1 149 ? -2.951 -2.584 5.172 1 96.75 149 ILE B O 1
ATOM 3065 N N . GLY B 1 150 ? -4.832 -3.705 5.629 1 96.38 150 GLY B N 1
ATOM 3066 C CA . GLY B 1 150 ? -5.379 -3.512 4.297 1 96.38 150 GLY B CA 1
ATOM 3067 C C . GLY B 1 150 ? -5.801 -2.08 4.027 1 96.38 150 GLY B C 1
ATOM 3068 O O . GLY B 1 150 ? -5.48 -1.519 2.977 1 96.38 150 GLY B O 1
ATOM 3069 N N . THR B 1 151 ? -6.492 -1.484 4.965 1 96.94 151 THR B N 1
ATOM 3070 C CA . THR B 1 151 ? -7.023 -0.15 4.715 1 96.94 151 THR B CA 1
ATOM 3071 C C . THR B 1 151 ? -5.902 0.886 4.703 1 96.94 151 THR B C 1
ATOM 3073 O O . THR B 1 151 ? -5.977 1.876 3.971 1 96.94 151 THR B O 1
ATOM 3076 N N . ALA B 1 152 ? -4.883 0.634 5.523 1 96.31 152 ALA B N 1
ATOM 3077 C CA . ALA B 1 152 ? -3.699 1.486 5.434 1 96.31 152 ALA B CA 1
ATOM 3078 C C . ALA B 1 152 ? -3.039 1.368 4.066 1 96.31 152 ALA B C 1
ATOM 3080 O O . ALA B 1 152 ? -2.592 2.367 3.496 1 96.31 152 ALA B O 1
ATOM 3081 N N . ALA B 1 153 ? -3.014 0.18 3.598 1 96.31 153 ALA B N 1
ATOM 3082 C CA . ALA B 1 153 ? -2.459 -0.035 2.262 1 96.31 153 ALA B CA 1
ATOM 3083 C C . ALA B 1 153 ? -3.301 0.666 1.199 1 96.31 153 ALA B C 1
ATOM 3085 O O . ALA B 1 153 ? -2.762 1.231 0.245 1 96.31 153 ALA B O 1
ATOM 3086 N N . PHE B 1 154 ? -4.539 0.614 1.411 1 96 154 PHE B N 1
ATOM 3087 C CA . PHE B 1 154 ? -5.469 1.316 0.536 1 96 154 PHE B CA 1
ATOM 3088 C C . PHE B 1 154 ? -5.152 2.807 0.493 1 96 154 PHE B C 1
ATOM 3090 O O . PHE B 1 154 ? -5.059 3.396 -0.585 1 96 154 PHE B O 1
ATOM 3097 N N . MET B 1 155 ? -5.016 3.322 1.617 1 97.19 155 MET B N 1
ATOM 3098 C CA . MET B 1 155 ? -4.699 4.738 1.759 1 97.19 155 MET B CA 1
ATOM 3099 C C . MET B 1 155 ? -3.379 5.074 1.073 1 97.19 155 MET B C 1
ATOM 3101 O O . MET B 1 155 ? -3.303 6.02 0.288 1 97.19 155 MET B O 1
ATOM 3105 N N . ARG B 1 156 ? -2.424 4.277 1.334 1 96.62 156 ARG B N 1
ATOM 3106 C CA . ARG B 1 156 ? -1.11 4.477 0.731 1 96.62 156 ARG B CA 1
ATOM 3107 C C . ARG B 1 156 ? -1.193 4.434 -0.791 1 96.62 156 ARG B C 1
ATOM 3109 O O . ARG B 1 156 ? -0.562 5.238 -1.477 1 96.62 156 ARG B O 1
ATOM 3116 N N . GLY B 1 157 ? -1.886 3.459 -1.25 1 96.62 157 GLY B N 1
ATOM 3117 C CA . GLY B 1 157 ? -1.998 3.279 -2.689 1 96.62 157 GLY B CA 1
ATOM 3118 C C . GLY B 1 157 ? -2.623 4.469 -3.393 1 96.62 157 GLY B C 1
ATOM 3119 O O . GLY B 1 157 ? -2.111 4.93 -4.414 1 96.62 157 GLY B O 1
ATOM 3120 N N . TYR B 1 158 ? -3.654 4.957 -2.854 1 97.88 158 TYR B N 1
ATOM 3121 C CA . TYR B 1 158 ? -4.34 6.086 -3.477 1 97.88 158 TYR B CA 1
ATOM 3122 C C . TYR B 1 158 ? -3.531 7.367 -3.316 1 97.88 158 TYR B C 1
ATOM 3124 O O . TYR B 1 158 ? -3.551 8.234 -4.195 1 97.88 158 TYR B O 1
ATOM 3132 N N . MET B 1 159 ? -2.807 7.508 -2.203 1 97.38 159 MET B N 1
ATOM 3133 C CA . MET B 1 159 ? -1.943 8.672 -2.027 1 97.38 159 MET B CA 1
ATOM 3134 C C . MET B 1 159 ? -0.804 8.664 -3.041 1 97.38 159 MET B C 1
ATOM 3136 O O . MET B 1 159 ? -0.419 9.719 -3.559 1 97.38 159 MET B O 1
ATOM 3140 N N . ALA B 1 160 ? -0.324 7.5 -3.293 1 95.94 160 ALA B N 1
ATOM 3141 C CA . ALA B 1 160 ? 0.85 7.359 -4.152 1 95.94 160 ALA B CA 1
ATOM 3142 C C . ALA B 1 160 ? 0.505 7.668 -5.605 1 95.94 160 ALA B C 1
ATOM 3144 O O . ALA B 1 160 ? 1.392 7.961 -6.41 1 95.94 160 ALA B O 1
ATOM 3145 N N . ARG B 1 161 ? -0.766 7.582 -5.918 1 95.94 161 ARG B N 1
ATOM 3146 C CA . ARG B 1 161 ? -1.209 7.844 -7.285 1 95.94 161 ARG B CA 1
ATOM 3147 C C . ARG B 1 161 ? -1.728 9.273 -7.426 1 95.94 161 ARG B C 1
ATOM 3149 O O . ARG B 1 161 ? -2.854 9.57 -7.027 1 95.94 161 ARG B O 1
ATOM 3156 N N . PRO B 1 162 ? -0.964 10.141 -8.07 1 96.12 162 PRO B N 1
ATOM 3157 C CA . PRO B 1 162 ? -1.475 11.5 -8.281 1 96.12 162 PRO B CA 1
ATOM 3158 C C . PRO B 1 162 ? -2.695 11.539 -9.195 1 96.12 162 PRO B C 1
ATOM 3160 O O . PRO B 1 162 ? -2.816 10.711 -10.102 1 96.12 162 PRO B O 1
ATOM 3163 N N . CYS B 1 163 ? -3.498 12.477 -8.922 1 97.25 163 CYS B N 1
ATOM 3164 C CA . CYS B 1 163 ? -4.66 12.695 -9.773 1 97.25 163 CYS B CA 1
ATOM 3165 C C . CYS B 1 163 ? -4.234 13.234 -11.141 1 97.25 163 CYS B C 1
ATOM 3167 O O . CYS B 1 163 ? -3.133 13.758 -11.289 1 97.25 163 CYS B O 1
ATOM 3169 N N . ASP B 1 164 ? -5.008 12.977 -12.117 1 95.75 164 ASP B N 1
ATOM 3170 C CA . ASP B 1 164 ? -4.848 13.539 -13.453 1 95.75 164 ASP B CA 1
ATOM 3171 C C . ASP B 1 164 ? -6.199 13.914 -14.062 1 95.75 164 ASP B C 1
ATOM 3173 O O . ASP B 1 164 ? -7.191 14.039 -13.344 1 95.75 164 ASP B O 1
ATOM 3177 N N . MET B 1 165 ? -6.227 14.211 -15.312 1 94.88 165 MET B N 1
ATOM 3178 C CA . MET B 1 165 ? -7.441 14.719 -15.945 1 94.88 165 MET B CA 1
ATOM 3179 C C . MET B 1 165 ? -8.547 13.664 -15.938 1 94.88 165 MET B C 1
ATOM 3181 O O . MET B 1 165 ? -9.727 13.992 -15.977 1 94.88 165 MET B O 1
ATOM 3185 N N . TYR B 1 166 ? -8.195 12.383 -15.883 1 94.62 166 TYR B N 1
ATOM 3186 C CA . TYR B 1 166 ? -9.18 11.305 -15.898 1 94.62 166 TYR B CA 1
ATOM 3187 C C . TYR B 1 166 ? -9.477 10.82 -14.484 1 94.62 166 TYR B C 1
ATOM 3189 O O . TYR B 1 166 ? -10.633 10.578 -14.141 1 94.62 166 TYR B O 1
ATOM 3197 N N . PHE B 1 167 ? -8.492 10.719 -13.719 1 97.06 167 PHE B N 1
ATOM 3198 C CA . PHE B 1 167 ? -8.609 10.344 -12.312 1 97.06 167 PHE B CA 1
ATOM 3199 C C . PHE B 1 167 ? -8.523 11.57 -11.414 1 97.06 167 PHE B C 1
ATOM 3201 O O . PHE B 1 167 ? -7.496 11.812 -10.789 1 97.06 167 PHE B O 1
ATOM 3208 N N . THR B 1 168 ? -9.695 12.25 -11.289 1 97.56 168 THR B N 1
ATOM 3209 C CA . THR B 1 168 ? -9.75 13.508 -10.555 1 97.56 168 THR B CA 1
ATOM 3210 C C . THR B 1 168 ? -9.766 13.258 -9.047 1 97.56 168 THR B C 1
ATOM 3212 O O . THR B 1 168 ? -9.938 12.117 -8.609 1 97.56 168 THR B O 1
ATOM 3215 N N . LEU B 1 169 ? -9.586 14.305 -8.312 1 98.12 169 LEU B N 1
ATOM 3216 C CA . LEU B 1 169 ? -9.633 14.195 -6.863 1 98.12 169 LEU B CA 1
ATOM 3217 C C . LEU B 1 169 ? -10.992 13.688 -6.398 1 98.12 169 LEU B C 1
ATOM 3219 O O . LEU B 1 169 ? -11.078 12.836 -5.512 1 98.12 169 LEU B O 1
ATOM 3223 N N . GLU B 1 170 ? -12.055 14.203 -6.98 1 97.56 170 GLU B N 1
ATOM 3224 C CA . GLU B 1 170 ? -13.406 13.805 -6.621 1 97.56 170 GLU B CA 1
ATOM 3225 C C . GLU B 1 170 ? -13.617 12.305 -6.832 1 97.56 170 GLU B C 1
ATOM 3227 O O . GLU B 1 170 ? -14.195 11.633 -5.98 1 97.56 170 GLU B O 1
ATOM 3232 N N . ARG B 1 171 ? -13.117 11.82 -7.953 1 97.56 171 ARG B N 1
ATOM 3233 C CA . ARG B 1 171 ? -13.242 10.398 -8.242 1 97.56 171 ARG B CA 1
ATOM 3234 C C . ARG B 1 171 ? -12.414 9.57 -7.258 1 97.56 171 ARG B C 1
ATOM 3236 O O . ARG B 1 171 ? -12.867 8.523 -6.793 1 97.56 171 ARG B O 1
ATOM 3243 N N . LYS B 1 172 ? -11.25 10.047 -6.977 1 98.38 172 LYS B N 1
ATOM 3244 C CA . LYS B 1 172 ? -10.375 9.367 -6.027 1 98.38 172 LYS B CA 1
ATOM 3245 C C . LYS B 1 172 ? -11.039 9.242 -4.66 1 98.38 172 LYS B C 1
ATOM 3247 O O . LYS B 1 172 ? -11.047 8.172 -4.062 1 98.38 172 LYS B O 1
ATOM 3252 N N . LEU B 1 173 ? -11.539 10.367 -4.176 1 98.44 173 LEU B N 1
ATOM 3253 C CA . LEU B 1 173 ? -12.18 10.375 -2.863 1 98.44 173 LEU B CA 1
ATOM 3254 C C . LEU B 1 173 ? -13.391 9.453 -2.838 1 98.44 173 LEU B C 1
ATOM 3256 O O . LEU B 1 173 ? -13.57 8.688 -1.887 1 98.44 173 LEU B O 1
ATOM 3260 N N . ALA B 1 174 ? -14.18 9.492 -3.857 1 97.69 174 ALA B N 1
ATOM 3261 C CA . ALA B 1 174 ? -15.375 8.656 -3.941 1 97.69 174 ALA B CA 1
ATOM 3262 C C . ALA B 1 174 ? -15 7.176 -3.971 1 97.69 174 ALA B C 1
ATOM 3264 O O . ALA B 1 174 ? -15.633 6.355 -3.299 1 97.69 174 ALA B O 1
ATOM 3265 N N . ARG B 1 175 ? -13.984 6.855 -4.742 1 97.56 175 ARG B N 1
ATOM 3266 C CA . ARG B 1 175 ? -13.539 5.473 -4.863 1 97.56 175 ARG B CA 1
ATOM 3267 C C . ARG B 1 175 ? -12.992 4.953 -3.539 1 97.56 175 ARG B C 1
ATOM 3269 O O . ARG B 1 175 ? -13.367 3.867 -3.09 1 97.56 175 ARG B O 1
ATOM 3276 N N . PHE B 1 176 ? -12.148 5.766 -2.963 1 98.38 176 PHE B N 1
ATOM 3277 C CA . PHE B 1 176 ? -11.562 5.379 -1.684 1 98.38 176 PHE B CA 1
ATOM 3278 C C . PHE B 1 176 ? -12.656 5.129 -0.646 1 98.38 176 PHE B C 1
ATOM 3280 O O . PHE B 1 176 ? -12.648 4.102 0.035 1 98.38 176 PHE B O 1
ATOM 3287 N N . LEU B 1 177 ? -13.555 6.047 -0.545 1 98 177 LEU B N 1
ATOM 3288 C CA . LEU B 1 177 ? -14.586 5.965 0.481 1 98 177 LEU B CA 1
ATOM 3289 C C . LEU B 1 177 ? -15.516 4.785 0.223 1 98 177 LEU B C 1
ATOM 3291 O O . LEU B 1 177 ? -15.852 4.043 1.146 1 98 177 LEU B O 1
ATOM 3295 N N . SER B 1 178 ? -15.938 4.668 -1.022 1 97.44 178 SER B N 1
ATOM 3296 C CA . SER B 1 178 ? -16.828 3.562 -1.347 1 97.44 178 SER B CA 1
ATOM 3297 C C . SER B 1 178 ? -16.203 2.219 -0.997 1 97.44 178 SER B C 1
ATOM 3299 O O . SER B 1 178 ? -16.844 1.358 -0.397 1 97.44 178 SER B O 1
ATOM 3301 N N . MET B 1 179 ? -14.961 2.061 -1.287 1 97.62 179 MET B N 1
ATOM 3302 C CA . MET B 1 179 ? -14.266 0.804 -1.034 1 97.62 179 MET B CA 1
ATOM 3303 C C . MET B 1 179 ? -14.039 0.597 0.46 1 97.62 179 MET B C 1
ATOM 3305 O O . MET B 1 179 ? -14.328 -0.477 0.993 1 97.62 179 MET B O 1
ATOM 3309 N N . SER B 1 180 ? -13.57 1.655 1.142 1 97.94 180 SER B N 1
ATOM 3310 C CA . SER B 1 180 ? -13.297 1.534 2.57 1 97.94 180 SER B CA 1
ATOM 3311 C C . SER B 1 180 ? -14.578 1.23 3.35 1 97.94 180 SER B C 1
ATOM 3313 O O . SER B 1 180 ? -14.586 0.351 4.215 1 97.94 180 SER B O 1
ATOM 3315 N N . LEU B 1 181 ? -15.617 1.939 3.031 1 98.31 181 LEU B N 1
ATOM 3316 C CA . LEU B 1 181 ? -16.859 1.759 3.768 1 98.31 181 LEU B CA 1
ATOM 3317 C C . LEU B 1 181 ? -17.469 0.393 3.475 1 98.31 181 LEU B C 1
ATOM 3319 O O . LEU B 1 181 ? -18.125 -0.197 4.336 1 98.31 181 LEU B O 1
ATOM 3323 N N . SER B 1 182 ? -17.266 -0.143 2.221 1 97.88 182 SER B N 1
ATOM 3324 C CA . SER B 1 182 ? -17.719 -1.494 1.901 1 97.88 182 SER B CA 1
ATOM 3325 C C . SER B 1 182 ? -16.953 -2.537 2.715 1 97.88 182 SER B C 1
ATOM 3327 O O . SER B 1 182 ? -17.547 -3.514 3.184 1 97.88 182 SER B O 1
ATOM 3329 N N . VAL B 1 183 ? -15.688 -2.322 2.92 1 97.94 183 VAL B N 1
ATOM 3330 C CA . VAL B 1 183 ? -14.852 -3.229 3.703 1 97.94 183 VAL B CA 1
ATOM 3331 C C . VAL B 1 183 ? -15.367 -3.287 5.141 1 97.94 183 VAL B C 1
ATOM 3333 O O . VAL B 1 183 ? -15.367 -4.352 5.762 1 97.94 183 VAL B O 1
ATOM 3336 N N . PHE B 1 184 ? -15.828 -2.141 5.613 1 98.12 184 PHE B N 1
ATOM 3337 C CA . PHE B 1 184 ? -16.297 -2.07 6.996 1 98.12 184 PHE B CA 1
ATOM 3338 C C . PHE B 1 184 ? -17.781 -2.385 7.086 1 98.12 184 PHE B C 1
ATOM 3340 O O . PHE B 1 184 ? -18.406 -2.176 8.125 1 98.12 184 PHE B O 1
ATOM 3347 N N . LYS B 1 185 ? -18.391 -2.779 5.98 1 97.56 185 LYS B N 1
ATOM 3348 C CA . LYS B 1 185 ? -19.75 -3.305 5.898 1 97.56 185 LYS B CA 1
ATOM 3349 C C . LYS B 1 185 ? -20.781 -2.23 6.242 1 97.56 185 LYS B C 1
ATOM 3351 O O . LYS B 1 185 ? -21.828 -2.525 6.824 1 97.56 185 LYS B O 1
ATOM 3356 N N . VAL B 1 186 ? -20.453 -0.996 6.016 1 97.94 186 VAL B N 1
ATOM 3357 C CA . VAL B 1 186 ? -21.438 0.084 6.156 1 97.94 186 VAL B CA 1
ATOM 3358 C C . VAL B 1 186 ? -22.531 -0.078 5.113 1 97.94 186 VAL B C 1
ATOM 3360 O O . VAL B 1 186 ? -22.25 -0.305 3.934 1 97.94 186 VAL B O 1
ATOM 3363 N N . PRO B 1 187 ? -23.781 0.025 5.508 1 97 187 PRO B N 1
ATOM 3364 C CA . PRO B 1 187 ? -24.875 -0.162 4.566 1 97 187 PRO B CA 1
ATOM 3365 C C . PRO B 1 187 ? -24.828 0.816 3.395 1 97 187 PRO B C 1
ATOM 3367 O O . PRO B 1 187 ? -24.422 1.967 3.564 1 97 187 PRO B O 1
ATOM 3370 N N . GLN B 1 188 ? -25.328 0.36 2.264 1 95.81 188 GLN B N 1
ATOM 3371 C CA . GLN B 1 188 ? -25.219 1.095 1.009 1 95.81 188 GLN B CA 1
ATOM 3372 C C . GLN B 1 188 ? -25.859 2.475 1.124 1 95.81 188 GLN B C 1
ATOM 3374 O O . GLN B 1 188 ? -25.297 3.467 0.651 1 95.81 188 GLN B O 1
ATOM 3379 N N . GLU B 1 189 ? -27.016 2.514 1.723 1 97.06 189 GLU B N 1
ATOM 3380 C CA . GLU B 1 189 ? -27.719 3.785 1.859 1 97.06 189 GLU B CA 1
ATOM 3381 C C . GLU B 1 189 ? -26.891 4.789 2.658 1 97.06 189 GLU B C 1
ATOM 3383 O O . GLU B 1 189 ? -26.828 5.969 2.305 1 97.06 189 GLU B O 1
ATOM 3388 N N . GLU B 1 190 ? -26.266 4.301 3.721 1 97.31 190 GLU B N 1
ATOM 3389 C CA . GLU B 1 190 ? -25.406 5.164 4.535 1 97.31 190 GLU B CA 1
ATOM 3390 C C . GLU B 1 190 ? -24.172 5.594 3.77 1 97.31 190 GLU B C 1
ATOM 3392 O O . GLU B 1 190 ? -23.719 6.738 3.887 1 97.31 190 GLU B O 1
ATOM 3397 N N . GLN B 1 191 ? -23.562 4.734 2.992 1 97.75 191 GLN B N 1
ATOM 3398 C CA . GLN B 1 191 ? -22.422 5.094 2.141 1 97.75 191 GLN B CA 1
ATOM 3399 C C . GLN B 1 191 ? -22.797 6.238 1.2 1 97.75 191 GLN B C 1
ATOM 3401 O O . GLN B 1 191 ? -22.031 7.203 1.064 1 97.75 191 GLN B O 1
ATOM 3406 N N . GLU B 1 192 ? -23.938 6.102 0.582 1 97.44 192 GLU B N 1
ATOM 3407 C CA . GLU B 1 192 ? -24.391 7.109 -0.378 1 97.44 192 GLU B CA 1
ATOM 3408 C C . GLU B 1 192 ? -24.578 8.469 0.292 1 97.44 192 GLU B C 1
ATOM 3410 O O . GLU B 1 192 ? -24.234 9.5 -0.284 1 97.44 192 GLU B O 1
ATOM 3415 N N . ALA B 1 193 ? -25.141 8.453 1.464 1 96.88 193 ALA B N 1
ATOM 3416 C CA . ALA B 1 193 ? -25.328 9.688 2.213 1 96.88 193 ALA B CA 1
ATOM 3417 C C . ALA B 1 193 ? -23.984 10.352 2.535 1 96.88 193 ALA B C 1
ATOM 3419 O O . ALA B 1 193 ? -23.844 11.562 2.412 1 96.88 193 ALA B O 1
ATOM 3420 N N . ILE B 1 194 ? -23.016 9.547 2.932 1 96.5 194 ILE B N 1
ATOM 3421 C CA . ILE B 1 194 ? -21.703 10.039 3.289 1 96.5 194 ILE B CA 1
ATOM 3422 C C . ILE B 1 194 ? -21 10.594 2.049 1 96.5 194 ILE B C 1
ATOM 3424 O O . ILE B 1 194 ? -20.406 11.672 2.092 1 96.5 194 ILE B O 1
ATOM 3428 N N . LEU B 1 195 ? -21.078 9.875 0.946 1 97.12 195 LEU B N 1
ATOM 3429 C CA . LEU B 1 195 ? -20.469 10.328 -0.304 1 97.12 195 LEU B CA 1
ATOM 3430 C C . LEU B 1 195 ? -21.078 11.656 -0.753 1 97.12 195 LEU B C 1
ATOM 3432 O O . LEU B 1 195 ? -20.359 12.547 -1.207 1 97.12 195 LEU B O 1
ATOM 3436 N N . SER B 1 196 ? -22.375 11.727 -0.63 1 96.94 196 SER B N 1
ATOM 3437 C CA . SER B 1 196 ? -23.062 12.969 -0.976 1 96.94 196 SER B CA 1
ATOM 3438 C C . SER B 1 196 ? -22.578 14.125 -0.106 1 96.94 196 SER B C 1
ATOM 3440 O O . SER B 1 196 ? -22.391 15.242 -0.596 1 96.94 196 SER B O 1
ATOM 3442 N N . TYR B 1 197 ? -22.438 13.859 1.151 1 94.88 197 TYR B N 1
ATOM 3443 C CA . TYR B 1 197 ? -21.938 14.883 2.061 1 94.88 197 TYR B CA 1
ATOM 3444 C C . TYR B 1 197 ? -20.562 15.367 1.622 1 94.88 197 TYR B C 1
ATOM 3446 O O . TYR B 1 197 ? -20.312 16.578 1.538 1 94.88 197 TYR B O 1
ATOM 3454 N N . ILE B 1 198 ? -19.625 14.477 1.334 1 95.69 198 ILE B N 1
ATOM 3455 C CA . ILE B 1 198 ? -18.266 14.797 0.949 1 95.69 198 ILE B CA 1
ATOM 3456 C C . ILE B 1 198 ? -18.266 15.578 -0.365 1 95.69 198 ILE B C 1
ATOM 3458 O O . ILE B 1 198 ? -17.5 16.531 -0.529 1 95.69 198 ILE B O 1
ATOM 3462 N N . GLU B 1 199 ? -19.094 15.156 -1.26 1 95.25 199 GLU B N 1
ATOM 3463 C CA . GLU B 1 199 ? -19.188 15.812 -2.559 1 95.25 199 GLU B CA 1
ATOM 3464 C C . GLU B 1 199 ? -19.594 17.281 -2.406 1 95.25 199 GLU B C 1
ATOM 3466 O O . GLU B 1 199 ? -19.234 18.109 -3.23 1 95.25 199 GLU B O 1
ATOM 3471 N N . ASN B 1 200 ? -20.328 17.531 -1.42 1 94.44 200 ASN B N 1
ATOM 3472 C CA . ASN B 1 200 ? -20.844 18.875 -1.224 1 94.44 200 ASN B CA 1
ATOM 3473 C C . ASN B 1 200 ? -19.922 19.703 -0.335 1 94.44 200 ASN B C 1
ATOM 3475 O O . ASN B 1 200 ? -20.172 20.906 -0.122 1 94.44 200 ASN B O 1
ATOM 3479 N N . LEU B 1 201 ? -18.953 19.062 0.171 1 91.88 201 LEU B N 1
ATOM 3480 C CA . LEU B 1 201 ? -17.938 19.75 0.973 1 91.88 201 LEU B CA 1
ATOM 3481 C C . LEU B 1 201 ? -16.891 20.391 0.082 1 91.88 201 LEU B C 1
ATOM 3483 O O . LEU B 1 201 ? -16.438 19.781 -0.897 1 91.88 201 LEU B O 1
ATOM 3487 N N . ASN B 1 202 ? -16.562 21.625 0.179 1 92.81 202 ASN B N 1
ATOM 3488 C CA . ASN B 1 202 ? -15.398 22.188 -0.502 1 92.81 202 ASN B CA 1
ATOM 3489 C C . ASN B 1 202 ? -14.086 21.703 0.124 1 92.81 202 ASN B C 1
ATOM 3491 O O . ASN B 1 202 ? -13.359 22.484 0.735 1 92.81 202 ASN B O 1
ATOM 3495 N N . ILE B 1 203 ? -13.742 20.5 -0.11 1 94.31 203 ILE B N 1
ATOM 3496 C CA . ILE B 1 203 ? -12.672 19.812 0.608 1 94.31 203 ILE B CA 1
ATOM 3497 C C . ILE B 1 203 ? -11.32 20.422 0.232 1 94.31 203 ILE B C 1
ATOM 3499 O O . ILE B 1 203 ? -10.406 20.469 1.055 1 94.31 203 ILE B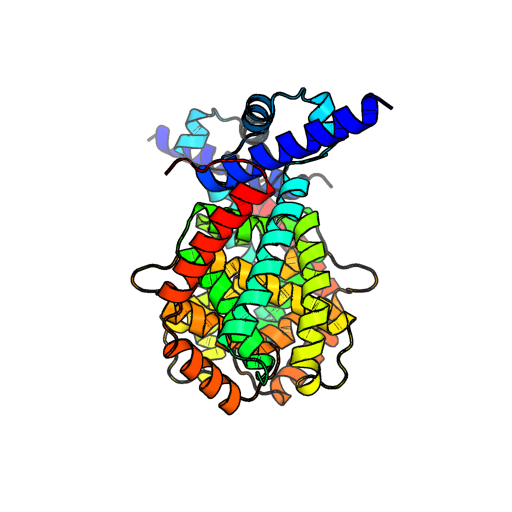 O 1
ATOM 3503 N N . ARG B 1 204 ? -11.148 20.891 -0.967 1 95.31 204 ARG B N 1
ATOM 3504 C CA . ARG B 1 204 ? -9.898 21.5 -1.389 1 95.31 204 ARG B CA 1
ATOM 3505 C C . ARG B 1 204 ? -9.609 22.766 -0.587 1 95.31 204 ARG B C 1
ATOM 3507 O O . ARG B 1 204 ? -8.477 22.984 -0.143 1 95.31 204 ARG B O 1
ATOM 3514 N N . GLU B 1 205 ? -10.625 23.516 -0.454 1 94.75 205 GLU B N 1
ATOM 3515 C CA . GLU B 1 205 ? -10.469 24.75 0.322 1 94.75 205 GLU B CA 1
ATOM 3516 C C . GLU B 1 205 ? -10.148 24.438 1.782 1 94.75 205 GLU B C 1
ATOM 3518 O O . GLU B 1 205 ? -9.266 25.062 2.375 1 94.75 205 GLU B O 1
ATOM 3523 N N . ILE B 1 206 ? -10.883 23.516 2.301 1 93.06 206 ILE B N 1
ATOM 3524 C CA . ILE B 1 206 ? -10.664 23.109 3.686 1 93.06 206 ILE B CA 1
ATOM 3525 C C . ILE B 1 206 ? -9.242 22.578 3.85 1 93.06 206 ILE B C 1
ATOM 3527 O O . ILE B 1 206 ? -8.531 22.969 4.777 1 93.06 206 ILE B O 1
ATOM 3531 N N . ALA B 1 207 ? -8.789 21.734 2.967 1 94.44 207 ALA B N 1
ATOM 3532 C CA . ALA B 1 207 ? -7.457 21.125 3.023 1 94.44 207 ALA B CA 1
ATOM 3533 C C . ALA B 1 207 ? -6.371 22.203 2.902 1 94.44 207 ALA B C 1
ATOM 3535 O O . ALA B 1 207 ? -5.34 22.125 3.574 1 94.44 207 ALA B O 1
ATOM 3536 N N . ASN B 1 208 ? -6.613 23.156 2.051 1 94.81 208 ASN B N 1
ATOM 3537 C CA . ASN B 1 208 ? -5.648 24.234 1.901 1 94.81 208 ASN B CA 1
ATOM 3538 C C . ASN B 1 208 ? -5.473 25.016 3.205 1 94.81 208 ASN B C 1
ATOM 3540 O O . ASN B 1 208 ? -4.348 25.344 3.59 1 94.81 208 ASN B O 1
ATOM 3544 N N . LYS B 1 209 ? -6.551 25.281 3.826 1 92.25 209 LYS B N 1
ATOM 3545 C CA . LYS B 1 209 ? -6.5 25.969 5.105 1 92.25 209 LYS B CA 1
ATOM 3546 C C . LYS B 1 209 ? -5.785 25.141 6.16 1 92.25 209 LYS B C 1
ATOM 3548 O O . LYS B 1 209 ? -4.957 25.656 6.914 1 92.25 209 LYS B O 1
ATOM 3553 N N . VAL B 1 210 ? -6.109 23.891 6.191 1 90.81 210 VAL B N 1
ATOM 3554 C CA . VAL B 1 210 ? -5.5 22.969 7.145 1 90.81 210 VAL B CA 1
ATOM 3555 C C . VAL B 1 210 ? -3.996 22.891 6.887 1 90.81 210 VAL B C 1
ATOM 3557 O O . VAL B 1 210 ? -3.199 22.859 7.824 1 90.81 210 VAL B O 1
ATOM 3560 N N . MET B 1 211 ? -3.617 22.812 5.664 1 91.88 211 MET B N 1
ATOM 3561 C CA . MET B 1 211 ? -2.211 22.719 5.285 1 91.88 211 MET B CA 1
ATOM 3562 C C . MET B 1 211 ? -1.446 23.969 5.738 1 91.88 211 MET B C 1
ATOM 3564 O O . MET B 1 211 ? -0.349 23.859 6.289 1 91.88 211 MET B O 1
ATOM 3568 N N . GLN B 1 212 ? -2.018 25.125 5.5 1 91.5 212 GLN B N 1
ATOM 3569 C CA . GLN B 1 212 ? -1.39 26.375 5.93 1 91.5 212 GLN B CA 1
ATOM 3570 C C . GLN B 1 212 ? -1.208 26.406 7.441 1 91.5 212 GLN B C 1
ATOM 3572 O O . GLN B 1 212 ? -0.144 26.781 7.938 1 91.5 212 GLN B O 1
ATOM 3577 N N . GLN B 1 213 ? -2.221 26 8.094 1 89.69 213 GLN B N 1
ATOM 3578 C CA . GLN B 1 213 ? -2.145 25.969 9.555 1 89.69 213 GLN B CA 1
ATOM 3579 C C . GLN B 1 213 ? -1.094 24.953 10.016 1 89.69 213 GLN B C 1
ATOM 3581 O O . GLN B 1 213 ? -0.376 25.203 10.992 1 89.69 213 GLN B O 1
ATOM 3586 N N . LEU B 1 214 ? -1.08 23.844 9.383 1 89.19 214 LEU B N 1
ATOM 3587 C CA . LEU B 1 214 ? -0.102 22.812 9.703 1 89.19 214 LEU B CA 1
ATOM 3588 C C . LEU B 1 214 ? 1.319 23.344 9.562 1 89.19 214 LEU B C 1
ATOM 3590 O O . LEU B 1 214 ? 2.156 23.125 10.438 1 89.19 214 LEU B O 1
ATOM 3594 N N . PHE B 1 215 ? 1.6 24.016 8.477 1 90.44 215 PHE B N 1
ATOM 3595 C CA . PHE B 1 215 ? 2.934 24.562 8.234 1 90.44 215 PHE B CA 1
ATOM 3596 C C . PHE B 1 215 ? 3.314 25.578 9.297 1 90.44 215 PHE B C 1
ATOM 3598 O O . PHE B 1 215 ? 4.441 25.578 9.797 1 90.44 215 PHE B O 1
ATOM 3605 N N . VAL B 1 216 ? 2.377 26.391 9.648 1 91.5 216 VAL B N 1
ATOM 3606 C CA . VAL B 1 216 ? 2.627 27.391 10.68 1 91.5 216 VAL B CA 1
ATOM 3607 C C . VAL B 1 216 ? 2.93 26.703 12.008 1 91.5 216 VAL B C 1
ATOM 3609 O O . VAL B 1 216 ? 3.881 27.078 12.703 1 91.5 216 VAL B O 1
ATOM 3612 N N . THR B 1 217 ? 2.148 25.734 12.336 1 90.81 217 THR B N 1
ATOM 3613 C CA . THR B 1 217 ? 2.314 25.016 13.594 1 90.81 217 THR B CA 1
ATOM 3614 C C . THR B 1 217 ? 3.652 24.281 13.625 1 90.81 217 THR B C 1
ATOM 3616 O O . THR B 1 217 ? 4.32 24.234 14.664 1 90.81 217 THR B O 1
ATOM 3619 N N . LEU B 1 218 ? 4.012 23.688 12.492 1 89.62 218 LEU B N 1
ATOM 3620 C CA . LEU B 1 218 ? 5.285 22.969 12.406 1 89.62 218 LEU B CA 1
ATOM 3621 C C . LEU B 1 218 ? 6.453 23.938 12.539 1 89.62 218 LEU B C 1
ATOM 3623 O O . LEU B 1 218 ? 7.441 23.641 13.219 1 89.62 218 LEU B O 1
ATOM 3627 N N . GLU B 1 219 ? 6.316 25.094 11.891 1 91.81 219 GLU B N 1
ATOM 3628 C CA . GLU B 1 219 ? 7.34 26.125 12.008 1 91.81 219 GLU B CA 1
ATOM 3629 C C . GLU B 1 219 ? 7.535 26.547 13.461 1 91.81 219 GLU B C 1
ATOM 3631 O O . GLU B 1 219 ? 8.672 26.703 13.922 1 91.81 219 GLU B O 1
ATOM 3636 N N . MET B 1 220 ? 6.484 26.703 14.125 1 90.38 220 MET B N 1
ATOM 3637 C CA . MET B 1 220 ? 6.527 27.141 15.516 1 90.38 220 MET B CA 1
ATOM 3638 C C . MET B 1 220 ? 7.07 26.047 16.422 1 90.38 220 MET B C 1
ATOM 3640 O O . MET B 1 220 ? 7.941 26.297 17.25 1 90.38 220 MET B O 1
ATOM 3644 N N . LYS B 1 221 ? 6.586 24.844 16.219 1 89.5 221 LYS B N 1
ATOM 3645 C CA . LYS B 1 221 ? 6.945 23.719 17.094 1 89.5 221 LYS B CA 1
ATOM 3646 C C . LYS B 1 221 ? 8.422 23.359 16.938 1 89.5 221 LYS B C 1
ATOM 3648 O O . LYS B 1 221 ? 9.094 23.031 17.906 1 89.5 221 LYS B O 1
ATOM 3653 N N . TYR B 1 222 ? 8.875 23.422 15.695 1 89.44 222 TYR B N 1
ATOM 3654 C CA . TYR B 1 222 ? 10.219 22.938 15.453 1 89.44 222 TYR B CA 1
ATOM 3655 C C . TYR B 1 222 ? 11.18 24.078 15.156 1 89.44 222 TYR B C 1
ATOM 3657 O O . TYR B 1 222 ? 12.328 23.859 14.766 1 89.44 222 TYR B O 1
ATOM 3665 N N . GLU B 1 223 ? 10.773 25.219 15.211 1 89.06 223 GLU B N 1
ATOM 3666 C CA . GLU B 1 223 ? 11.578 26.438 15.195 1 89.06 223 GLU B CA 1
ATOM 3667 C C . GLU B 1 223 ? 12.367 26.562 13.891 1 89.06 223 GLU B C 1
ATOM 3669 O O . GLU B 1 223 ? 13.594 26.672 13.914 1 89.06 223 GLU B O 1
ATOM 3674 N N . PHE B 1 224 ? 11.609 26.531 12.82 1 88.38 224 PHE B N 1
ATOM 3675 C CA . PHE B 1 224 ? 12.195 26.797 11.516 1 88.38 224 PHE B CA 1
ATOM 3676 C C . PHE B 1 224 ? 11.266 27.672 10.68 1 88.38 224 PHE B C 1
ATOM 3678 O O . PHE B 1 224 ? 10.156 28 11.109 1 88.38 224 PHE B O 1
ATOM 3685 N N . THR B 1 225 ? 11.82 28.203 9.594 1 88.88 225 THR B N 1
ATOM 3686 C CA . THR B 1 225 ? 11.008 28.953 8.633 1 88.88 225 THR B CA 1
ATOM 3687 C C . THR B 1 225 ? 11.109 28.312 7.242 1 88.88 225 THR B C 1
ATOM 3689 O O . THR B 1 225 ? 12.203 28.031 6.762 1 88.88 225 THR B O 1
ATOM 3692 N N . LEU B 1 226 ? 9.922 28.031 6.684 1 88.5 226 LEU B N 1
ATOM 3693 C CA . LEU B 1 226 ? 9.891 27.453 5.34 1 88.5 226 LEU B CA 1
ATOM 3694 C C . LEU B 1 226 ? 10.25 28.516 4.297 1 88.5 226 LEU B C 1
ATOM 3696 O O . LEU B 1 226 ? 9.844 29.672 4.41 1 88.5 226 LEU B O 1
ATOM 3700 N N . THR B 1 227 ? 11.055 28.078 3.373 1 75.88 227 THR B N 1
ATOM 3701 C CA . THR B 1 227 ? 11.438 28.984 2.295 1 75.88 227 THR B CA 1
ATOM 3702 C C . THR B 1 227 ? 10.398 28.953 1.176 1 75.88 227 THR B C 1
ATOM 3704 O O . THR B 1 227 ? 9.977 27.891 0.744 1 75.88 227 THR B O 1
ATOM 3707 N N . ASN B 1 228 ? 9.445 29.906 1.039 1 60.5 228 ASN B N 1
ATOM 3708 C CA . ASN B 1 228 ? 8.422 30.031 0.006 1 60.5 228 ASN B CA 1
ATOM 3709 C C . ASN B 1 228 ? 9.023 29.938 -1.394 1 60.5 228 ASN B C 1
ATOM 3711 O O . ASN B 1 228 ? 10.148 30.375 -1.619 1 60.5 228 ASN B O 1
#

Nearest PDB structures (foldseek):
  3aqt-assembly1_B  TM=7.564E-01  e=2.071E-03  Corynebacterium glutamicum ATCC 13032
  1ui6-assembly1_B  TM=5.077E-01  e=1.381E-03  Streptomyces coelicolor A3(2)
  4pxi-assembly1_C  TM=5.125E-01  e=1.512E-03  Streptomyces coelicolor
  1ui6-assembly1_A  TM=5.390E-01  e=7.304E-03  Streptomyces coelicolor A3(2)
  6en8-assembly1_C  TM=5.545E-01  e=1.501E-02  Sulfolobus acidocaldarius DSM 639

Sequence (456 aa):
MASRYEKEDSKRRILSACVQLFLEKGYQKTTTVEILKKADVTPSTFYNIYHTKGSILTELTEFMFGNQFNISGKIVGEETNPVLLYAVETCLQLTLAELNENLREIYVEAYTVPENIELIHKKTTVQLQKIFAPYLPGYSASDFYEMEIGTAAFMRGYMARPCDMYFTLERKLARFLSMSLSVFKVPQEEQEAILSYIENLNIREIANKVMQQLFVTLEMKYEFTLTNMASRYEKEDSKRRILSACVQLFLEKGYQKTTTVEILKKADVTPSTFYNIYHTKGSILTELTEFMFGNQFNISGKIVGEETNPVLLYAVETCLQLTLAELNENLREIYVEAYTVPENIELIHKKTTVQLQKIFAPYLPGYSASDFYEMEIGTAAFMRGYMARPCDMYFTLERKLARFLSMSLSVFKVPQEEQEAILSYIENLNIREIANKVMQQLFVTLEMKYEFTLTN

Organism: NCBI:txid39488

Radius of gyration: 23.66 Å; Cα contacts (8 Å, |Δi|>4): 467; chains: 2; bounding box: 57×58×71 Å

Secondary structure (DSSP, 8-state):
-HHHHHHHHHHHHHHHHHHHHHHHH-STT--HHHHHHHHT--HHHHHHH-SSHHHHHHHHHHHHHHHHHHHHHHHH-TT--HHHHHHHHHHHHHHHHHH-HHHHHHHHHHTTSHHHHHHHHHHHHHHHHHHHGGGSTT--HHHHHHHHHHHHHHHHHHHHS---SSS-HHHHHHHHHHHHHHHTT--HHHHHHHHHHHHTS-HHHHHHHHHHHHHHHHHHHHT-----/-HHHHHHHHHHHHHHHHHHHHHHHH-TTT--HHHHHHHHT--HHHHHHH-SSHHHHHHHHHHHHHHHHHHHHHHHH-TT--HHHHHHHHHHHHHHHHHH-HHHHHHHHHHTTSHHHHHHHHHHHHHHHHHHHGGGSTT--HHHHHHHHHHHHHHHHHHHHS---SSS-HHHHHHHHHHHHHHHTT--HHHHHHHHHHHHTS-HHHHHHHHHHHHHHHHHHHHT-----

InterPro domains:
  IPR001647 DNA-binding HTH domain, TetR-type [PF00440] (14-59)
  IPR001647 DNA-binding HTH domain, TetR-type [PR00455] (14-27)
  IPR001647 DNA-binding HTH domain, TetR-type [PR00455] (35-58)
  IPR001647 DNA-binding HTH domain, TetR-type [PS50977] (8-68)
  IPR009057 Homedomain-like superfamily [SSF46689] (4-70)
  IPR050624 Nucleoid occlusion factor SlmA/HTH-type transcriptional regulator [PTHR43479] (5-132)

Solvent-accessible surface area (backbone atoms only — not comparable to full-atom values): 24198 Å² total; per-residue (Å²): 114,73,63,53,55,50,46,51,51,49,50,48,32,42,50,23,32,42,54,51,40,26,63,74,62,11,50,87,72,51,48,69,67,57,37,33,61,68,32,66,51,52,72,68,58,45,47,71,74,40,80,48,73,61,60,54,48,35,57,54,48,51,54,52,53,57,52,44,52,54,49,30,44,64,72,64,38,88,91,48,55,54,61,54,42,52,52,50,33,53,45,40,52,48,46,39,27,67,75,32,69,30,53,20,45,44,52,37,46,39,60,59,40,65,76,30,30,52,52,47,36,58,59,48,20,57,54,48,42,72,53,38,40,86,53,40,77,88,62,47,74,66,52,36,36,60,49,30,47,34,53,49,19,28,52,32,32,54,47,68,49,75,64,47,95,84,48,32,66,68,54,48,46,50,52,50,48,56,35,53,39,31,51,48,50,50,54,67,71,58,50,52,54,48,50,52,51,55,70,70,43,66,57,68,61,53,28,51,53,49,50,54,50,48,51,51,50,50,24,63,75,40,69,50,79,83,85,128,116,75,62,54,55,49,47,50,52,48,49,48,32,43,50,23,33,44,54,50,42,25,64,74,63,12,49,87,71,51,48,70,67,58,36,32,62,68,32,67,51,52,72,66,58,45,46,71,74,40,82,46,73,62,60,54,50,35,56,54,48,52,55,52,54,55,53,44,54,55,51,30,45,64,73,64,38,87,92,49,55,54,62,54,41,52,52,48,35,53,44,41,53,49,46,40,27,68,76,31,68,28,51,20,44,44,53,37,45,41,60,59,40,66,75,28,31,52,52,48,36,58,59,48,21,56,52,49,42,72,52,37,39,87,53,39,78,89,62,47,73,66,51,35,38,60,49,31,48,34,52,50,18,27,50,33,32,54,47,67,50,76,65,47,96,84,49,33,65,68,56,50,47,50,50,52,48,55,34,52,39,31,50,47,50,50,53,67,70,60,50,50,53,48,51,52,52,56,69,72,43,66,56,67,61,52,28,51,53,51,50,53,51,49,52,52,50,47,26,64,75,38,70,49,78,83,84,128

pLDDT: mean 91.67, std 8.67, range [38.03, 98.44]